Protein 7QVD (pdb70)

Foldseek 3Di:
DDDQVQLVVLLVVLLVVLVVVPQDNVLSCVLCPPQGAPCVLCCVPPPDAPFDDALLQLLQALQPVCLLVLLLVCCVVCVVLQVLLCVVQLDHSLLLSLLLCNQANVQPRDQPAFLLNLLSNCCRDDDCNVVSSVLNSLVSVLCVQVLDVDSRAGHYSSQQHASNRDRSVLCSVQFDPQVPPSHRHRHPDPSRVSNSSSSLLSVLPADRPDAQWAWKFFDPPPDQVCADQPRWFFLQVCQVRVIDHNVRHRDPGDGAIWGWHPSQDDHAIIITGHSSLSSLCVSPVDPSSSVSSNQSSCSNVVHPGGPGHHPDPWGHHYLVLLLQLVVLLVVVPQPQDHSRSDQDPSQLVSQLVVCVVVVNPPSNSGRTPVSSVVRGDPPD

Sequence (380 aa):
QPDASSFPSCLAGLQKKAQAQGISADSYERFTSSGLQADLSVLDLLDAQPEFTTPLWDYLAGLVDEQRVSSSDGKAMLAQHDKLLDQVAARYGVDKYTVVAVWGVESDYGRIFGKRPLLTSLSTLSCYGRRQSSFFQGEFLATLKLLQAGDIRDAGITGSWAGAFGHTQFMPSTYARIAVDFDGDGRRDLVGSVPDALGSTANYLKKAGWRTGQPWGYEVKVPADFPASLAGRGKRQPLSAWVARGVRRVDGQPLPGGDEKAAILLPAGAQGPAFLVYRNYDAIYSYNAAESYALAIALLSDRLRGGSGLLVASWPTDDPGISRLERKQLQKALLARGYDIGEADGLIGTSSTRKAIQAEQKRLGLTPADGRAGRKILEALKGAQP

B-factor: mean 27.08, std 9.82, range [13.98, 69.9]

Solvent-accessible surface area: 17785 Å² total; per-residue (Å²): 213,60,80,63,96,51,10,93,82,30,24,55,39,9,39,144,105,0,92,89,75,52,1,53,50,116,14,9,126,184,19,8,89,75,30,144,24,47,54,48,0,34,109,95,22,95,60,166,110,109,29,120,58,28,23,44,12,89,12,21,4,17,23,8,110,104,13,3,60,26,0,92,52,36,19,77,129,28,52,157,26,0,69,91,0,29,90,128,32,18,2,41,47,63,2,0,0,0,1,7,0,6,18,1,25,13,35,130,92,176,26,139,44,58,0,3,25,1,0,0,0,4,0,14,11,43,164,70,67,98,103,6,43,40,6,0,4,12,0,0,82,6,8,74,76,14,12,4,163,80,37,49,16,52,2,22,71,20,0,17,1,17,20,2,38,4,56,0,42,19,0,46,157,6,7,22,44,13,75,62,99,72,53,61,15,0,61,60,13,34,35,0,1,0,0,0,2,0,14,28,0,97,133,40,32,18,113,98,78,97,51,12,3,28,13,4,141,20,53,82,138,11,56,52,87,41,12,23,102,63,109,96,40,45,5,56,26,0,64,90,110,34,2,106,78,50,121,37,92,58,10,102,17,48,125,90,108,0,1,0,4,23,44,20,37,24,132,12,0,3,0,0,5,19,133,1,1,35,2,3,35,51,30,53,70,35,59,16,65,1,0,0,0,0,14,0,2,44,34,9,123,58,32,115,30,52,111,38,92,33,79,47,97,6,71,16,1,26,57,122,33,35,95,27,0,3,125,8,0,65,90,114,68,57,145,20,44,138,23,60,5,124,44,39,70,67,4,13,104,6,0,40,46,5,5,143,146,69,59,44,104,85,28,42,0,11,6,0,79,50,2,0,103,47,2,64,49,98,166,81

Radius of gyration: 22.86 Å; Cα contacts (8 Å, |Δi|>4): 634; chains: 1; bounding box: 48×58×66 Å

Structure (mmCIF, N/CA/C/O backbone):
data_7QVD
#
_entry.id   7QVD
#
_cell.length_a   42.966
_cell.length_b   42.395
_cell.length_c   93.579
_cell.angle_alpha   90.000
_cell.angle_beta   95.646
_cell.angle_gamma   90.000
#
_symmetry.space_group_name_H-M   'P 1 21 1'
#
loop_
_entity.id
_entity.type
_entity.pdbx_description
1 polymer 'Lytic murein transglycosylase'
2 non-polymer 'CALCIUM ION'
3 water water
#
loop_
_atom_site.group_PDB
_atom_site.id
_atom_site.type_symbol
_atom_site.label_atom_id
_atom_site.label_alt_id
_atom_site.label_comp_id
_atom_site.label_asym_id
_atom_site.label_entity_id
_atom_site.label_seq_id
_atom_site.pdbx_PDB_ins_code
_atom_site.Cartn_x
_atom_site.Cartn_y
_atom_site.Cartn_z
_atom_site.occupancy
_atom_site.B_iso_or_equiv
_atom_site.auth_seq_id
_atom_site.auth_comp_id
_atom_site.auth_asym_id
_atom_site.auth_atom_id
_atom_site.pdbx_PDB_model_num
ATOM 1 N N . GLN A 1 1 ? -31.190 -1.540 -2.372 1.000 51.264 19 GLN A N 1
ATOM 2 C CA . GLN A 1 1 ? -30.259 -2.589 -1.839 1.000 50.779 19 GLN A CA 1
ATOM 3 C C . GLN A 1 1 ? -28.828 -2.262 -2.261 1.000 47.600 19 GLN A C 1
ATOM 4 O O . GLN A 1 1 ? -28.612 -1.548 -3.240 1.000 48.461 19 GLN A O 1
ATOM 10 N N . PRO A 1 2 ? -27.803 -2.755 -1.529 1.000 42.873 20 PRO A N 1
ATOM 11 C CA . PRO A 1 2 ? -26.419 -2.649 -1.984 1.000 40.004 20 PRO A CA 1
ATOM 12 C C . PRO A 1 2 ? -26.231 -3.362 -3.330 1.000 37.178 20 PRO A C 1
ATOM 13 O O . PRO A 1 2 ? -26.788 -4.425 -3.520 1.000 35.226 20 PRO A O 1
ATOM 17 N N . ASP A 1 3 ? -25.425 -2.773 -4.207 1.000 33.842 21 ASP A N 1
ATOM 18 C CA . ASP A 1 3 ? -25.116 -3.358 -5.531 1.000 35.130 21 ASP A CA 1
ATOM 19 C C . ASP A 1 3 ? -23.632 -3.163 -5.853 1.000 31.215 21 ASP A C 1
ATOM 20 O O . ASP A 1 3 ? -23.177 -2.023 -5.736 1.000 28.482 21 ASP A O 1
ATOM 25 N N . ALA A 1 4 ? -22.925 -4.230 -6.247 1.000 29.420 22 ALA A N 1
ATOM 26 C CA . ALA A 1 4 ? -21.472 -4.192 -6.532 1.000 29.565 22 ALA A CA 1
ATOM 27 C C . ALA A 1 4 ? -21.124 -3.123 -7.591 1.000 27.618 22 ALA A C 1
ATOM 28 O O . ALA A 1 4 ? -19.951 -2.676 -7.618 1.000 26.991 22 ALA A O 1
ATOM 30 N N . SER A 1 5 ? -22.075 -2.668 -8.418 1.000 26.647 23 SER A N 1
ATOM 31 C CA . SER A 1 5 ? -21.775 -1.767 -9.564 1.000 26.525 23 SER A CA 1
ATOM 32 C C . SER A 1 5 ? -21.377 -0.372 -9.055 1.000 25.874 23 SER A C 1
ATOM 33 O O . SER A 1 5 ? -20.769 0.384 -9.808 1.000 24.182 23 SER A O 1
ATOM 36 N N . SER A 1 6 ? -21.733 -0.008 -7.818 1.000 26.175 24 SER A N 1
ATOM 37 C CA . SER A 1 6 ? -21.413 1.332 -7.253 1.000 25.396 24 SER A CA 1
ATOM 38 C C . SER A 1 6 ? -19.973 1.385 -6.713 1.000 25.068 24 SER A C 1
ATOM 39 O O . SER A 1 6 ? -19.488 2.506 -6.420 1.000 25.245 24 SER A O 1
ATOM 42 N N . PHE A 1 7 ? -19.325 0.237 -6.532 1.000 24.300 25 PHE A N 1
ATOM 43 C CA . PHE A 1 7 ? -18.029 0.151 -5.801 1.000 24.607 25 PHE A CA 1
ATOM 44 C C . PHE A 1 7 ? -16.950 0.965 -6.514 1.000 24.382 25 PHE A C 1
ATOM 45 O O . PHE A 1 7 ? -16.262 1.768 -5.866 1.000 24.004 25 PHE A O 1
ATOM 53 N N . PRO A 1 8 ? -16.729 0.839 -7.843 1.000 24.088 26 PRO A N 1
ATOM 54 C CA . PRO A 1 8 ? -15.649 1.611 -8.469 1.000 23.826 26 PRO A CA 1
ATOM 55 C C . PRO A 1 8 ? -15.780 3.134 -8.250 1.000 24.473 26 PRO A C 1
ATOM 56 O O . PRO A 1 8 ? -14.777 3.741 -7.967 1.000 24.836 26 PRO A O 1
ATOM 60 N N . SER A 1 9 ? -16.970 3.741 -8.365 1.000 24.391 27 SER A N 1
ATOM 61 C CA . SER A 1 9 ? -17.140 5.212 -8.160 1.000 25.011 27 SER A CA 1
ATOM 62 C C . SER A 1 9 ? -16.852 5.548 -6.693 1.000 24.466 27 SER A C 1
ATOM 63 O O . SER A 1 9 ? -16.229 6.580 -6.427 1.000 23.454 27 SER A O 1
ATOM 66 N N . CYS A 1 10 ? -17.305 4.708 -5.771 1.000 24.249 28 CYS A N 1
ATOM 67 C CA . CYS A 1 10 ? -17.028 4.885 -4.321 1.000 24.430 28 CYS A CA 1
ATOM 68 C C . CYS A 1 10 ? -15.509 4.870 -4.075 1.000 24.120 28 CYS A C 1
ATOM 69 O O . CYS A 1 10 ? -14.977 5.828 -3.460 1.000 23.667 28 CYS A O 1
ATOM 72 N N . LEU A 1 11 ? -14.801 3.884 -4.604 1.000 23.452 29 LEU A N 1
ATOM 73 C CA . LEU A 1 11 ? -13.333 3.790 -4.409 1.000 25.077 29 LEU A CA 1
ATOM 74 C C . LEU A 1 11 ? -12.636 5.000 -5.046 1.000 24.699 29 LEU A C 1
ATOM 75 O O . LEU A 1 11 ? -11.660 5.490 -4.477 1.000 24.734 29 LEU A O 1
ATOM 80 N N . ALA A 1 12 ? -13.125 5.486 -6.187 1.000 24.194 30 ALA A N 1
ATOM 81 C CA . ALA A 1 12 ? -12.553 6.652 -6.898 1.000 25.358 30 ALA A CA 1
ATOM 82 C C . ALA A 1 12 ? -12.781 7.939 -6.090 1.000 26.328 30 ALA A C 1
ATOM 83 O O . ALA A 1 12 ? -11.825 8.752 -5.998 1.000 25.194 30 ALA A O 1
ATOM 85 N N . GLY A 1 13 ? -13.964 8.104 -5.487 1.000 26.551 31 GLY A N 1
ATOM 86 C CA . GLY A 1 13 ? -14.276 9.203 -4.555 1.000 26.825 31 GLY A CA 1
ATOM 87 C C . GLY A 1 13 ? -13.324 9.204 -3.365 1.000 26.855 31 GLY A C 1
ATOM 88 O O . GLY A 1 13 ? -12.787 10.266 -3.011 1.000 27.437 31 GLY A O 1
ATOM 89 N N . LEU A 1 14 ? -13.091 8.038 -2.784 1.000 25.543 32 LEU A N 1
ATOM 90 C CA . LEU A 1 14 ? -12.213 7.886 -1.590 1.000 26.930 32 LEU A CA 1
ATOM 91 C C . LEU A 1 14 ? -10.756 8.183 -1.956 1.000 27.014 32 LEU A C 1
ATOM 92 O O . LEU A 1 14 ? -9.983 8.622 -1.072 1.000 26.023 32 LEU A O 1
ATOM 97 N N . GLN A 1 15 ? -10.367 7.985 -3.209 1.000 28.053 33 GLN A N 1
ATOM 98 C CA . GLN A 1 15 ? -8.991 8.340 -3.634 1.000 29.705 33 GLN A CA 1
ATOM 99 C C . GLN A 1 15 ? -8.791 9.848 -3.429 1.000 28.071 33 GLN A C 1
ATOM 100 O O . GLN A 1 15 ? -7.738 10.259 -2.913 1.000 27.540 33 GLN A O 1
ATOM 106 N N . LYS A 1 16 ? -9.779 10.663 -3.766 1.000 28.652 34 LYS A N 1
ATOM 107 C CA . LYS A 1 16 ? -9.641 12.139 -3.641 1.000 31.056 34 LYS A CA 1
ATOM 108 C C . LYS A 1 16 ? -9.576 12.509 -2.158 1.000 29.542 34 LYS A C 1
ATOM 109 O O . LYS A 1 16 ? -8.762 13.389 -1.794 1.000 27.427 34 LYS A O 1
ATOM 115 N N . LYS A 1 17 ? -10.377 11.844 -1.315 1.000 28.169 35 LYS A N 1
ATOM 116 C CA . LYS A 1 17 ? -10.352 12.132 0.132 1.000 28.716 35 LYS A CA 1
ATOM 117 C C . LYS A 1 17 ? -8.994 11.707 0.693 1.000 25.849 35 LYS A C 1
ATOM 118 O O . LYS A 1 17 ? -8.436 12.485 1.471 1.000 24.786 35 LYS A O 1
ATOM 124 N N . ALA A 1 18 ? -8.486 10.535 0.293 1.000 22.954 36 ALA A N 1
ATOM 125 C CA . ALA A 1 18 ? -7.181 9.986 0.739 1.000 22.624 36 ALA A CA 1
ATOM 126 C C . ALA A 1 18 ? -6.068 10.974 0.378 1.000 23.377 36 ALA A C 1
ATOM 127 O O . ALA A 1 18 ? -5.227 11.245 1.240 1.000 22.901 36 ALA A O 1
ATOM 129 N N . GLN A 1 19 ? -6.059 11.454 -0.868 1.000 24.884 37 GLN A N 1
ATOM 130 C CA . GLN A 1 19 ? -5.052 12.419 -1.367 1.000 27.604 37 GLN A CA 1
ATOM 131 C C . GLN A 1 19 ? -5.070 13.685 -0.514 1.000 27.454 37 GLN A C 1
ATOM 132 O O . GLN A 1 19 ? -3.998 14.231 -0.219 1.000 25.928 37 GLN A O 1
ATOM 138 N N . ALA A 1 20 ? -6.266 14.139 -0.152 1.000 28.385 38 ALA A N 1
ATOM 139 C CA . ALA A 1 20 ? -6.469 15.379 0.626 1.000 29.103 38 ALA A CA 1
ATOM 140 C C . ALA A 1 20 ? -5.867 15.187 2.015 1.000 29.219 38 ALA A C 1
ATOM 141 O O . ALA A 1 20 ? -5.458 16.185 2.607 1.000 30.894 38 ALA A O 1
ATOM 143 N N . GLN A 1 21 ? -5.773 13.945 2.498 1.000 29.216 39 GLN A N 1
ATOM 144 C CA . GLN A 1 21 ? -5.229 13.653 3.841 1.000 29.099 39 GLN A CA 1
ATOM 145 C C . GLN A 1 21 ? -3.777 13.154 3.771 1.000 28.420 39 GLN A C 1
ATOM 146 O O . GLN A 1 21 ? -3.290 12.658 4.788 1.000 27.828 39 GLN A O 1
ATOM 152 N N . GLY A 1 22 ? -3.098 13.275 2.629 1.000 26.447 40 GLY A N 1
ATOM 153 C CA . GLY A 1 22 ? -1.650 12.990 2.531 1.000 27.435 40 GLY A CA 1
ATOM 154 C C . GLY A 1 22 ? -1.338 11.555 2.126 1.000 25.023 40 GLY A C 1
ATOM 155 O O . GLY A 1 22 ? -0.162 11.158 2.225 1.000 26.284 40 GLY A O 1
ATOM 156 N N . ILE A 1 23 ? -2.340 10.785 1.708 1.000 23.820 41 ILE A N 1
ATOM 157 C CA . ILE A 1 23 ? -2.099 9.460 1.080 1.000 22.748 41 ILE A CA 1
ATOM 158 C C . ILE A 1 23 ? -1.873 9.699 -0.407 1.000 23.989 41 ILE A C 1
ATOM 159 O O . ILE A 1 23 ? -2.813 10.168 -1.094 1.000 24.075 41 ILE A O 1
ATOM 164 N N . SER A 1 24 ? -0.686 9.351 -0.890 1.000 23.434 42 SER A N 1
ATOM 165 C CA . SER A 1 24 ? -0.286 9.577 -2.303 1.000 23.664 42 SER A CA 1
ATOM 166 C C . SER A 1 24 ? -1.122 8.701 -3.238 1.000 23.508 42 SER A C 1
ATOM 167 O O . SER A 1 24 ? -1.621 7.605 -2.817 1.000 21.892 42 SER A O 1
ATOM 170 N N . ALA A 1 25 ? -1.294 9.159 -4.479 1.000 23.952 43 ALA A N 1
ATOM 171 C CA . ALA A 1 25 ? -2.014 8.394 -5.512 1.000 25.070 43 ALA A CA 1
ATOM 172 C C . ALA A 1 25 ? -1.312 7.044 -5.704 1.000 25.717 43 ALA A C 1
ATOM 173 O O . ALA A 1 25 ? -2.027 6.038 -5.850 1.000 25.235 43 ALA A O 1
ATOM 175 N N . ASP A 1 26 ? 0.026 7.030 -5.703 1.000 27.179 44 ASP A N 1
ATOM 176 C CA . ASP A 1 26 ? 0.846 5.792 -5.832 1.000 28.935 44 ASP A CA 1
ATOM 177 C C . ASP A 1 26 ? 0.435 4.824 -4.719 1.000 26.808 44 ASP A C 1
ATOM 178 O O . ASP A 1 26 ? 0.220 3.650 -5.032 1.000 27.431 44 ASP A O 1
ATOM 183 N N . SER A 1 27 ? 0.373 5.295 -3.473 1.000 26.748 45 SER A N 1
ATOM 184 C CA . SER A 1 27 ? -0.005 4.448 -2.312 1.000 26.335 45 SER A CA 1
ATOM 185 C C . SER A 1 27 ? -1.428 3.945 -2.561 1.000 24.988 45 SER A C 1
ATOM 186 O O . SER A 1 27 ? -1.701 2.734 -2.409 1.000 23.954 45 SER A O 1
ATOM 189 N N . TYR A 1 28 ? -2.325 4.851 -2.919 1.000 23.734 46 TYR A N 1
ATOM 190 C CA . TYR A 1 28 ? -3.750 4.473 -3.051 1.000 25.455 46 TYR A CA 1
ATOM 191 C C . TYR A 1 28 ? -3.912 3.409 -4.137 1.000 26.680 46 TYR A C 1
ATOM 192 O O . TYR A 1 28 ? -4.533 2.392 -3.881 1.000 26.046 46 TYR A O 1
ATOM 201 N N . GLU A 1 29 ? -3.307 3.620 -5.301 1.000 29.619 47 GLU A N 1
ATOM 202 C CA . GLU A 1 29 ? -3.351 2.641 -6.424 1.000 31.527 47 GLU A CA 1
ATOM 203 C C . GLU A 1 29 ? -2.738 1.313 -5.954 1.000 29.999 47 GLU A C 1
ATOM 204 O O . GLU A 1 29 ? -3.334 0.278 -6.200 1.000 30.550 47 GLU A O 1
ATOM 210 N N . ARG A 1 30 ? -1.592 1.343 -5.289 1.000 27.963 48 ARG A N 1
ATOM 211 C CA . ARG A 1 30 ? -0.851 0.123 -4.879 1.000 29.614 48 ARG A CA 1
ATOM 212 C C . ARG A 1 30 ? -1.681 -0.696 -3.884 1.000 29.070 48 ARG A C 1
ATOM 213 O O . ARG A 1 30 ? -1.721 -1.943 -3.975 1.000 27.578 48 ARG A O 1
ATOM 221 N N . PHE A 1 31 ? -2.328 -0.034 -2.937 1.000 27.994 49 PHE A N 1
ATOM 222 C CA . PHE A 1 31 ? -2.974 -0.747 -1.806 1.000 28.417 49 PHE A CA 1
ATOM 223 C C . PHE A 1 31 ? -4.413 -1.104 -2.152 1.000 28.467 49 PHE A C 1
ATOM 224 O O . PHE A 1 31 ? -4.897 -2.064 -1.528 1.000 31.780 49 PHE A O 1
ATOM 232 N N . THR A 1 32 ? -5.069 -0.419 -3.089 1.000 28.385 50 THR A N 1
ATOM 233 C CA . THR A 1 32 ? -6.494 -0.673 -3.406 1.000 30.373 50 THR A CA 1
ATOM 234 C C . THR A 1 32 ? -6.717 -1.355 -4.754 1.000 33.229 50 THR A C 1
ATOM 235 O O . THR A 1 32 ? -7.873 -1.664 -5.037 1.000 32.928 50 THR A O 1
ATOM 239 N N A SER A 1 33 ? -5.677 -1.537 -5.575 0.500 35.290 51 SER A N 1
ATOM 240 N N B SER A 1 33 ? -5.677 -1.544 -5.571 0.500 35.720 51 SER A N 1
ATOM 241 C CA A SER A 1 33 ? -5.815 -2.156 -6.920 0.500 36.597 51 SER A CA 1
ATOM 242 C CA B SER A 1 33 ? -5.834 -2.152 -6.917 0.500 37.304 51 SER A CA 1
ATOM 243 C C A SER A 1 33 ? -6.395 -3.566 -6.748 0.500 37.298 51 SER A C 1
ATOM 244 C C B SER A 1 33 ? -6.405 -3.563 -6.740 0.500 37.669 51 SER A C 1
ATOM 245 O O A SER A 1 33 ? -5.883 -4.322 -5.905 0.500 39.341 51 SER A O 1
ATOM 246 O O B SER A 1 33 ? -5.901 -4.310 -5.883 0.500 39.543 51 SER A O 1
ATOM 251 N N . GLY A 1 34 ? -7.472 -3.882 -7.467 1.000 38.287 52 GLY A N 1
ATOM 252 C CA . GLY A 1 34 ? -8.116 -5.206 -7.397 1.000 37.779 52 GLY A CA 1
ATOM 253 C C . GLY A 1 34 ? -8.888 -5.452 -6.105 1.000 36.216 52 GLY A C 1
ATOM 254 O O . GLY A 1 34 ? -9.249 -6.620 -5.886 1.000 34.183 52 GLY A O 1
ATOM 255 N N . LEU A 1 35 ? -9.144 -4.430 -5.269 1.000 33.489 53 LEU A N 1
ATOM 256 C CA . LEU A 1 35 ? -10.175 -4.546 -4.206 1.000 31.661 53 LEU A CA 1
ATOM 257 C C . LEU A 1 35 ? -11.520 -4.757 -4.883 1.000 29.814 53 LEU A C 1
ATOM 258 O O . LEU A 1 35 ? -11.823 -4.027 -5.835 1.000 28.459 53 LEU A O 1
ATOM 263 N N . GLN A 1 36 ? -12.310 -5.671 -4.337 1.000 31.673 54 GLN A N 1
ATOM 264 C CA . GLN A 1 36 ? -13.701 -5.928 -4.763 1.000 35.350 54 GLN A CA 1
ATOM 265 C C . GLN A 1 36 ? -14.598 -5.842 -3.528 1.000 32.543 54 GLN A C 1
ATOM 266 O O . GLN A 1 36 ? -14.145 -6.274 -2.462 1.000 32.944 54 GLN A O 1
ATOM 272 N N . ALA A 1 37 ? -15.813 -5.316 -3.688 1.000 31.492 55 ALA A N 1
ATOM 273 C CA . ALA A 1 37 ? -16.860 -5.294 -2.642 1.000 30.800 55 ALA A CA 1
ATOM 274 C C . ALA A 1 37 ? -17.051 -6.720 -2.138 1.000 31.341 55 ALA A C 1
ATOM 275 O O . ALA A 1 37 ? -17.175 -7.612 -2.994 1.000 30.268 55 ALA A O 1
ATOM 277 N N . ASP A 1 38 ? -17.013 -6.953 -0.824 1.000 31.100 56 ASP A N 1
ATOM 278 C CA . ASP A 1 38 ? -17.499 -8.234 -0.247 1.000 31.097 56 ASP A CA 1
ATOM 279 C C . ASP A 1 38 ? -18.769 -7.935 0.546 1.000 29.852 56 ASP A C 1
ATOM 280 O O . ASP A 1 38 ? -18.677 -7.656 1.742 1.000 27.551 56 ASP A O 1
ATOM 285 N N . LEU A 1 39 ? -19.930 -8.019 -0.109 1.000 29.771 57 LEU A N 1
ATOM 286 C CA . LEU A 1 39 ? -21.212 -7.608 0.504 1.000 30.533 57 LEU A CA 1
ATOM 287 C C . LEU A 1 39 ? -21.594 -8.594 1.613 1.000 31.195 57 LEU A C 1
ATOM 288 O O . LEU A 1 39 ? -22.347 -8.199 2.474 1.000 31.708 57 LEU A O 1
ATOM 293 N N . SER A 1 40 ? -21.027 -9.801 1.631 1.000 33.186 58 SER A N 1
ATOM 294 C CA . SER A 1 40 ? -21.234 -10.780 2.730 1.000 34.493 58 SER A CA 1
ATOM 295 C C . SER A 1 40 ? -20.853 -10.156 4.089 1.000 33.927 58 SER A C 1
ATOM 296 O O . SER A 1 40 ? -21.468 -10.515 5.103 1.000 31.885 58 SER A O 1
ATOM 299 N N . VAL A 1 41 ? -19.953 -9.169 4.133 1.000 32.589 59 VAL A N 1
ATOM 300 C CA . VAL A 1 41 ? -19.615 -8.477 5.418 1.000 34.239 59 VAL A CA 1
ATOM 301 C C . VAL A 1 41 ? -20.872 -7.820 6.014 1.000 34.971 59 VAL A C 1
ATOM 302 O O . VAL A 1 41 ? -20.914 -7.668 7.242 1.000 36.655 59 VAL A O 1
ATOM 306 N N . LEU A 1 42 ? -21.861 -7.429 5.203 1.000 38.244 60 LEU A N 1
ATOM 307 C CA . LEU A 1 42 ? -23.095 -6.762 5.713 1.000 40.721 60 LEU A CA 1
ATOM 308 C C . LEU A 1 42 ? -24.005 -7.783 6.428 1.000 41.809 60 LEU A C 1
ATOM 309 O O . LEU A 1 42 ? -24.782 -7.360 7.304 1.000 42.385 60 LEU A O 1
ATOM 314 N N . ASP A 1 43 ? -23.863 -9.081 6.131 1.000 42.836 61 ASP A N 1
ATOM 315 C CA . ASP A 1 43 ? -24.628 -10.195 6.769 1.000 44.590 61 ASP A CA 1
ATOM 316 C C . ASP A 1 43 ? -24.326 -10.259 8.276 1.000 48.534 61 ASP A C 1
ATOM 317 O O . ASP A 1 43 ? -25.121 -10.875 9.016 1.000 47.490 61 ASP A O 1
ATOM 322 N N . LEU A 1 44 ? -23.202 -9.683 8.709 1.000 50.520 62 LEU A N 1
ATOM 323 C CA . LEU A 1 44 ? -22.723 -9.748 10.116 1.000 55.949 62 LEU A CA 1
ATOM 324 C C . LEU A 1 44 ? -23.156 -8.489 10.881 1.000 57.793 62 LEU A C 1
ATOM 325 O O . LEU A 1 44 ? -22.783 -8.359 12.061 1.000 59.522 62 LEU A O 1
ATOM 330 N N . LEU A 1 45 ? -23.944 -7.620 10.246 1.000 59.911 63 LEU A N 1
ATOM 331 C CA . LEU A 1 45 ? -24.313 -6.275 10.763 1.000 59.228 63 LEU A CA 1
ATOM 332 C C . LEU A 1 45 ? -25.826 -6.164 10.881 1.000 58.611 63 LEU A C 1
ATOM 333 O O . LEU A 1 45 ? -26.526 -6.660 9.978 1.000 53.032 63 LEU A O 1
ATOM 338 N N . ASP A 1 46 ? -26.296 -5.523 11.954 1.000 61.138 64 ASP A N 1
ATOM 339 C CA . ASP A 1 46 ? -27.745 -5.351 12.241 1.000 60.485 64 ASP A CA 1
ATOM 340 C C . ASP A 1 46 ? -28.409 -6.710 12.005 1.000 59.005 64 ASP A C 1
ATOM 341 O O . ASP A 1 46 ? -29.546 -6.756 11.460 1.000 58.764 64 ASP A O 1
ATOM 346 N N . ALA A 1 47 ? -27.672 -7.772 12.346 1.000 55.124 65 ALA A N 1
ATOM 347 C CA . ALA A 1 47 ? -28.143 -9.167 12.357 1.000 53.083 65 ALA A CA 1
ATOM 348 C C . ALA A 1 47 ? -28.672 -9.436 13.767 1.000 49.719 65 ALA A C 1
ATOM 349 O O . ALA A 1 47 ? -27.891 -9.359 14.732 1.000 50.560 65 ALA A O 1
ATOM 351 N N . GLN A 1 48 ? -29.976 -9.657 13.8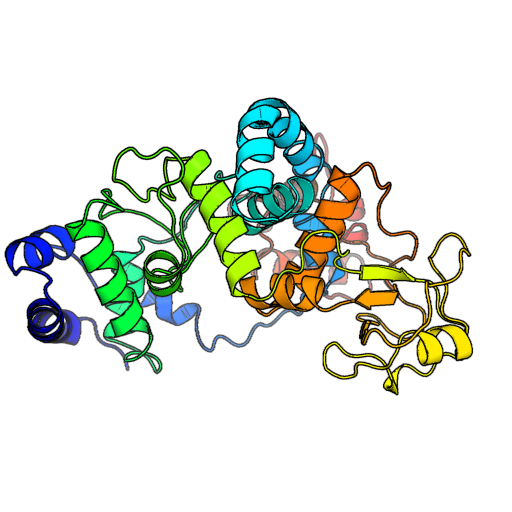87 1.000 45.814 66 GLN A N 1
ATOM 352 C CA . GLN A 1 48 ? -30.614 -10.046 15.168 1.000 44.918 66 GLN A CA 1
ATOM 353 C C . GLN A 1 48 ? -30.154 -11.464 15.496 1.000 46.314 66 GLN A C 1
ATOM 354 O O . GLN A 1 48 ? -30.385 -12.375 14.717 1.000 43.972 66 GLN A O 1
ATOM 360 N N . PRO A 1 49 ? -29.469 -11.700 16.637 1.000 47.324 67 PRO A N 1
ATOM 361 C CA . PRO A 1 49 ? -29.029 -13.050 16.999 1.000 46.759 67 PRO A CA 1
ATOM 362 C C . PRO A 1 49 ? -30.221 -13.885 17.483 1.000 44.290 67 PRO A C 1
ATOM 363 O O . PRO A 1 49 ? -31.135 -13.321 18.013 1.000 43.729 67 PRO A O 1
ATOM 367 N N . GLU A 1 50 ? -30.196 -15.201 17.274 1.000 44.678 68 GLU A N 1
ATOM 368 C CA . GLU A 1 50 ? -31.291 -16.103 17.726 1.000 45.308 68 GLU A CA 1
ATOM 369 C C . GLU A 1 50 ? -30.945 -16.676 19.102 1.000 41.275 68 GLU A C 1
ATOM 370 O O . GLU A 1 50 ? -31.864 -17.145 19.788 1.000 40.898 68 GLU A O 1
ATOM 376 N N . PHE A 1 51 ? -29.668 -16.641 19.488 1.000 38.650 69 PHE A N 1
ATOM 377 C CA . PHE A 1 51 ? -29.181 -17.246 20.753 1.000 36.240 69 PHE A CA 1
ATOM 378 C C . PHE A 1 51 ? -28.583 -16.160 21.645 1.000 37.965 69 PHE A C 1
ATOM 379 O O . PHE A 1 51 ? -27.939 -15.218 21.150 1.000 38.443 69 PHE A O 1
ATOM 387 N N . THR A 1 52 ? -28.800 -16.314 22.946 1.000 39.563 70 THR A N 1
ATOM 388 C CA . THR A 1 52 ? -28.170 -15.473 23.995 1.000 38.844 70 THR A CA 1
ATOM 389 C C . THR A 1 52 ? -26.988 -16.274 24.547 1.000 33.694 70 THR A C 1
ATOM 390 O O . THR A 1 52 ? -27.147 -17.500 24.769 1.000 33.227 70 THR A O 1
ATOM 394 N N . THR A 1 53 ? -25.844 -15.617 24.693 1.000 30.820 71 THR A N 1
ATOM 395 C CA . THR A 1 53 ? -24.617 -16.189 25.293 1.000 30.681 71 THR A CA 1
ATOM 396 C C . THR A 1 53 ? -24.348 -15.505 26.626 1.000 27.651 71 THR A C 1
ATOM 397 O O . THR A 1 53 ? -24.011 -14.317 26.668 1.000 28.473 71 THR A O 1
ATOM 401 N N . PRO A 1 54 ? -24.487 -16.239 27.744 1.000 26.430 72 PRO A N 1
ATOM 402 C CA . PRO A 1 54 ? -24.228 -15.656 29.050 1.000 24.502 72 PRO A CA 1
ATOM 403 C C . PRO A 1 54 ? -22.748 -15.378 29.317 1.000 22.997 72 PRO A C 1
ATOM 404 O O . PRO A 1 54 ? -21.841 -15.932 28.691 1.000 21.566 72 PRO A O 1
ATOM 408 N N . LEU A 1 55 ? -22.538 -14.502 30.291 1.000 21.217 73 LEU A N 1
ATOM 409 C CA . LEU A 1 55 ? -21.189 -14.080 30.708 1.000 21.063 73 LEU A CA 1
ATOM 410 C C . LEU A 1 55 ? -20.309 -15.302 30.989 1.000 20.707 73 LEU A C 1
ATOM 411 O O . LEU A 1 55 ? -19.139 -15.299 30.555 1.000 20.779 73 LEU A O 1
ATOM 416 N N . TRP A 1 56 ? -20.840 -16.334 31.635 1.000 19.713 74 TRP A N 1
ATOM 417 C CA . TRP A 1 56 ? -19.993 -17.465 32.088 1.000 20.496 74 TRP A CA 1
ATOM 418 C C . TRP A 1 56 ? -19.494 -18.270 30.878 1.000 18.391 74 TRP A C 1
ATOM 419 O O . TRP A 1 56 ? -18.469 -18.901 31.021 1.000 18.951 74 TRP A O 1
ATOM 430 N N . ASP A 1 57 ? -20.207 -18.260 29.747 1.000 18.080 75 ASP A N 1
ATOM 431 C CA . ASP A 1 57 ? -19.701 -18.883 28.491 1.000 18.940 75 ASP A CA 1
ATOM 432 C C . ASP A 1 57 ? -18.520 -18.082 27.943 1.000 18.820 75 ASP A C 1
ATOM 433 O O . ASP A 1 57 ? -17.476 -18.692 27.567 1.000 19.157 75 ASP A O 1
ATOM 438 N N . TYR A 1 58 ? -18.622 -16.746 27.903 1.000 18.347 76 TYR A N 1
ATOM 439 C CA . TYR A 1 58 ? -17.467 -15.922 27.451 1.000 19.190 76 TYR A CA 1
ATOM 440 C C . TYR A 1 58 ? -16.265 -16.256 28.339 1.000 17.442 76 TYR A C 1
ATOM 441 O O . TYR A 1 58 ? -15.198 -16.576 27.801 1.000 18.281 76 TYR A O 1
ATOM 450 N N . LEU A 1 59 ? -16.452 -16.248 29.652 1.000 17.086 77 LEU A N 1
ATOM 451 C CA . LEU A 1 59 ? -15.333 -16.454 30.612 1.000 17.899 77 LEU A CA 1
ATOM 452 C C . LEU A 1 59 ? -14.759 -17.858 30.483 1.000 17.396 77 LEU A C 1
ATOM 453 O O . LEU A 1 59 ? -13.561 -17.982 30.656 1.000 16.982 77 LEU A O 1
ATOM 458 N N . ALA A 1 60 ? -15.582 -18.879 30.234 1.000 17.731 78 ALA A N 1
ATOM 459 C CA . ALA A 1 60 ? -15.091 -20.272 30.133 1.000 18.082 78 ALA A CA 1
ATOM 460 C C . ALA A 1 60 ? -14.140 -20.423 28.941 1.000 18.294 78 ALA A C 1
ATOM 461 O O . ALA A 1 60 ? -13.224 -21.262 29.014 1.000 19.834 78 ALA A O 1
ATOM 463 N N . GLY A 1 61 ? -14.312 -19.629 27.891 1.000 17.635 79 GLY A N 1
ATOM 464 C CA . GLY A 1 61 ? -13.441 -19.705 26.708 1.000 17.960 79 GLY A CA 1
ATOM 465 C C . GLY A 1 61 ? -12.287 -18.741 26.802 1.000 18.474 79 GLY A C 1
ATOM 466 O O . GLY A 1 61 ? -11.188 -19.081 26.328 1.000 20.115 79 GLY A O 1
ATOM 467 N N . LEU A 1 62 ? -12.530 -17.542 27.332 1.000 16.864 80 LEU A N 1
ATOM 468 C CA . LEU A 1 62 ? -11.476 -16.508 27.402 1.000 17.511 80 LEU A CA 1
ATOM 469 C C . LEU A 1 62 ? -10.540 -16.828 28.560 1.000 18.787 80 LEU A C 1
ATOM 470 O O . LEU A 1 62 ? -9.370 -16.541 28.435 1.000 22.271 80 LEU A O 1
ATOM 475 N N . VAL A 1 63 ? -11.033 -17.383 29.661 1.000 17.818 81 VAL A N 1
ATOM 476 C CA . VAL A 1 63 ? -10.155 -17.623 30.845 1.000 17.571 81 VAL A CA 1
ATOM 477 C C . VAL A 1 63 ? -10.077 -19.136 31.054 1.000 18.289 81 VAL A C 1
ATOM 478 O O . VAL A 1 63 ? -10.373 -19.587 32.161 1.000 19.405 81 VAL A O 1
ATOM 482 N N . ASP A 1 64 ? -9.769 -19.899 30.014 1.000 18.096 82 ASP A N 1
ATOM 483 C CA . ASP A 1 64 ? -9.685 -21.374 30.191 1.000 18.847 82 ASP A CA 1
ATOM 484 C C . ASP A 1 64 ? -8.282 -21.747 30.675 1.000 19.129 82 ASP A C 1
ATOM 485 O O . ASP A 1 64 ? -7.383 -20.906 30.654 1.000 18.061 82 ASP A O 1
ATOM 490 N N . GLU A 1 65 ? -8.095 -23.001 31.074 1.000 19.322 83 GLU A N 1
ATOM 491 C CA . GLU A 1 65 ? -6.794 -23.423 31.631 1.000 21.819 83 GLU A CA 1
ATOM 492 C C . GLU A 1 65 ? -5.703 -23.232 30.567 1.000 20.483 83 GLU A C 1
ATOM 493 O O . GLU A 1 65 ? -4.622 -22.830 30.948 1.000 19.523 83 GLU A O 1
ATOM 499 N N . GLN A 1 66 ? -5.982 -23.464 29.285 1.000 21.119 84 GLN A N 1
ATOM 500 C CA . GLN A 1 66 ? -4.955 -23.249 28.237 1.000 22.367 84 GLN A CA 1
ATOM 501 C C . GLN A 1 66 ? -4.564 -21.757 28.158 1.000 19.494 84 GLN A C 1
ATOM 502 O O . GLN A 1 66 ? -3.360 -21.475 27.998 1.000 18.999 84 GLN A O 1
ATOM 508 N N . ARG A 1 67 ? -5.516 -20.836 28.244 1.000 19.283 85 ARG A N 1
ATOM 509 C CA . ARG A 1 67 ? -5.201 -19.382 28.218 1.000 18.540 85 ARG A CA 1
ATOM 510 C C . ARG A 1 67 ? -4.264 -19.067 29.396 1.000 18.340 85 ARG A C 1
ATOM 511 O O . ARG A 1 67 ? -3.306 -18.296 29.225 1.000 17.445 85 ARG A O 1
ATOM 519 N N . VAL A 1 68 ? -4.550 -19.653 30.557 1.000 18.135 86 VAL A N 1
ATOM 520 C CA . VAL A 1 68 ? -3.776 -19.412 31.819 1.000 17.724 86 VAL A CA 1
ATOM 521 C C . VAL A 1 68 ? -2.362 -19.984 31.657 1.000 18.726 86 VAL A C 1
ATOM 522 O O . VAL A 1 68 ? -1.389 -19.249 31.894 1.000 18.764 86 VAL A O 1
ATOM 526 N N . SER A 1 69 ? -2.240 -21.222 31.207 1.000 19.778 87 SER A N 1
ATOM 527 C CA A SER A 1 69 ? -0.931 -21.903 30.992 0.330 20.372 87 SER A CA 1
ATOM 528 C CA B SER A 1 69 ? -0.906 -21.864 31.050 0.300 20.225 87 SER A CA 1
ATOM 529 C CA C SER A 1 69 ? -0.926 -21.888 31.015 0.360 20.363 87 SER A CA 1
ATOM 530 C C . SER A 1 69 ? -0.125 -21.141 29.938 1.000 20.416 87 SER A C 1
ATOM 531 O O . SER A 1 69 ? 1.051 -20.908 30.136 1.000 21.400 87 SER A O 1
ATOM 538 N N . ASP A 1 70 ? -0.787 -20.751 28.861 1.000 21.480 88 ASP A N 1
ATOM 539 C CA . ASP A 1 70 ? -0.125 -20.013 27.753 1.000 22.066 88 ASP A CA 1
ATOM 540 C C . ASP A 1 70 ? 0.359 -18.656 28.269 1.000 22.199 88 ASP A C 1
ATOM 541 O O . ASP A 1 70 ? 1.492 -18.245 27.925 1.000 22.484 88 ASP A O 1
ATOM 546 N N . GLY A 1 71 ? -0.453 -17.97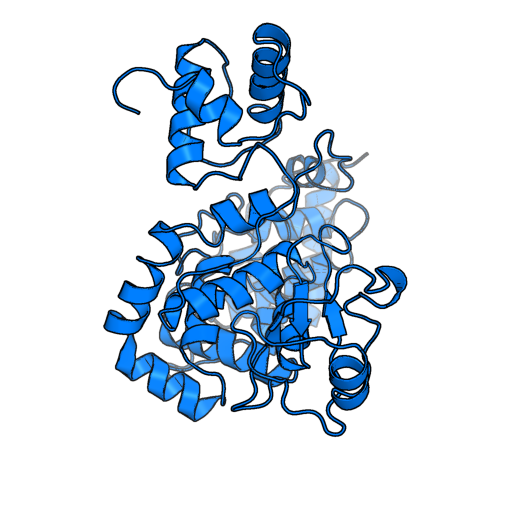9 29.081 1.000 20.214 89 GLY A N 1
ATOM 547 C CA . GLY A 1 71 ? -0.096 -16.683 29.674 1.000 19.871 89 GLY A CA 1
ATOM 548 C C . GLY A 1 71 ? 1.104 -16.823 30.593 1.000 20.628 89 GLY A C 1
ATOM 549 O O . GLY A 1 71 ? 2.015 -16.023 30.508 1.000 20.275 89 GLY A O 1
ATOM 550 N N . LYS A 1 72 ? 1.145 -17.866 31.410 1.000 21.727 90 LYS A N 1
ATOM 551 C CA . LYS A 1 72 ? 2.297 -18.074 32.335 1.000 23.159 90 LYS A CA 1
ATOM 552 C C . LYS A 1 72 ? 3.564 -18.343 31.510 1.000 22.157 90 LYS A C 1
ATOM 553 O O . LYS A 1 72 ? 4.616 -17.841 31.895 1.000 24.868 90 LYS A O 1
ATOM 559 N N . ALA A 1 73 ? 3.461 -19.061 30.395 1.000 22.874 91 ALA A N 1
ATOM 560 C CA . ALA A 1 73 ? 4.576 -19.303 29.448 1.000 24.026 91 ALA A CA 1
ATOM 561 C C . ALA A 1 73 ? 5.074 -17.958 28.881 1.000 23.593 91 ALA A C 1
ATOM 562 O O . ALA A 1 73 ? 6.303 -17.736 28.793 1.000 23.529 91 ALA A O 1
ATOM 564 N N . MET A 1 74 ? 4.171 -17.053 28.519 1.000 22.953 92 MET A N 1
ATOM 565 C CA . MET A 1 74 ? 4.557 -15.747 27.934 1.000 23.000 92 MET A CA 1
ATOM 566 C C . MET A 1 74 ? 5.229 -14.867 28.986 1.000 22.739 92 MET A C 1
ATOM 567 O O . MET A 1 74 ? 6.192 -14.165 28.640 1.000 24.253 92 MET A O 1
ATOM 572 N N . LEU A 1 75 ? 4.743 -14.873 30.221 1.000 22.823 93 LEU A N 1
ATOM 573 C CA . LEU A 1 75 ? 5.348 -14.115 31.341 1.000 23.931 93 LEU A CA 1
ATOM 574 C C . LEU A 1 75 ? 6.791 -14.605 31.572 1.000 25.293 93 LEU A C 1
ATOM 575 O O . LEU A 1 75 ? 7.680 -13.749 31.844 1.000 26.263 93 LEU A O 1
ATOM 580 N N . ALA A 1 76 ? 7.018 -15.913 31.459 1.000 26.987 94 ALA A N 1
ATOM 581 C CA . ALA A 1 76 ? 8.361 -16.516 31.629 1.000 28.317 94 ALA A CA 1
ATOM 582 C C . ALA A 1 76 ? 9.255 -16.078 30.469 1.000 27.450 94 ALA A C 1
ATOM 583 O O . ALA A 1 76 ? 10.311 -15.524 30.745 1.000 29.879 94 ALA A O 1
ATOM 585 N N . GLN A 1 77 ? 8.807 -16.294 29.229 1.000 27.835 95 GLN A N 1
ATOM 586 C CA . GLN A 1 77 ? 9.579 -16.052 27.985 1.000 28.637 95 GLN A CA 1
ATOM 587 C C . GLN A 1 77 ? 9.905 -14.555 27.860 1.000 28.482 95 GLN A C 1
ATOM 588 O O . GLN A 1 77 ? 11.049 -14.208 27.489 1.000 28.790 95 GLN A O 1
ATOM 594 N N . HIS A 1 78 ? 8.930 -13.688 28.124 1.000 26.903 96 HIS A N 1
ATOM 595 C CA . HIS A 1 78 ? 9.054 -12.234 27.833 1.000 26.372 96 HIS A CA 1
ATOM 596 C C . HIS A 1 78 ? 9.316 -11.458 29.122 1.000 26.014 96 HIS A C 1
ATOM 597 O O . HIS A 1 78 ? 9.091 -10.246 29.154 1.000 24.932 96 HIS A O 1
ATOM 604 N N . ASP A 1 79 ? 9.791 -12.132 30.160 1.000 27.092 97 ASP A N 1
ATOM 605 C CA . ASP A 1 79 ? 9.982 -11.522 31.500 1.000 29.593 97 ASP A CA 1
ATOM 606 C C . ASP A 1 79 ? 10.690 -10.159 31.406 1.000 28.918 97 ASP A C 1
ATOM 607 O O . ASP A 1 79 ? 10.189 -9.189 31.967 1.000 26.606 97 ASP A O 1
ATOM 612 N N . LYS A 1 80 ? 11.877 -10.093 30.806 1.000 30.247 98 LYS A N 1
ATOM 613 C CA . LYS A 1 80 ? 12.690 -8.842 30.767 1.000 31.453 98 LYS A CA 1
ATOM 614 C C . LYS A 1 80 ? 11.969 -7.727 30.006 1.000 27.344 98 LYS A C 1
ATOM 615 O O . LYS A 1 80 ? 11.943 -6.570 30.488 1.000 26.381 98 LYS A O 1
ATOM 621 N N . LEU A 1 81 ? 11.446 -8.051 28.833 1.000 25.216 99 LEU A N 1
ATOM 622 C CA . LEU A 1 81 ? 10.652 -7.102 28.016 1.000 24.088 99 LEU A CA 1
ATOM 623 C C . LEU A 1 81 ? 9.496 -6.558 28.859 1.000 22.349 99 LEU A C 1
ATOM 624 O O . LEU A 1 81 ? 9.246 -5.352 28.849 1.000 21.631 99 LEU A O 1
ATOM 629 N N . LEU A 1 82 ? 8.782 -7.434 29.557 1.000 22.188 100 LEU A N 1
ATOM 630 C CA . LEU A 1 82 ? 7.576 -7.023 30.320 1.000 21.597 100 LEU A CA 1
ATOM 631 C C . LEU A 1 82 ? 7.968 -6.073 31.454 1.000 22.396 100 LEU A C 1
ATOM 632 O O . LEU A 1 82 ? 7.219 -5.129 31.728 1.000 21.904 100 LEU A O 1
ATOM 637 N N . ASP A 1 83 ? 9.110 -6.297 32.101 1.000 23.822 101 ASP A N 1
ATOM 638 C CA . ASP A 1 83 ? 9.587 -5.367 33.145 1.000 24.889 101 ASP A CA 1
ATOM 639 C C . ASP A 1 83 ? 9.834 -3.998 32.510 1.000 24.512 101 ASP A C 1
ATOM 640 O O . ASP A 1 83 ? 9.503 -2.978 33.125 1.000 23.985 101 ASP A O 1
ATOM 645 N N . GLN A 1 84 ? 10.431 -3.974 31.324 1.000 25.049 102 GLN A N 1
ATOM 646 C CA . GLN A 1 84 ? 10.711 -2.698 30.625 1.000 24.809 102 GLN A CA 1
ATOM 647 C C . GLN A 1 84 ? 9.390 -2.014 30.267 1.000 21.868 102 GLN A C 1
ATOM 648 O O . GLN A 1 84 ? 9.290 -0.793 30.377 1.000 19.333 102 GLN A O 1
ATOM 654 N N . VAL A 1 85 ? 8.406 -2.777 29.791 1.000 20.551 103 VAL A N 1
ATOM 655 C CA . VAL A 1 85 ? 7.070 -2.197 29.460 1.000 19.636 103 VAL A CA 1
ATOM 656 C C . VAL A 1 85 ? 6.443 -1.573 30.718 1.000 20.268 103 VAL A C 1
ATOM 657 O O . VAL A 1 85 ? 5.963 -0.409 30.687 1.000 19.750 103 VAL A O 1
ATOM 661 N N . ALA A 1 86 ? 6.463 -2.296 31.833 1.000 21.645 104 ALA A N 1
ATOM 662 C CA . ALA A 1 86 ? 5.904 -1.814 33.112 1.000 22.823 104 ALA A CA 1
ATOM 663 C C . ALA A 1 86 ? 6.656 -0.560 33.544 1.000 23.266 104 ALA A C 1
ATOM 664 O O . ALA A 1 86 ? 6.015 0.363 33.992 1.000 24.635 104 ALA A O 1
ATOM 666 N N . ALA A 1 87 ? 7.969 -0.520 33.348 1.000 25.582 105 ALA A N 1
ATOM 667 C CA . ALA A 1 87 ? 8.814 0.624 33.766 1.000 27.713 105 ALA A CA 1
ATOM 668 C C . ALA A 1 87 ? 8.474 1.829 32.889 1.000 26.078 105 ALA A C 1
ATOM 669 O O . ALA A 1 87 ? 8.324 2.955 33.414 1.000 26.524 105 ALA A O 1
ATOM 671 N N . ARG A 1 88 ? 8.234 1.614 31.601 1.000 23.924 106 ARG A N 1
ATOM 672 C CA . ARG A 1 88 ? 8.001 2.736 30.660 1.000 23.055 106 ARG A CA 1
ATOM 673 C C . ARG A 1 88 ? 6.575 3.297 30.748 1.000 22.568 106 ARG A C 1
ATOM 674 O O . ARG A 1 88 ? 6.402 4.543 30.568 1.000 23.324 106 ARG A O 1
ATOM 682 N N . TYR A 1 89 ? 5.545 2.471 30.980 1.000 21.346 107 TYR A N 1
ATOM 683 C CA . TYR A 1 89 ? 4.139 2.954 30.909 1.000 20.540 107 TYR A CA 1
ATOM 684 C C . TYR A 1 89 ? 3.385 2.883 32.230 1.000 21.696 107 TYR A C 1
ATOM 685 O O . TYR A 1 89 ? 2.231 3.367 32.255 1.000 22.518 107 TYR A O 1
ATOM 694 N N . GLY A 1 90 ? 3.953 2.263 33.258 1.000 21.323 108 GLY A N 1
ATOM 695 C CA . GLY A 1 90 ? 3.299 2.156 34.570 1.000 22.622 108 GLY A CA 1
ATOM 696 C C . GLY A 1 90 ? 2.075 1.249 34.572 1.000 22.095 108 GLY A C 1
ATOM 697 O O . GLY A 1 90 ? 1.156 1.534 35.356 1.000 21.710 108 GLY A O 1
ATOM 698 N N . VAL A 1 91 ? 2.086 0.171 33.768 1.000 21.363 109 VAL A N 1
ATOM 699 C CA . VAL A 1 91 ? 1.051 -0.898 33.759 1.000 20.495 109 VAL A CA 1
ATOM 700 C C . VAL A 1 91 ? 1.747 -2.221 34.045 1.000 20.115 109 VAL A C 1
ATOM 701 O O . VAL A 1 91 ? 2.735 -2.550 33.367 1.000 19.454 109 VAL A O 1
ATOM 705 N N . ASP A 1 92 ? 1.206 -2.991 34.991 1.000 20.749 110 ASP A N 1
ATOM 706 C CA . ASP A 1 92 ? 1.864 -4.224 35.478 1.000 21.716 110 ASP A CA 1
ATOM 707 C C . ASP A 1 92 ? 1.798 -5.304 34.390 1.000 21.298 110 ASP A C 1
ATOM 708 O O . ASP A 1 92 ? 0.852 -5.320 33.548 1.000 19.812 110 ASP A O 1
ATOM 713 N N . LYS A 1 93 ? 2.764 -6.204 34.418 1.000 22.596 111 LYS A N 1
ATOM 714 C CA . LYS A 1 93 ? 2.958 -7.222 33.369 1.000 23.083 111 LYS A CA 1
ATOM 715 C C . LYS A 1 93 ? 1.782 -8.209 33.333 1.000 21.541 111 LYS A C 1
ATOM 716 O O . LYS A 1 93 ? 1.546 -8.748 32.253 1.000 20.246 111 LYS A O 1
ATOM 722 N N . TYR A 1 94 ? 1.105 -8.479 34.460 1.000 19.988 112 TYR A N 1
ATOM 723 C CA . TYR A 1 94 ? 0.001 -9.463 34.519 1.000 19.889 112 TYR A CA 1
ATOM 724 C C . TYR A 1 94 ? -1.179 -8.910 33.737 1.000 18.989 112 TYR A C 1
ATOM 725 O O . TYR A 1 94 ? -1.835 -9.664 33.000 1.000 19.942 112 TYR A O 1
ATOM 734 N N . THR A 1 95 ? -1.442 -7.620 33.908 1.000 18.015 113 THR A N 1
ATOM 735 C CA . THR A 1 95 ? -2.503 -6.907 33.171 1.000 17.451 113 THR A CA 1
ATOM 736 C C . THR A 1 95 ? -2.169 -6.918 31.676 1.000 17.004 113 THR A C 1
ATOM 737 O O . THR A 1 95 ? -3.045 -7.314 30.858 1.000 16.658 113 THR A O 1
ATOM 741 N N . VAL A 1 96 ? -0.941 -6.554 31.321 1.000 16.459 114 VAL A N 1
ATOM 742 C CA . VAL A 1 96 ? -0.529 -6.491 29.889 1.000 16.661 114 VAL A CA 1
ATOM 743 C C . VAL A 1 96 ? -0.655 -7.868 29.243 1.000 15.632 114 VAL A C 1
ATOM 744 O O . VAL A 1 96 ? -1.247 -7.962 28.165 1.000 15.169 114 VAL A O 1
ATOM 748 N N . VAL A 1 97 ? -0.148 -8.923 29.887 1.000 15.797 115 VAL A N 1
ATOM 749 C CA . VAL A 1 97 ? -0.229 -10.287 29.290 1.000 15.616 115 VAL A CA 1
ATOM 750 C C . VAL A 1 97 ? -1.692 -10.751 29.266 1.000 15.081 115 VAL A C 1
ATOM 751 O O . VAL A 1 97 ? -2.072 -11.427 28.266 1.000 14.557 115 VAL A O 1
ATOM 755 N N . ALA A 1 98 ? -2.521 -10.337 30.234 1.000 14.356 116 ALA A N 1
ATOM 756 C CA . ALA A 1 98 ? -3.945 -10.748 30.270 1.000 14.466 116 ALA A CA 1
ATOM 757 C C . ALA A 1 98 ? -4.650 -10.153 29.053 1.000 14.590 116 ALA A C 1
ATOM 758 O O . ALA A 1 98 ? -5.432 -10.857 28.394 1.000 13.984 116 ALA A O 1
ATOM 760 N N . VAL A 1 99 ? -4.391 -8.883 28.757 1.000 14.576 117 VAL A N 1
ATOM 761 C CA . VAL A 1 99 ? -5.024 -8.227 27.588 1.000 15.003 117 VAL A CA 1
ATOM 762 C C . VAL A 1 99 ? -4.559 -8.968 26.332 1.000 15.515 117 VAL A C 1
ATOM 763 O O . VAL A 1 99 ? -5.401 -9.301 25.468 1.000 14.239 117 VAL A O 1
ATOM 767 N N . TRP A 1 100 ? -3.263 -9.246 26.212 1.000 15.009 118 TRP A N 1
ATOM 768 C CA . TRP A 1 100 ? -2.710 -9.917 25.013 1.000 15.443 118 TRP A CA 1
ATOM 769 C C . TRP A 1 100 ? -3.384 -11.291 24.814 1.000 15.017 118 TRP A C 1
ATOM 770 O O . TRP A 1 100 ? -3.719 -11.706 23.673 1.000 15.338 118 TRP A O 1
ATOM 781 N N . GLY A 1 101 ? -3.589 -12.021 25.897 1.000 15.241 119 GLY A N 1
ATOM 782 C CA . GLY A 1 101 ? -4.237 -13.345 25.851 1.000 14.954 119 GLY A CA 1
ATOM 783 C C . GLY A 1 101 ? -5.685 -13.237 25.405 1.000 15.153 119 GLY A C 1
ATOM 784 O O . GLY A 1 101 ? -6.087 -13.969 24.486 1.000 14.650 119 GLY A O 1
ATOM 785 N N . VAL A 1 102 ? -6.454 -12.342 26.011 1.000 15.084 120 VAL A N 1
ATOM 786 C CA . VAL A 1 102 ? -7.902 -12.240 25.730 1.000 16.158 120 VAL A CA 1
ATOM 787 C C . VAL A 1 102 ? -8.114 -11.717 24.308 1.000 16.134 120 VAL A C 1
ATOM 788 O O . VAL A 1 102 ? -9.073 -12.202 23.618 1.000 16.482 120 VAL A O 1
ATOM 792 N N . GLU A 1 103 ? -7.322 -10.727 23.885 1.000 16.738 121 GLU A N 1
ATOM 793 C CA . GLU A 1 103 ? -7.603 -10.010 22.605 1.000 17.119 121 GLU A CA 1
ATOM 794 C C . GLU A 1 103 ? -7.208 -10.907 21.431 1.000 17.209 121 GLU A C 1
ATOM 795 O O . GLU A 1 103 ? -7.995 -10.959 20.464 1.000 17.391 121 GLU A O 1
ATOM 801 N N . SER A 1 104 ? -6.050 -11.556 21.462 1.000 17.103 122 SER A N 1
ATOM 802 C CA . SER A 1 104 ? -5.509 -12.250 20.266 1.000 17.686 122 SER A CA 1
ATOM 803 C C . SER A 1 104 ? -4.960 -13.635 20.575 1.000 18.899 122 SER A C 1
ATOM 804 O O . SER A 1 104 ? -4.348 -14.195 19.670 1.000 18.765 122 SER A O 1
ATOM 807 N N . ASP A 1 105 ? -5.149 -14.136 21.789 1.000 19.849 123 ASP A N 1
ATOM 808 C CA . ASP A 1 105 ? -4.536 -15.418 22.222 1.000 20.900 123 ASP A CA 1
ATOM 809 C C . ASP A 1 105 ? -3.025 -15.290 21.983 1.000 20.835 123 ASP A C 1
ATOM 810 O O . ASP A 1 105 ? -2.421 -16.192 21.374 1.000 20.493 123 ASP A O 1
ATOM 815 N N . TYR A 1 106 ? -2.422 -14.213 22.485 1.000 19.442 124 TYR A N 1
ATOM 816 C CA . TYR A 1 106 ? -0.957 -14.014 22.458 1.000 19.714 124 TYR A CA 1
ATOM 817 C C . TYR A 1 106 ? -0.505 -13.998 20.990 1.000 21.481 124 TYR A C 1
ATOM 818 O O . TYR A 1 106 ? 0.553 -14.560 20.653 1.000 22.583 124 TYR A O 1
ATOM 827 N N . GLY A 1 107 ? -1.316 -13.391 20.122 1.000 21.993 125 GLY A N 1
ATOM 828 C CA . GLY A 1 107 ? -0.919 -13.133 18.726 1.000 24.708 125 GLY A CA 1
ATOM 829 C C . GLY A 1 107 ? -1.153 -14.320 17.809 1.000 26.680 125 GLY A C 1
ATOM 830 O O . GLY A 1 107 ? -0.511 -14.370 16.752 1.000 28.331 125 GLY A O 1
ATOM 831 N N . ARG A 1 108 ? -2.070 -15.219 18.145 1.000 27.453 126 ARG A N 1
ATOM 832 C CA . ARG A 1 108 ? -2.265 -16.466 17.365 1.000 29.654 126 ARG A CA 1
ATOM 833 C C . ARG A 1 108 ? -3.643 -16.487 16.710 1.000 31.512 126 ARG A C 1
ATOM 834 O O . ARG A 1 108 ? -3.859 -17.409 15.919 1.000 34.290 126 ARG A O 1
ATOM 842 N N . ILE A 1 109 ? -4.505 -15.511 17.010 1.000 32.888 127 ILE A N 1
ATOM 843 C CA . ILE A 1 109 ? -5.910 -15.395 16.508 1.000 38.135 127 ILE A CA 1
ATOM 844 C C . ILE A 1 109 ? -5.934 -15.302 14.983 1.000 44.354 127 ILE A C 1
ATOM 845 O O . ILE A 1 109 ? -5.354 -14.344 14.436 1.000 43.667 127 ILE A O 1
ATOM 850 N N . PHE A 1 110 ? -6.659 -16.236 14.351 1.000 52.248 128 PHE A N 1
ATOM 851 C CA . PHE A 1 110 ? -7.040 -16.214 12.916 1.000 55.943 128 PHE A CA 1
ATOM 852 C C . PHE A 1 110 ? -7.917 -14.982 12.654 1.000 53.800 128 PHE A C 1
ATOM 853 O O . PHE A 1 110 ? -8.978 -14.857 13.290 1.000 54.388 128 PHE A O 1
ATOM 861 N N . GLY A 1 111 ? -7.445 -14.073 11.794 1.000 55.665 129 GLY A N 1
ATOM 862 C CA . GLY A 1 111 ? -8.263 -13.025 11.159 1.000 49.902 129 GLY A CA 1
ATOM 863 C C . GLY A 1 111 ? -9.022 -13.628 9.991 1.000 49.988 129 GLY A C 1
ATOM 864 O O . GLY A 1 111 ? -8.376 -14.147 9.069 1.000 49.553 129 GLY A O 1
ATOM 865 N N . LYS A 1 112 ? -10.347 -13.605 10.032 1.000 48.158 130 LYS A N 1
ATOM 866 C CA . LYS A 1 112 ? -11.185 -14.298 9.021 1.000 50.280 130 LYS A CA 1
ATOM 867 C C . LYS A 1 112 ? -11.101 -13.530 7.698 1.000 45.706 130 LYS A C 1
ATOM 868 O O . LYS A 1 112 ? -11.053 -14.190 6.656 1.000 48.923 130 LYS A O 1
ATOM 874 N N . ARG A 1 113 ? -11.099 -12.192 7.744 1.000 37.189 131 ARG A N 1
ATOM 875 C CA . ARG A 1 113 ? -11.390 -11.339 6.561 1.000 33.850 131 ARG A CA 1
ATOM 876 C C . ARG A 1 113 ? -10.271 -10.323 6.319 1.000 28.690 131 ARG A C 1
ATOM 877 O O . ARG A 1 113 ? -9.769 -9.698 7.251 1.000 24.341 131 ARG A O 1
ATOM 885 N N . PRO A 1 114 ? -9.864 -10.101 5.050 1.000 26.851 132 PRO A N 1
ATOM 886 C CA . PRO A 1 114 ? -8.883 -9.065 4.717 1.000 25.097 132 PRO A CA 1
ATOM 887 C C . PRO A 1 114 ? -9.389 -7.685 5.166 1.000 23.897 132 PRO A C 1
ATOM 888 O O . PRO A 1 114 ? -10.463 -7.280 4.764 1.000 21.660 132 PRO A O 1
ATOM 892 N N . LEU A 1 115 ? -8.598 -7.002 5.978 1.000 22.876 133 LEU A N 1
ATOM 893 C CA . LEU A 1 115 ? -8.879 -5.639 6.483 1.000 22.865 133 LEU A CA 1
ATOM 894 C C . LEU A 1 115 ? -9.363 -4.717 5.367 1.000 22.352 133 LEU A C 1
ATOM 895 O O . LEU A 1 115 ? -10.428 -4.082 5.558 1.000 22.601 133 LEU A O 1
ATOM 900 N N . LEU A 1 116 ? -8.616 -4.588 4.261 1.000 21.249 134 LEU A N 1
ATOM 901 C CA . LEU A 1 116 ? -8.894 -3.538 3.250 1.000 20.957 134 LEU A CA 1
AT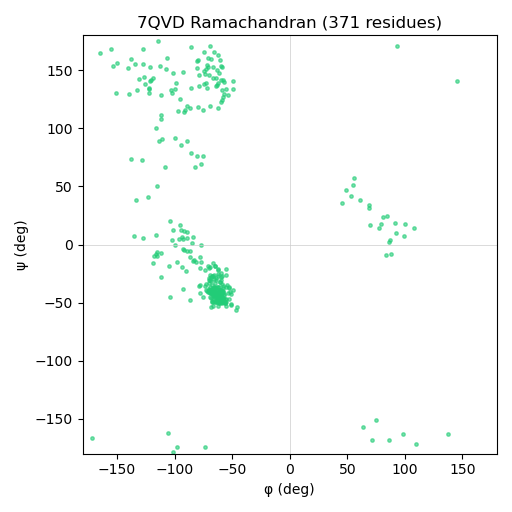OM 902 C C . LEU A 1 116 ? -10.200 -3.873 2.504 1.000 20.583 134 LEU A C 1
ATOM 903 O O . LEU A 1 116 ? -10.903 -2.930 2.146 1.000 19.808 134 LEU A O 1
ATOM 908 N N . THR A 1 117 ? -10.527 -5.161 2.344 1.000 20.856 135 THR A N 1
ATOM 909 C CA . THR A 1 117 ? -11.833 -5.589 1.778 1.000 20.982 135 THR A CA 1
ATOM 910 C C . THR A 1 117 ? -12.980 -5.206 2.730 1.000 20.646 135 THR A C 1
ATOM 911 O O . THR A 1 117 ? -13.929 -4.536 2.272 1.000 21.138 135 THR A O 1
ATOM 915 N N . SER A 1 118 ? -12.921 -5.588 4.000 1.000 21.241 136 SER A N 1
ATOM 916 C CA . SER A 1 118 ? -13.994 -5.242 4.975 1.000 21.236 136 SER A CA 1
ATOM 917 C C . SER A 1 118 ? -14.210 -3.718 5.017 1.000 20.609 136 SER A C 1
ATOM 918 O O . SER A 1 118 ? -15.378 -3.231 4.932 1.000 20.575 136 SER A O 1
A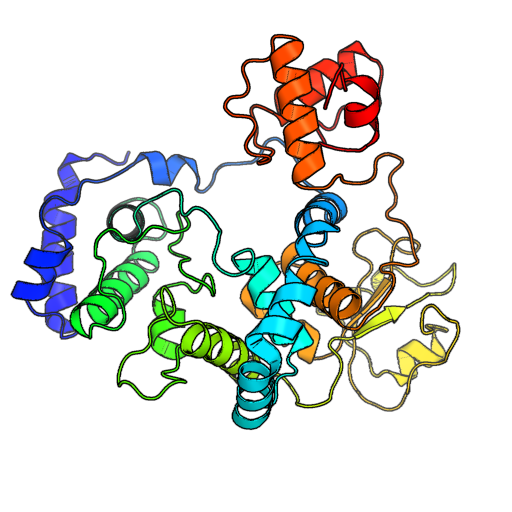TOM 921 N N . LEU A 1 119 ? -13.118 -2.976 5.230 1.000 18.938 137 LEU A N 1
ATOM 922 C CA . LEU A 1 119 ? -13.196 -1.520 5.488 1.000 17.894 137 LEU A CA 1
ATOM 923 C C . LEU A 1 119 ? -13.619 -0.776 4.231 1.000 17.772 137 LEU A C 1
ATOM 924 O O . LEU A 1 119 ? -14.345 0.184 4.394 1.000 18.984 137 LEU A O 1
ATOM 929 N N . SER A 1 120 ? -13.122 -1.133 3.035 1.000 18.225 138 SER A N 1
ATOM 930 C CA . SER A 1 120 ? -13.590 -0.493 1.777 1.000 18.258 138 SER A CA 1
ATOM 931 C C . SER A 1 120 ? -15.063 -0.819 1.555 1.000 18.196 138 SER A C 1
ATOM 932 O O . SER A 1 120 ? -15.790 0.069 1.176 1.000 18.956 138 SER A O 1
ATOM 935 N N . THR A 1 121 ? -15.494 -2.053 1.761 1.000 17.650 139 THR A N 1
ATOM 936 C CA . THR A 1 121 ? -16.921 -2.409 1.606 1.000 18.611 139 THR A CA 1
ATOM 937 C C . THR A 1 121 ? -17.756 -1.567 2.580 1.000 18.659 139 THR A C 1
ATOM 938 O O . THR A 1 121 ? -18.771 -1.008 2.172 1.000 19.596 139 THR A O 1
ATOM 942 N N . LEU A 1 122 ? -17.321 -1.446 3.821 1.000 18.168 140 LEU A N 1
ATOM 943 C CA . LEU A 1 122 ? -18.138 -0.754 4.859 1.000 19.307 140 LEU A CA 1
ATOM 944 C C . LEU A 1 122 ? -18.053 0.757 4.670 1.000 19.252 140 LEU A C 1
ATOM 945 O O . LEU A 1 122 ? -18.900 1.458 5.244 1.000 20.767 140 LEU A O 1
ATOM 950 N N . SER A 1 123 ? -17.096 1.236 3.885 1.000 17.782 141 SER A N 1
ATOM 951 C CA . SER A 1 123 ? -16.924 2.656 3.514 1.000 18.449 141 SER A CA 1
ATOM 952 C C . SER A 1 123 ? -17.926 3.034 2.421 1.000 19.321 141 SER A C 1
ATOM 953 O O . SER A 1 123 ? -18.131 4.229 2.202 1.000 19.898 141 SER A O 1
ATOM 956 N N . CYS A 1 124 ? -18.454 2.045 1.715 1.000 19.850 142 CYS A N 1
ATOM 957 C CA . CYS A 1 124 ? -19.207 2.251 0.441 1.000 21.647 142 CYS A CA 1
ATOM 958 C C . CYS A 1 124 ? -20.645 1.764 0.544 1.000 21.946 142 CYS A C 1
ATOM 959 O O . CYS A 1 124 ? -21.448 2.109 -0.357 1.000 22.759 142 CYS A O 1
ATOM 962 N N . TYR A 1 125 ? -20.959 0.961 1.554 1.000 22.147 143 TYR A N 1
ATOM 963 C CA . TYR A 1 125 ? -22.291 0.321 1.714 1.000 23.683 143 TYR A CA 1
ATOM 964 C C . TYR A 1 125 ? -22.705 0.328 3.183 1.000 23.454 143 TYR A C 1
ATOM 965 O O . TYR A 1 125 ? -21.834 0.274 4.079 1.000 22.538 143 TYR A O 1
ATOM 974 N N . GLY A 1 126 ? -24.024 0.343 3.416 1.000 24.376 144 GLY A N 1
ATOM 975 C CA . GLY A 1 126 ? -24.591 0.199 4.777 1.000 24.854 144 GLY A CA 1
ATOM 976 C C . GLY A 1 126 ? -24.680 1.527 5.503 1.000 25.569 144 GLY A C 1
ATOM 977 O O . GLY A 1 126 ? -24.519 2.592 4.863 1.000 25.800 144 GLY A O 1
ATOM 978 N N . ARG A 1 127 ? -24.946 1.493 6.817 1.000 26.445 145 ARG A N 1
ATOM 979 C CA . ARG A 1 127 ? -25.407 2.717 7.533 1.000 26.464 145 ARG A CA 1
ATOM 980 C C . ARG A 1 127 ? -24.264 3.355 8.332 1.000 26.709 145 ARG A C 1
ATOM 981 O O . ARG A 1 127 ? -24.510 4.439 8.911 1.000 25.064 145 ARG A O 1
ATOM 989 N N . ARG A 1 128 ? -23.041 2.827 8.244 1.000 24.513 146 ARG A N 1
ATOM 990 C CA . ARG A 1 128 ? -21.885 3.411 8.988 1.000 24.453 146 ARG A CA 1
ATOM 991 C C . ARG A 1 128 ? -20.742 3.782 8.030 1.000 23.009 146 ARG A C 1
ATOM 992 O O . ARG A 1 128 ? -19.563 3.655 8.424 1.000 21.526 146 ARG A O 1
ATOM 1000 N N . GLN A 1 129 ? -21.057 4.345 6.859 1.000 21.635 147 GLN A N 1
ATOM 1001 C CA . GLN A 1 129 ? -20.020 4.627 5.839 1.000 22.105 147 GLN A CA 1
ATOM 1002 C C . GLN A 1 129 ? -19.017 5.660 6.345 1.000 21.972 147 GLN A C 1
ATOM 1003 O O . GLN A 1 129 ? -17.804 5.475 6.092 1.000 20.417 147 GLN A O 1
ATOM 1009 N N . SER A 1 130 ? -19.468 6.718 7.011 1.000 20.475 148 SER A N 1
ATOM 1010 C CA A SER A 1 130 ? -18.546 7.786 7.461 0.530 21.435 148 SER A CA 1
ATOM 1011 C CA B SER A 1 130 ? -18.561 7.791 7.492 0.470 20.902 148 SER A CA 1
ATOM 1012 C C . SER A 1 130 ? -17.552 7.216 8.492 1.000 20.601 148 SER A C 1
ATOM 1013 O O . SER A 1 130 ? -16.342 7.534 8.391 1.000 21.157 148 SER A O 1
ATOM 1018 N N . PHE A 1 131 ? -18.029 6.391 9.414 1.000 20.045 149 PHE A N 1
ATOM 1019 C CA . PHE A 1 131 ? -17.155 5.814 10.461 1.000 19.422 149 PHE A CA 1
ATOM 1020 C C . PHE A 1 131 ? -16.081 4.959 9.774 1.000 19.493 149 PHE A C 1
ATOM 1021 O O . PHE A 1 131 ? -14.887 5.027 10.130 1.000 18.012 149 PHE A O 1
ATOM 1029 N N . PHE A 1 132 ? -16.520 4.037 8.921 1.000 18.995 150 PHE A N 1
ATOM 1030 C CA . PHE A 1 132 ? -15.574 3.055 8.321 1.000 19.665 150 PHE A CA 1
ATOM 1031 C C . PHE A 1 132 ? -14.633 3.760 7.324 1.000 19.446 150 PHE A C 1
ATOM 1032 O O . PHE A 1 132 ? -13.495 3.252 7.186 1.000 19.894 150 PHE A O 1
ATOM 1040 N N . GLN A 1 133 ? -15.048 4.846 6.671 1.000 18.833 151 GLN A N 1
ATOM 1041 C CA . GLN A 1 133 ? -14.150 5.623 5.778 1.000 19.186 151 GLN A CA 1
ATOM 1042 C C . GLN A 1 133 ? -12.950 6.094 6.602 1.000 19.471 151 GLN A C 1
ATOM 1043 O O . GLN A 1 133 ? -11.816 6.019 6.095 1.000 18.235 151 GLN A O 1
ATOM 1049 N N . GLY A 1 134 ? -13.186 6.510 7.845 1.000 19.033 152 GLY A N 1
ATOM 1050 C CA . GLY A 1 134 ? -12.101 6.977 8.718 1.000 18.854 152 GLY A CA 1
ATOM 1051 C C . GLY A 1 134 ? -11.142 5.844 9.020 1.000 18.491 152 GLY A C 1
ATOM 1052 O O . GLY A 1 134 ? -9.906 6.057 8.996 1.000 18.326 152 GLY A O 1
ATOM 1053 N N . GLU A 1 135 ? -11.682 4.662 9.251 1.000 18.210 153 GLU A N 1
ATOM 1054 C CA . GLU A 1 135 ? -10.870 3.470 9.537 1.000 18.106 153 GLU A CA 1
ATOM 1055 C C . GLU A 1 135 ? -10.103 3.073 8.272 1.000 18.183 153 GLU A C 1
ATOM 1056 O O . GLU A 1 135 ? -8.943 2.652 8.380 1.000 16.608 153 GLU A O 1
ATOM 1062 N N . PHE A 1 136 ? -10.789 3.043 7.122 1.000 17.250 154 PHE A N 1
ATOM 1063 C CA . PHE A 1 136 ? -10.142 2.701 5.839 1.000 18.030 154 PHE A CA 1
ATOM 1064 C C . PHE A 1 136 ? -8.959 3.645 5.589 1.000 17.934 154 PHE A C 1
ATOM 1065 O O . PHE A 1 136 ? -7.861 3.159 5.267 1.000 18.616 154 PHE A O 1
ATOM 1073 N N . LEU A 1 137 ? -9.165 4.954 5.711 1.000 18.235 155 LEU A N 1
ATOM 1074 C CA . LEU A 1 137 ? -8.106 5.950 5.417 1.000 18.928 155 LEU A CA 1
ATOM 1075 C C . LEU A 1 137 ? -6.988 5.831 6.467 1.000 18.567 155 LEU A C 1
ATOM 1076 O O . LEU A 1 137 ? -5.825 5.934 6.081 1.000 18.108 155 LEU A O 1
ATOM 1081 N N . ALA A 1 138 ? -7.304 5.525 7.725 1.000 18.347 156 ALA A N 1
ATOM 1082 C CA . ALA A 1 138 ? -6.252 5.333 8.758 1.000 17.866 156 ALA A CA 1
ATOM 1083 C C . ALA A 1 138 ? -5.376 4.139 8.361 1.000 18.129 156 ALA A C 1
ATOM 1084 O O . ALA A 1 138 ? -4.130 4.208 8.542 1.000 19.004 156 ALA A O 1
ATOM 1086 N N . THR A 1 139 ? -5.981 3.075 7.826 1.000 17.074 157 THR A N 1
ATOM 1087 C CA . THR A 1 139 ? -5.232 1.874 7.403 1.000 17.263 157 THR A CA 1
ATOM 1088 C C . THR A 1 139 ? -4.268 2.243 6.260 1.000 17.421 157 THR A C 1
ATOM 1089 O O . THR A 1 139 ? -3.105 1.820 6.283 1.000 18.216 157 THR A O 1
ATOM 1093 N N . LEU A 1 140 ? -4.738 2.981 5.273 1.000 17.777 158 LEU A N 1
ATOM 1094 C CA . LEU A 1 140 ? -3.885 3.382 4.132 1.000 18.922 158 LEU A CA 1
ATOM 1095 C C . LEU A 1 140 ? -2.725 4.260 4.617 1.000 19.603 158 LEU A C 1
ATOM 1096 O O . LEU A 1 140 ? -1.606 4.080 4.075 1.000 19.209 158 LEU A O 1
ATOM 1101 N N . LYS A 1 141 ? -2.936 5.126 5.614 1.000 19.316 159 LYS A N 1
ATOM 1102 C CA . LYS A 1 141 ? -1.839 5.974 6.153 1.000 21.480 159 LYS A CA 1
ATOM 1103 C C . LYS A 1 141 ? -0.821 5.077 6.862 1.000 20.355 159 LYS A C 1
ATOM 1104 O O . LYS A 1 141 ? 0.368 5.332 6.729 1.000 19.404 159 LYS A O 1
ATOM 1110 N N . LEU A 1 142 ? -1.275 4.050 7.578 1.000 18.362 160 LEU A N 1
ATOM 1111 C CA . LEU A 1 142 ? -0.345 3.139 8.282 1.000 18.439 160 LEU A CA 1
ATOM 1112 C C . LEU A 1 142 ? 0.497 2.343 7.274 1.000 17.980 160 LEU A C 1
ATOM 1113 O O . LEU A 1 142 ? 1.704 2.094 7.538 1.000 18.040 160 LEU A O 1
ATOM 1118 N N . LEU A 1 143 ? -0.132 1.915 6.185 1.000 17.178 161 LEU A N 1
ATOM 1119 C CA . LEU A 1 143 ? 0.563 1.209 5.090 1.000 18.653 161 LEU A CA 1
ATOM 1120 C C . LEU A 1 143 ? 1.573 2.143 4.409 1.000 19.271 161 LEU A C 1
ATOM 1121 O O . LEU A 1 143 ? 2.714 1.702 4.171 1.000 20.203 161 LEU A O 1
ATOM 1126 N N . GLN A 1 144 ? 1.181 3.376 4.100 1.000 19.999 162 GLN A N 1
ATOM 1127 C CA . GLN A 1 144 ? 2.094 4.350 3.462 1.000 20.992 162 GLN A CA 1
ATOM 1128 C C . GLN A 1 144 ? 3.292 4.581 4.390 1.000 21.438 162 GLN A C 1
ATOM 1129 O O . GLN A 1 144 ? 4.410 4.591 3.885 1.000 22.256 162 GLN A O 1
ATOM 1135 N N . ALA A 1 145 ? 3.072 4.662 5.698 1.000 21.869 163 ALA A N 1
ATOM 1136 C CA . ALA A 1 145 ? 4.123 4.931 6.710 1.000 21.888 163 ALA A CA 1
ATOM 1137 C C . ALA A 1 145 ? 5.061 3.722 6.874 1.000 22.621 163 ALA A C 1
ATOM 1138 O O . ALA A 1 145 ? 6.169 3.861 7.436 1.000 23.057 163 ALA A O 1
ATOM 1140 N N . GLY A 1 146 ? 4.629 2.551 6.444 1.000 21.372 164 GLY A N 1
ATOM 1141 C CA . GLY A 1 146 ? 5.364 1.300 6.644 1.000 22.329 164 GLY A CA 1
ATOM 1142 C C . GLY A 1 146 ? 5.209 0.769 8.057 1.000 21.998 164 GLY A C 1
ATOM 1143 O O . GLY A 1 146 ? 5.982 -0.115 8.418 1.000 24.348 164 GLY A O 1
ATOM 1144 N N . ASP A 1 147 ? 4.251 1.265 8.844 1.000 22.100 165 ASP A N 1
ATOM 1145 C CA . ASP A 1 147 ? 3.932 0.671 10.168 1.000 21.625 165 ASP A CA 1
ATOM 1146 C C . ASP A 1 147 ? 3.333 -0.724 9.919 1.000 22.288 165 ASP A C 1
ATOM 1147 O O . ASP A 1 147 ? 3.747 -1.698 10.585 1.000 22.848 165 ASP A O 1
ATOM 1152 N N . ILE A 1 148 ? 2.376 -0.788 9.006 1.000 21.925 166 ILE A N 1
ATOM 1153 C CA . ILE A 1 148 ? 1.831 -2.034 8.395 1.000 24.025 166 ILE A CA 1
ATOM 1154 C C . ILE A 1 148 ? 2.514 -2.216 7.039 1.000 22.798 166 ILE A C 1
ATOM 1155 O O . ILE A 1 148 ? 2.643 -1.237 6.330 1.000 22.094 166 ILE A O 1
ATOM 1160 N N . ARG A 1 149 ? 2.906 -3.425 6.656 1.000 24.584 167 ARG A N 1
ATOM 1161 C CA . ARG A 1 149 ? 3.572 -3.588 5.344 1.000 25.955 167 ARG A CA 1
ATOM 1162 C C . ARG A 1 149 ? 2.894 -4.672 4.524 1.000 26.513 167 ARG A C 1
ATOM 1163 O O . ARG A 1 149 ? 3.394 -4.975 3.475 1.000 27.256 167 ARG A O 1
ATOM 1171 N N . ASP A 1 150 ? 1.792 -5.213 5.013 1.000 26.881 168 ASP A N 1
ATOM 1172 C CA . ASP A 1 150 ? 1.057 -6.314 4.362 1.000 26.149 168 ASP A CA 1
ATOM 1173 C C . ASP A 1 150 ? -0.324 -5.774 3.987 1.000 26.122 168 ASP A C 1
ATOM 1174 O O . ASP A 1 150 ? -1.185 -5.691 4.872 1.000 25.012 168 ASP A O 1
ATOM 1179 N N . ALA A 1 151 ? -0.526 -5.398 2.729 1.000 27.500 169 ALA A N 1
ATOM 1180 C CA . ALA A 1 151 ? -1.833 -4.871 2.280 1.000 28.144 169 ALA A CA 1
ATOM 1181 C C . ALA A 1 151 ? -2.908 -5.967 2.375 1.000 27.643 169 ALA A C 1
ATOM 1182 O O . ALA A 1 151 ? -4.081 -5.594 2.432 1.000 28.746 169 ALA A O 1
ATOM 1184 N N . GLY A 1 152 ? -2.525 -7.249 2.456 1.000 26.658 170 GLY A N 1
ATOM 1185 C CA . GLY A 1 152 ? -3.469 -8.376 2.607 1.000 25.834 170 GLY A CA 1
ATOM 1186 C C . GLY A 1 152 ? -3.728 -8.747 4.058 1.000 25.759 170 GLY A C 1
ATOM 1187 O O . GLY A 1 152 ? -4.327 -9.824 4.307 1.000 25.653 170 GLY A O 1
ATOM 1188 N N . ILE A 1 153 ? -3.305 -7.911 5.015 1.000 24.596 171 ILE A N 1
ATOM 1189 C CA . ILE A 1 153 ? -3.512 -8.163 6.471 1.000 26.714 171 ILE A CA 1
ATOM 1190 C C . ILE A 1 153 ? -4.977 -8.527 6.740 1.000 24.743 171 ILE A C 1
ATOM 1191 O O . ILE A 1 153 ? -5.875 -7.920 6.127 1.000 23.523 171 ILE A O 1
ATOM 1196 N N . THR A 1 154 ? -5.208 -9.483 7.642 1.000 25.349 172 THR A N 1
ATOM 1197 C CA . THR A 1 154 ? -6.557 -9.950 7.996 1.000 26.335 172 THR A CA 1
ATOM 1198 C C . THR A 1 154 ? -6.931 -9.434 9.383 1.000 26.166 172 THR A C 1
ATOM 1199 O O . THR A 1 154 ? -6.034 -9.040 10.182 1.000 25.917 172 THR A O 1
ATOM 1203 N N . GLY A 1 155 ? -8.224 -9.423 9.659 1.000 24.804 173 GLY A N 1
ATOM 1204 C CA . GLY A 1 155 ? -8.716 -8.997 10.978 1.000 24.820 173 GLY A CA 1
ATOM 1205 C C . GLY A 1 155 ? -10.193 -9.251 11.125 1.000 24.283 173 GLY A C 1
ATOM 1206 O O . GLY A 1 155 ? -10.753 -9.956 10.267 1.000 23.363 173 GLY A O 1
ATOM 1207 N N . SER A 1 156 ? -10.800 -8.666 12.149 1.000 24.502 174 SER A N 1
ATOM 1208 C CA . SER A 1 156 ? -12.259 -8.784 12.409 1.000 25.806 174 SER A CA 1
ATOM 1209 C C . SER A 1 156 ? -12.985 -8.085 11.264 1.000 26.518 174 SER A C 1
ATOM 1210 O O . SER A 1 156 ? -12.325 -7.364 10.537 1.000 27.096 174 SER A O 1
ATOM 1213 N N . TRP A 1 157 ? -14.287 -8.299 11.124 1.000 31.648 175 TRP A N 1
ATOM 1214 C CA . TRP A 1 157 ? -15.124 -7.603 10.111 1.000 34.052 175 TRP A CA 1
ATOM 1215 C C . TRP A 1 157 ? -15.059 -6.085 10.314 1.000 33.036 175 TRP A C 1
ATOM 1216 O O . TRP A 1 157 ? -15.099 -5.375 9.304 1.000 35.703 175 TRP A O 1
ATOM 1227 N N . ALA A 1 158 ? -14.955 -5.623 11.564 1.000 31.069 176 ALA A N 1
ATOM 1228 C CA . ALA A 1 158 ? -14.976 -4.196 11.970 1.000 30.056 176 ALA A CA 1
ATOM 1229 C C . ALA A 1 158 ? -13.578 -3.564 11.899 1.000 28.056 176 ALA A C 1
ATOM 1230 O O . ALA A 1 158 ? -13.465 -2.356 12.170 1.000 28.299 176 ALA A O 1
ATOM 1232 N N . GLY A 1 159 ? -12.546 -4.352 11.613 1.000 24.114 177 GLY A N 1
ATOM 1233 C CA . GLY A 1 159 ? -11.203 -3.837 11.326 1.000 22.646 177 GLY A CA 1
ATOM 1234 C C . GLY A 1 159 ? -10.260 -3.933 12.509 1.000 21.178 177 GLY A C 1
ATOM 1235 O O . GLY A 1 159 ? -9.191 -3.337 12.425 1.000 22.719 177 GLY A O 1
ATOM 1236 N N . ALA A 1 160 ? -10.564 -4.752 13.505 1.000 19.688 178 ALA A N 1
ATOM 1237 C CA . ALA A 1 160 ? -9.609 -5.032 14.605 1.000 20.744 178 ALA A CA 1
ATOM 1238 C C . ALA A 1 160 ? -8.588 -6.044 14.084 1.000 21.203 178 ALA A C 1
ATOM 1239 O O . ALA A 1 160 ? -8.970 -7.043 13.432 1.000 21.064 178 ALA A O 1
ATOM 1241 N N . PHE A 1 161 ? -7.318 -5.835 14.379 1.000 20.952 179 PHE A N 1
ATOM 1242 C CA . PHE A 1 161 ? -6.250 -6.690 13.828 1.000 21.116 179 PHE A CA 1
ATOM 1243 C C . PHE A 1 161 ? -5.006 -6.672 14.719 1.000 20.759 179 PHE A C 1
ATOM 1244 O O . PHE A 1 161 ? -4.912 -5.839 15.604 1.000 18.640 179 PHE A O 1
ATOM 1252 N N . GLY A 1 162 ? -4.101 -7.612 14.424 1.000 20.537 180 GLY A N 1
ATOM 1253 C CA . GLY A 1 162 ? -2.779 -7.748 15.057 1.000 21.333 180 GLY A CA 1
ATOM 1254 C C . GLY A 1 162 ? -2.845 -8.243 16.484 1.000 20.096 180 GLY A C 1
ATOM 1255 O O . GLY A 1 162 ? -3.931 -8.695 16.958 1.000 19.366 180 GLY A O 1
ATOM 1256 N N . HIS A 1 163 ? -1.708 -8.147 17.173 1.000 19.553 181 HIS A N 1
ATOM 1257 C CA . HIS A 1 163 ? -1.551 -8.688 18.538 1.000 18.575 181 HIS A CA 1
ATOM 1258 C C . HIS A 1 163 ? -2.542 -8.023 19.487 1.000 18.270 181 HIS A C 1
ATOM 1259 O O . HIS A 1 163 ? -2.981 -8.687 20.446 1.000 17.078 181 HIS A O 1
ATOM 1266 N N . THR A 1 164 ? -2.870 -6.751 19.229 1.000 18.430 182 THR A N 1
ATOM 1267 C CA . THR A 1 164 ? -3.652 -5.903 20.173 1.000 19.225 182 THR A CA 1
ATOM 1268 C C . THR A 1 164 ? -5.139 -5.865 19.803 1.000 19.098 182 THR A C 1
ATOM 1269 O O . THR A 1 164 ? -5.927 -5.349 20.621 1.000 19.140 182 THR A O 1
ATOM 1273 N N . GLN A 1 165 ? -5.514 -6.288 18.593 1.000 18.530 183 GLN A N 1
ATOM 1274 C CA . GLN A 1 165 ? -6.910 -6.147 18.104 1.000 18.792 183 GLN A CA 1
ATOM 1275 C C . GLN A 1 165 ? -7.360 -4.689 18.243 1.000 18.643 183 GLN A C 1
ATOM 1276 O O . GLN A 1 165 ? -8.549 -4.432 18.539 1.000 21.003 183 GLN A O 1
ATOM 1282 N N . PHE A 1 166 ? -6.465 -3.770 17.913 1.000 17.652 184 PHE A N 1
ATOM 1283 C CA . PHE A 1 166 ? -6.789 -2.340 17.724 1.000 17.753 184 PHE A CA 1
ATOM 1284 C C . PHE A 1 166 ? -7.536 -2.188 16.403 1.000 18.562 184 PHE A C 1
ATOM 1285 O O . PHE A 1 166 ? -7.176 -2.820 15.420 1.000 18.312 184 PHE A O 1
ATOM 1293 N N . MET A 1 167 ? -8.455 -1.250 16.361 1.000 19.303 185 MET A N 1
ATOM 1294 C CA . MET A 1 167 ? -8.930 -0.747 15.057 1.000 21.700 185 MET A CA 1
ATOM 1295 C C . MET A 1 167 ? -7.906 0.259 14.536 1.000 19.598 185 MET A C 1
ATOM 1296 O O . MET A 1 167 ? -7.020 0.719 15.274 1.000 17.540 185 MET A O 1
ATOM 1301 N N . PRO A 1 168 ? -7.895 0.504 13.215 1.000 17.863 186 PRO A N 1
ATOM 1302 C CA . PRO A 1 168 ? -6.850 1.330 12.602 1.000 18.343 186 PRO A CA 1
ATOM 1303 C C . PRO A 1 168 ? -6.699 2.707 13.270 1.000 18.203 186 PRO A C 1
ATOM 1304 O O . PRO A 1 168 ? -5.596 3.165 13.380 1.000 17.927 186 PRO A O 1
ATOM 1308 N N . SER A 1 169 ? -7.798 3.391 13.624 1.000 18.989 187 SER A N 1
ATOM 1309 C CA . SER A 1 169 ? -7.723 4.757 14.225 1.000 20.047 187 SER A CA 1
ATOM 1310 C C . SER A 1 169 ? -7.071 4.672 15.617 1.000 19.957 187 SER A C 1
ATOM 1311 O O . SER A 1 169 ? -6.200 5.517 15.969 1.000 19.574 187 SER A O 1
ATOM 1314 N N . THR A 1 170 ? -7.362 3.618 16.366 1.000 18.661 188 THR A N 1
ATOM 1315 C CA . THR A 1 170 ? -6.690 3.376 17.652 1.000 18.444 188 THR A CA 1
ATOM 1316 C C . THR A 1 170 ? -5.199 3.154 17.419 1.000 17.746 188 THR A C 1
ATOM 1317 O O . THR A 1 170 ? -4.368 3.658 18.224 1.000 17.603 188 THR A O 1
ATOM 1321 N N . TYR A 1 171 ? -4.864 2.299 16.457 1.000 17.272 189 TYR A N 1
ATOM 1322 C CA . TYR A 1 171 ? -3.461 1.998 16.082 1.000 17.460 189 TYR A CA 1
ATOM 1323 C C . TYR A 1 171 ? -2.733 3.331 15.841 1.000 18.035 189 TYR A C 1
ATOM 1324 O O . TYR A 1 171 ? -1.680 3.606 16.473 1.000 17.475 189 TYR A O 1
ATOM 1333 N N . ALA A 1 172 ? -3.301 4.203 15.024 1.000 18.112 190 ALA A N 1
ATOM 1334 C CA . ALA A 1 172 ? -2.677 5.502 14.675 1.000 19.053 190 ALA A CA 1
ATOM 1335 C C . ALA A 1 172 ? -2.403 6.317 15.944 1.000 19.660 190 ALA A C 1
ATOM 1336 O O . ALA A 1 172 ? -1.314 6.908 16.051 1.000 19.339 190 ALA A O 1
ATOM 1338 N N . ARG A 1 173 ? -3.361 6.351 16.875 1.000 19.747 191 ARG A N 1
ATOM 1339 C CA . ARG A 1 173 ? -3.337 7.242 18.071 1.000 20.056 191 ARG A CA 1
ATOM 1340 C C . ARG A 1 173 ? -2.396 6.659 19.135 1.000 20.489 191 ARG A C 1
ATOM 1341 O O . ARG A 1 173 ? -1.708 7.450 19.798 1.000 19.943 191 ARG A O 1
ATOM 1349 N N . ILE A 1 174 ? -2.431 5.334 19.346 1.000 18.749 192 ILE A N 1
ATOM 1350 C CA . ILE A 1 174 ? -1.924 4.671 20.581 1.000 18.744 192 ILE A CA 1
ATOM 1351 C C . ILE A 1 174 ? -0.678 3.825 20.291 1.000 18.136 192 ILE A C 1
ATOM 1352 O O . ILE A 1 174 ? 0.071 3.513 21.240 1.000 16.759 192 ILE A O 1
ATOM 1357 N N . ALA A 1 175 ? -0.506 3.309 19.084 1.000 17.527 193 ALA A N 1
ATOM 1358 C CA . ALA A 1 175 ? 0.615 2.385 18.824 1.000 17.270 193 ALA A CA 1
ATOM 1359 C C . ALA A 1 175 ? 1.929 3.103 19.174 1.000 16.814 193 ALA A C 1
ATOM 1360 O O . ALA A 1 175 ? 2.060 4.321 18.916 1.000 16.751 193 ALA A O 1
ATOM 1362 N N . VAL A 1 176 ? 2.862 2.357 19.750 1.000 16.775 194 VAL A N 1
ATOM 1363 C CA . VAL A 1 176 ? 4.235 2.816 20.059 1.000 16.969 194 VAL A CA 1
ATOM 1364 C C . VAL A 1 176 ? 5.283 1.947 19.360 1.000 17.417 194 VAL A C 1
ATOM 1365 O O . VAL A 1 176 ? 5.044 0.746 19.083 1.000 16.684 194 VAL A O 1
ATOM 1369 N N . ASP A 1 177 ? 6.430 2.576 19.108 1.000 17.870 195 ASP A N 1
ATOM 1370 C CA . ASP A 1 177 ? 7.637 1.889 18.616 1.000 18.294 195 ASP A CA 1
ATOM 1371 C C . ASP A 1 177 ? 8.497 1.553 19.833 1.000 18.656 195 ASP A C 1
ATOM 1372 O O . ASP A 1 177 ? 9.347 2.370 20.203 1.000 19.359 195 ASP A O 1
ATOM 1377 N N . PHE A 1 178 ? 8.250 0.424 20.479 1.000 18.476 196 PHE 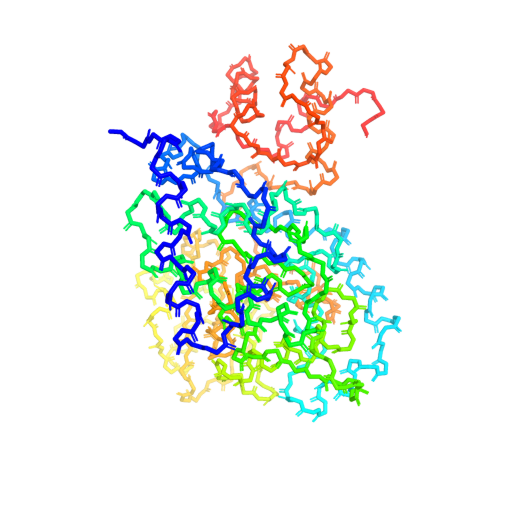A N 1
ATOM 1378 C CA . PHE A 1 178 ? 8.882 0.142 21.787 1.000 20.075 196 PHE A CA 1
ATOM 1379 C C . PHE A 1 178 ? 10.376 -0.125 21.578 1.000 21.731 196 PHE A C 1
ATOM 1380 O O . PHE A 1 178 ? 11.215 0.274 22.420 1.000 20.944 196 PHE A O 1
ATOM 1388 N N . ASP A 1 179 ? 10.695 -0.858 20.514 1.000 23.818 197 ASP A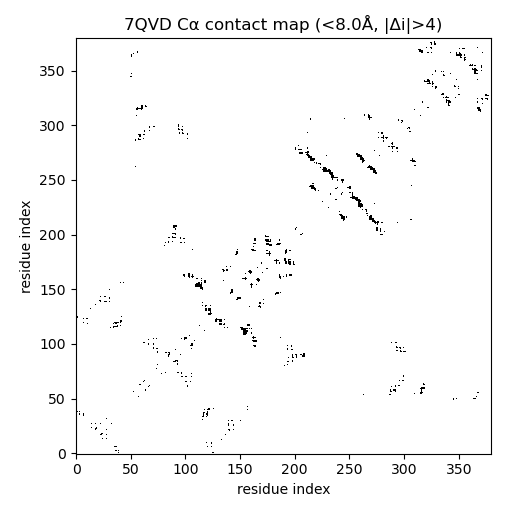 N 1
ATOM 1389 C CA . ASP A 1 179 ? 12.063 -1.391 20.278 1.000 26.422 197 ASP A CA 1
ATOM 1390 C C . ASP A 1 179 ? 12.915 -0.344 19.554 1.000 26.968 197 ASP A C 1
ATOM 1391 O O . ASP A 1 179 ? 14.118 -0.570 19.463 1.000 30.082 197 ASP A O 1
ATOM 1396 N N . GLY A 1 180 ? 12.324 0.741 19.044 1.000 26.230 198 GLY A N 1
ATOM 1397 C CA . GLY A 1 180 ? 13.070 1.919 18.559 1.000 26.852 198 GLY A CA 1
ATOM 1398 C C . GLY A 1 180 ? 13.620 1.734 17.145 1.000 27.730 198 GLY A C 1
ATOM 1399 O O . GLY A 1 180 ? 14.586 2.471 16.778 1.000 28.402 198 GLY A O 1
ATOM 1400 N N . ASP A 1 181 ? 13.030 0.844 16.332 1.000 25.529 199 ASP A N 1
ATOM 1401 C CA . ASP A 1 181 ? 13.504 0.591 14.943 1.000 27.151 199 ASP A CA 1
ATOM 1402 C C . ASP A 1 181 ? 12.813 1.533 13.949 1.000 28.602 199 ASP A C 1
ATOM 1403 O O . ASP A 1 181 ? 12.989 1.320 12.727 1.000 33.591 199 ASP A O 1
ATOM 1408 N N . GLY A 1 182 ? 12.010 2.493 14.433 1.000 27.548 200 GLY A N 1
ATOM 1409 C CA . GLY A 1 182 ? 11.338 3.515 13.617 1.000 26.547 200 GLY A CA 1
ATOM 1410 C C . GLY A 1 182 ? 10.004 3.020 13.100 1.000 25.810 200 GLY A C 1
ATOM 1411 O O . GLY A 1 182 ? 9.334 3.743 12.332 1.000 26.093 200 GLY A O 1
ATOM 1412 N N . ARG A 1 183 ? 9.609 1.820 13.505 1.000 23.890 201 ARG A N 1
ATOM 1413 C CA . ARG A 1 183 ? 8.372 1.184 12.999 1.000 23.198 201 ARG A CA 1
ATOM 1414 C C . ARG A 1 183 ? 7.442 0.864 14.164 1.000 20.132 201 ARG A C 1
ATOM 1415 O O . ARG A 1 183 ? 7.937 0.336 15.158 1.000 20.326 201 ARG A O 1
ATOM 1423 N N . ARG A 1 184 ? 6.152 1.177 14.040 1.000 19.605 202 ARG A N 1
ATOM 1424 C CA . ARG A 1 184 ? 5.108 0.777 15.027 1.000 20.373 202 ARG A CA 1
ATOM 1425 C C . ARG A 1 184 ? 4.409 -0.449 14.439 1.000 19.573 202 ARG A C 1
ATOM 1426 O O . ARG A 1 184 ? 3.468 -0.266 13.661 1.000 19.600 202 ARG A O 1
ATOM 1434 N N . ASP A 1 185 ? 4.903 -1.630 14.776 1.000 20.443 203 ASP A N 1
ATOM 1435 C CA . ASP A 1 185 ? 4.548 -2.908 14.118 1.000 20.581 203 ASP A CA 1
ATOM 1436 C C . ASP A 1 185 ? 3.795 -3.793 15.115 1.000 20.232 203 ASP A C 1
ATOM 1437 O O . ASP A 1 185 ? 4.451 -4.563 15.809 1.000 20.395 203 ASP A O 1
ATOM 1442 N N . LEU A 1 186 ? 2.479 -3.676 15.176 1.000 20.251 204 LEU A N 1
ATOM 1443 C CA . LEU A 1 186 ? 1.660 -4.417 16.173 1.000 20.854 204 LEU A CA 1
ATOM 1444 C C . LEU A 1 186 ? 1.243 -5.783 15.591 1.000 21.446 204 LEU A C 1
ATOM 1445 O O . LEU A 1 186 ? 0.425 -6.491 16.232 1.000 21.970 204 LEU A O 1
ATOM 1450 N N . VAL A 1 187 ? 1.833 -6.163 14.465 1.000 22.414 205 VAL A N 1
ATOM 1451 C CA . VAL A 1 187 ? 1.603 -7.485 13.813 1.000 24.527 205 VAL A CA 1
ATOM 1452 C C . VAL A 1 187 ? 2.806 -8.389 14.086 1.000 24.181 205 VAL A C 1
ATOM 1453 O O . VAL A 1 187 ? 2.574 -9.544 14.465 1.000 24.208 205 VAL A O 1
ATOM 1457 N N . GLY A 1 188 ? 4.036 -7.875 13.945 1.000 23.992 206 GLY A N 1
ATOM 1458 C CA . GLY A 1 188 ? 5.255 -8.697 13.970 1.000 24.786 206 GLY A CA 1
ATOM 1459 C C . GLY A 1 188 ? 6.160 -8.401 15.137 1.000 24.571 206 GLY A C 1
ATOM 1460 O O . GLY A 1 188 ? 7.151 -9.135 15.295 1.000 27.191 206 GLY A O 1
ATOM 1461 N N . SER A 1 189 ? 5.910 -7.342 15.902 1.000 21.634 207 SER A N 1
ATOM 1462 C CA . SER A 1 189 ? 6.823 -6.937 17.001 1.000 21.303 207 SER A CA 1
ATOM 1463 C C . SER A 1 189 ? 6.123 -7.165 18.336 1.000 20.794 207 SER A C 1
ATOM 1464 O O . SER A 1 189 ? 5.222 -6.381 18.669 1.000 19.373 207 SER A O 1
ATOM 1467 N N . VAL A 1 190 ? 6.542 -8.171 19.098 1.000 20.412 208 VAL A N 1
ATOM 1468 C CA . VAL A 1 190 ? 6.017 -8.367 20.474 1.000 20.575 208 VAL A CA 1
ATOM 1469 C C . VAL A 1 190 ? 6.336 -7.130 21.323 1.000 20.511 208 VAL A C 1
ATOM 1470 O O . VAL A 1 190 ? 5.477 -6.701 22.105 1.000 19.459 208 VAL A O 1
ATOM 1474 N N . PRO A 1 191 ? 7.550 -6.525 21.271 1.000 20.583 209 PRO A N 1
ATOM 1475 C CA . PRO A 1 191 ? 7.791 -5.295 22.024 1.000 19.705 209 PRO A CA 1
ATOM 1476 C C . PRO A 1 191 ? 6.786 -4.192 21.672 1.000 18.508 209 PRO A C 1
ATOM 1477 O O . PRO A 1 191 ? 6.216 -3.613 22.573 1.000 17.672 209 PRO A O 1
ATOM 1481 N N . ASP A 1 192 ? 6.592 -3.902 20.388 1.000 18.405 210 ASP A N 1
ATOM 1482 C CA . ASP A 1 192 ? 5.646 -2.822 19.999 1.000 18.115 210 ASP A CA 1
ATOM 1483 C C . ASP A 1 192 ? 4.240 -3.184 20.487 1.000 17.132 210 ASP A C 1
ATOM 1484 O O . ASP A 1 192 ? 3.520 -2.291 20.983 1.000 16.831 210 ASP A O 1
ATOM 1489 N N . ALA A 1 193 ? 3.834 -4.443 20.340 1.000 17.414 211 ALA A N 1
ATOM 1490 C CA . ALA A 1 193 ? 2.480 -4.900 20.756 1.000 16.928 211 ALA A CA 1
ATOM 1491 C C . ALA A 1 193 ? 2.284 -4.707 22.263 1.000 17.186 211 ALA A C 1
ATOM 1492 O O . ALA A 1 193 ? 1.253 -4.173 22.671 1.000 16.156 211 ALA A O 1
ATOM 1494 N N . LEU A 1 194 ? 3.221 -5.175 23.092 1.000 17.087 212 LEU A N 1
ATOM 1495 C CA . LEU A 1 194 ? 3.038 -5.090 24.558 1.000 17.878 212 LEU A CA 1
ATOM 1496 C C . LEU A 1 194 ? 3.134 -3.638 25.012 1.000 16.989 212 LEU A C 1
ATOM 1497 O O . LEU A 1 194 ? 2.334 -3.240 25.850 1.000 15.167 212 LEU A O 1
ATOM 1502 N N . GLY A 1 195 ? 4.048 -2.858 24.424 1.000 16.943 213 GLY A N 1
ATOM 1503 C CA . GLY A 1 195 ? 4.156 -1.424 24.732 1.000 16.992 213 GLY A CA 1
ATOM 1504 C C . GLY A 1 195 ? 2.897 -0.670 24.359 1.000 16.486 213 GLY A C 1
ATOM 1505 O O . GLY A 1 195 ? 2.449 0.152 25.162 1.000 16.584 213 GLY A O 1
ATOM 1506 N N . SER A 1 196 ? 2.272 -1.014 23.232 1.000 15.424 214 SER A N 1
ATOM 1507 C CA . SER A 1 196 ? 1.031 -0.361 22.757 1.000 15.463 214 SER A CA 1
ATOM 1508 C C . SER A 1 196 ? -0.167 -0.726 23.661 1.000 15.047 214 SER A C 1
ATOM 1509 O O . SER A 1 196 ? -1.020 0.130 23.933 1.000 16.094 214 SER A O 1
ATOM 1512 N N . THR A 1 197 ? -0.236 -1.960 24.130 1.000 15.614 215 THR A N 1
ATOM 1513 C CA . THR A 1 197 ? -1.261 -2.439 25.092 1.000 16.505 215 THR A CA 1
ATOM 1514 C C . THR A 1 197 ? -1.155 -1.584 26.355 1.000 16.271 215 THR A C 1
ATOM 1515 O O . THR A 1 197 ? -2.184 -1.047 26.848 1.000 15.966 215 THR A O 1
ATOM 1519 N N . ALA A 1 198 ? 0.061 -1.451 26.882 1.000 15.993 216 ALA A N 1
ATOM 1520 C CA . ALA A 1 198 ? 0.317 -0.661 28.101 1.000 16.328 216 ALA A CA 1
ATOM 1521 C C . ALA A 1 198 ? -0.054 0.811 27.868 1.000 16.401 216 ALA A C 1
ATOM 1522 O O . ALA A 1 198 ? -0.779 1.419 28.703 1.000 17.342 216 ALA A O 1
ATOM 1524 N N . ASN A 1 199 ? 0.369 1.371 26.748 1.000 16.280 217 ASN A N 1
ATOM 1525 C CA . ASN A 1 199 ? 0.098 2.780 26.385 1.000 16.139 217 ASN A CA 1
ATOM 1526 C C . ASN A 1 199 ? -1.411 2.997 26.272 1.000 16.509 217 ASN A C 1
ATOM 1527 O O . ASN A 1 199 ? -1.905 4.027 26.736 1.000 16.321 217 ASN A O 1
ATOM 1532 N N . TYR A 1 200 ? -2.138 2.053 25.682 1.000 16.626 218 TYR A N 1
ATOM 1533 C CA . TYR A 1 200 ? -3.612 2.147 25.615 1.000 16.957 218 TYR A CA 1
ATOM 1534 C C . TYR A 1 200 ? -4.206 2.314 27.026 1.000 16.419 218 TYR A C 1
ATOM 1535 O O . TYR A 1 200 ? -5.015 3.239 27.279 1.000 16.798 218 TYR A O 1
ATOM 1544 N N . LEU A 1 201 ? -3.784 1.465 27.951 1.000 16.104 219 LEU A N 1
ATOM 1545 C CA . LEU A 1 201 ? -4.358 1.475 29.316 1.000 16.882 219 LEU A CA 1
ATOM 1546 C C . LEU A 1 201 ? -3.952 2.775 30.024 1.000 17.525 219 LEU A C 1
ATOM 1547 O O . LEU A 1 201 ? -4.811 3.356 30.695 1.000 17.175 219 LEU A O 1
ATOM 1552 N N . LYS A 1 202 ? -2.723 3.248 29.817 1.000 19.322 220 LYS A N 1
ATOM 1553 C CA . LYS A 1 202 ? -2.236 4.518 30.426 1.000 21.851 220 LYS A CA 1
ATOM 1554 C C . LYS A 1 202 ? -3.113 5.675 29.928 1.000 22.331 220 LYS A C 1
ATOM 1555 O O . LYS A 1 202 ? -3.632 6.478 30.751 1.000 20.433 220 LYS A O 1
ATOM 1561 N N . LYS A 1 203 ? -3.345 5.726 28.621 1.000 22.069 221 LYS A N 1
ATOM 1562 C CA . LYS A 1 203 ? -4.164 6.790 27.984 1.000 23.444 221 LYS A CA 1
ATOM 1563 C C . LYS A 1 203 ? -5.632 6.691 28.416 1.000 22.616 221 LYS A C 1
ATOM 1564 O O . LYS A 1 203 ? -6.288 7.736 28.437 1.000 23.130 221 LYS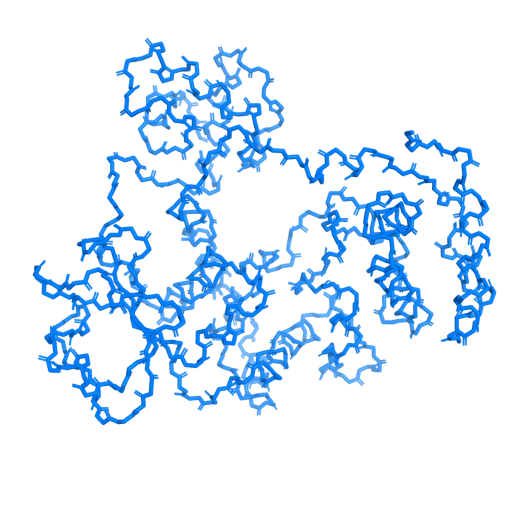 A O 1
ATOM 1570 N N . ALA A 1 204 ? -6.129 5.506 28.778 1.000 20.495 222 ALA A N 1
ATOM 1571 C CA . ALA A 1 204 ? -7.517 5.274 29.238 1.000 21.691 222 ALA A CA 1
ATOM 1572 C C . ALA A 1 204 ? -7.702 5.551 30.737 1.000 22.616 222 ALA A C 1
ATOM 1573 O O . ALA A 1 204 ? -8.818 5.268 31.241 1.000 24.794 222 ALA A O 1
ATOM 1575 N N . GLY A 1 205 ? -6.649 5.978 31.436 1.000 21.536 223 GLY A N 1
ATOM 1576 C CA . GLY A 1 205 ? -6.710 6.427 32.840 1.000 21.667 223 GLY A CA 1
ATOM 1577 C C . GLY A 1 205 ? -6.090 5.464 33.844 1.000 21.090 223 GLY A C 1
ATOM 1578 O O . GLY A 1 205 ? -6.336 5.639 35.049 1.000 21.213 223 GLY A O 1
ATOM 1579 N N . TRP A 1 206 ? -5.314 4.472 33.424 1.000 20.234 224 TRP A N 1
ATOM 1580 C CA . TRP A 1 206 ? -4.755 3.468 34.362 1.000 20.687 224 TRP A CA 1
ATOM 1581 C C . TRP A 1 206 ? -3.947 4.195 35.436 1.000 23.119 224 TRP A C 1
ATOM 1582 O O . TRP A 1 206 ? -3.087 4.998 35.051 1.000 25.724 224 TRP A O 1
ATOM 1593 N N . ARG A 1 207 ? -4.213 3.896 36.702 1.000 24.115 225 ARG A N 1
ATOM 1594 C CA . ARG A 1 207 ? -3.439 4.414 37.859 1.000 26.537 225 ARG A CA 1
ATOM 1595 C C . ARG A 1 207 ? -2.410 3.358 38.268 1.000 24.359 225 ARG A C 1
ATOM 1596 O O . ARG A 1 207 ? -2.811 2.253 38.718 1.000 22.330 225 ARG A O 1
ATOM 1604 N N . THR A 1 208 ? -1.126 3.671 38.127 1.000 23.566 226 THR A N 1
ATOM 1605 C CA . THR A 1 208 ? -0.029 2.729 38.449 1.000 24.733 226 THR A CA 1
ATOM 1606 C C . THR A 1 208 ? -0.171 2.238 39.889 1.000 25.384 226 THR A C 1
ATOM 1607 O O . THR A 1 208 ? -0.395 3.068 40.768 1.000 26.407 226 THR A O 1
ATOM 1611 N N . GLY A 1 209 ? -0.038 0.939 40.116 1.000 25.002 227 GLY A N 1
ATOM 1612 C CA . GLY A 1 209 ? -0.038 0.340 41.465 1.000 26.505 227 GLY A CA 1
ATOM 1613 C C . GLY A 1 209 ? -1.429 0.074 42.031 1.000 26.303 227 GLY A C 1
ATOM 1614 O O . GLY A 1 209 ? -1.510 -0.614 43.076 1.000 29.210 227 GLY A O 1
ATOM 1615 N N . GLN A 1 210 ? -2.508 0.545 41.399 1.000 25.666 228 GLN A N 1
ATOM 1616 C CA . GLN A 1 210 ? -3.890 0.337 41.908 1.000 26.290 228 GLN A CA 1
ATOM 1617 C C . GLN A 1 210 ? -4.463 -0.926 41.273 1.000 23.692 228 GLN A C 1
ATOM 1618 O O . GLN A 1 210 ? -4.124 -1.241 40.145 1.000 21.603 228 GLN A O 1
ATOM 1624 N N . PRO A 1 211 ? -5.338 -1.666 41.982 1.000 23.156 229 PRO A N 1
ATOM 1625 C CA . PRO A 1 211 ? -5.911 -2.899 41.448 1.000 22.285 229 PRO A CA 1
ATOM 1626 C C . PRO A 1 211 ? -7.073 -2.552 40.508 1.000 19.961 229 PRO A C 1
ATOM 1627 O O . PRO A 1 211 ? -7.664 -1.486 40.640 1.000 18.695 229 PRO A O 1
ATOM 1631 N N . TRP A 1 212 ? -7.413 -3.470 39.605 1.000 18.829 230 TRP A N 1
ATOM 1632 C CA . TRP A 1 212 ? -8.664 -3.353 38.808 1.000 17.945 230 TRP A CA 1
ATOM 1633 C C . TRP A 1 212 ? -9.853 -3.356 39.771 1.000 17.696 230 TRP A C 1
ATOM 1634 O O . TRP A 1 212 ? -10.899 -2.730 39.489 1.000 17.705 230 TRP A O 1
ATOM 1645 N N . GLY A 1 213 ? -9.690 -4.076 40.872 1.000 17.873 231 GLY A N 1
ATOM 1646 C CA . GLY A 1 213 ? -10.778 -4.491 41.770 1.000 17.730 231 GLY A CA 1
ATOM 1647 C C . GLY A 1 213 ? -10.569 -5.926 42.186 1.000 18.758 231 GLY A C 1
ATOM 1648 O O . GLY A 1 213 ? -9.442 -6.448 42.037 1.000 18.295 231 GLY A O 1
ATOM 1649 N N . TYR A 1 214 ? -11.596 -6.569 42.707 1.000 18.197 232 TYR A N 1
ATOM 1650 C CA . TYR A 1 214 ? -11.507 -7.991 43.103 1.000 19.709 232 TYR A CA 1
ATOM 1651 C C . TYR A 1 214 ? -12.897 -8.564 43.316 1.000 18.436 232 TYR A C 1
ATOM 1652 O O . TYR A 1 214 ? -13.866 -7.817 43.433 1.000 17.392 232 TYR A O 1
ATOM 1661 N N . GLU A 1 215 ? -12.949 -9.891 43.357 1.000 17.936 233 GLU A N 1
ATOM 1662 C CA . GLU A 1 215 ? -14.145 -10.621 43.785 1.000 18.956 233 GLU A CA 1
ATOM 1663 C C . GLU A 1 215 ? -14.406 -10.291 45.263 1.000 18.735 233 GLU A C 1
ATOM 1664 O O . GLU A 1 215 ? -13.481 -10.289 46.074 1.000 18.801 233 GLU A O 1
ATOM 1670 N N . VAL A 1 216 ? -15.658 -10.047 45.584 1.000 18.021 234 VAL A N 1
ATOM 1671 C CA . VAL A 1 216 ? -16.121 -9.791 46.969 1.000 18.878 234 VAL A CA 1
ATOM 1672 C C . VAL A 1 216 ? -17.275 -10.726 47.300 1.000 19.981 234 VAL A C 1
ATOM 1673 O O . VAL A 1 216 ? -17.825 -11.378 46.405 1.000 18.628 234 VAL A O 1
ATOM 1677 N N . LYS A 1 217 ? -17.615 -10.774 48.587 1.000 22.647 235 LYS A N 1
ATOM 1678 C CA . LYS A 1 217 ? -18.816 -11.450 49.103 1.000 25.184 235 LYS A CA 1
ATOM 1679 C C . LYS A 1 217 ? -19.725 -10.341 49.614 1.000 24.173 235 LYS A C 1
ATOM 1680 O O . LYS A 1 217 ? -19.211 -9.469 50.291 1.000 23.305 235 LYS A O 1
ATOM 1686 N N . VAL A 1 218 ? -20.980 -10.328 49.205 1.000 23.297 236 VAL A N 1
ATOM 1687 C CA . VAL A 1 218 ? -21.982 -9.373 49.752 1.000 23.556 236 VAL A CA 1
ATOM 1688 C C . VAL A 1 218 ? -22.931 -10.170 50.638 1.000 24.531 236 VAL A C 1
ATOM 1689 O O . VAL A 1 218 ? -23.119 -11.387 50.446 1.000 24.893 236 VAL A O 1
ATOM 1693 N N . PRO A 1 219 ? -23.505 -9.517 51.671 1.000 25.932 237 PRO A N 1
ATOM 1694 C CA . PRO A 1 219 ? -24.470 -10.168 52.555 1.000 26.662 237 PRO A CA 1
ATOM 1695 C C . PRO A 1 219 ? -25.716 -10.655 51.816 1.000 27.843 237 PRO A C 1
ATOM 1696 O O . PRO A 1 219 ? -26.035 -10.155 50.762 1.000 26.553 237 PRO A O 1
ATOM 1700 N N . ALA A 1 220 ? -26.416 -11.619 52.421 1.000 32.475 238 ALA A N 1
ATOM 1701 C CA . ALA A 1 220 ? -27.598 -12.270 51.816 1.000 33.684 238 ALA A CA 1
ATOM 1702 C C . ALA A 1 220 ? -28.593 -11.209 51.323 1.000 34.822 238 ALA A C 1
ATOM 1703 O O . ALA A 1 220 ? -29.120 -11.330 50.186 1.000 35.933 238 ALA A O 1
ATOM 1705 N N . ASP A 1 221 ? -28.818 -10.160 52.114 1.000 35.500 239 ASP A N 1
ATOM 1706 C CA . ASP A 1 221 ? -29.883 -9.158 51.842 1.000 35.668 239 ASP A CA 1
ATOM 1707 C C . ASP A 1 221 ? -29.307 -7.952 51.089 1.000 32.569 239 ASP A C 1
ATOM 1708 O O . ASP A 1 221 ? -29.982 -6.926 51.024 1.000 31.128 239 ASP A O 1
ATOM 1713 N N . PHE A 1 222 ? -28.116 -8.061 50.493 1.000 30.206 240 PHE A N 1
ATOM 1714 C CA . PHE A 1 222 ? -27.518 -6.944 49.718 1.000 28.778 240 PHE A CA 1
ATOM 1715 C C . PHE A 1 222 ? -28.485 -6.557 48.595 1.000 30.870 240 PHE A C 1
ATOM 1716 O O . PHE A 1 222 ? -28.926 -7.416 47.838 1.000 30.557 240 PHE A O 1
ATOM 1724 N N . PRO A 1 223 ? -28.877 -5.271 48.461 1.000 31.224 241 PRO A N 1
ATOM 1725 C CA . PRO A 1 223 ? -29.795 -4.857 47.403 1.000 33.086 241 PRO A CA 1
ATOM 1726 C C . PRO A 1 223 ? -29.120 -4.798 46.024 1.000 33.955 241 PRO A C 1
ATOM 1727 O O . PRO A 1 223 ? -28.236 -3.974 45.822 1.000 31.248 241 PRO A O 1
ATOM 1731 N N . ALA A 1 224 ? -29.581 -5.654 45.105 1.000 35.954 242 ALA A N 1
ATOM 1732 C CA . ALA A 1 224 ? -29.044 -5.814 43.732 1.000 35.546 242 ALA A CA 1
ATOM 1733 C C . ALA A 1 224 ? -29.153 -4.499 42.959 1.000 33.401 242 ALA A C 1
ATOM 1734 O O . ALA A 1 224 ? -28.331 -4.293 42.061 1.000 31.052 242 ALA A O 1
ATOM 1736 N N . SER A 1 225 ? -30.091 -3.627 43.338 1.000 32.623 243 SER A N 1
ATOM 1737 C CA . SER A 1 225 ? -30.333 -2.304 42.704 1.000 31.405 243 SER A CA 1
ATOM 1738 C C . SER A 1 225 ? -29.109 -1.377 42.836 1.000 28.688 243 SER A C 1
ATOM 1739 O O . SER A 1 225 ? -28.977 -0.464 42.032 1.000 28.593 243 SER A O 1
ATOM 1742 N N . LEU A 1 226 ? -28.206 -1.598 43.794 1.000 26.382 244 LEU A N 1
ATOM 1743 C CA . LEU A 1 226 ? -27.040 -0.697 43.985 1.000 24.802 244 LEU A CA 1
ATOM 1744 C C . LEU A 1 226 ? -25.895 -1.037 43.032 1.000 23.672 244 LEU A C 1
ATOM 1745 O O . LEU A 1 226 ? -24.909 -0.255 42.971 1.000 22.179 244 LEU A O 1
ATOM 1750 N N . ALA A 1 227 ? -25.971 -2.193 42.396 1.000 21.846 245 ALA A N 1
ATOM 1751 C CA . ALA A 1 227 ? -24.872 -2.706 41.549 1.000 23.134 245 ALA A CA 1
ATOM 1752 C C . ALA A 1 227 ? -24.926 -2.039 40.175 1.000 22.188 245 ALA A C 1
ATOM 1753 O O . ALA A 1 227 ? -26.004 -1.719 39.710 1.000 23.299 245 ALA A O 1
ATOM 1755 N N . GLY A 1 228 ? -23.778 -1.920 39.531 1.000 22.086 246 GLY A N 1
ATOM 1756 C CA . GLY A 1 228 ? -23.643 -1.441 38.154 1.000 22.643 246 GLY A CA 1
ATOM 1757 C C . GLY A 1 228 ? -22.370 -0.638 37.969 1.000 22.436 246 GLY A C 1
ATOM 1758 O O . GLY A 1 228 ? -21.997 0.154 38.864 1.000 22.451 246 GLY A O 1
ATOM 1759 N N . ARG A 1 229 ? -21.725 -0.828 36.821 1.000 22.447 247 ARG A N 1
ATOM 1760 C CA . ARG A 1 229 ? -20.467 -0.126 36.453 1.000 24.698 247 ARG A CA 1
ATOM 1761 C C . ARG A 1 229 ? -20.633 1.387 36.684 1.000 25.676 247 ARG A C 1
ATOM 1762 O O . ARG A 1 229 ? -19.688 2.001 37.201 1.000 25.268 247 ARG A O 1
ATOM 1770 N N . GLY A 1 230 ? -21.802 1.948 36.366 1.000 27.722 248 GLY A N 1
ATOM 1771 C CA . GLY A 1 230 ? -22.059 3.405 36.475 1.000 32.643 248 GLY A CA 1
ATOM 1772 C C . GLY A 1 230 ? -22.332 3.920 37.891 1.000 35.498 248 GLY A C 1
ATOM 1773 O O . GLY A 1 230 ? -22.363 5.170 38.060 1.000 41.300 248 GLY A O 1
ATOM 1774 N N . LYS A 1 231 ? -22.533 3.053 38.892 1.000 33.695 249 LYS A N 1
ATOM 1775 C CA . LYS A 1 231 ? -23.086 3.452 40.214 1.000 32.580 249 LYS A CA 1
ATOM 1776 C C . LYS A 1 231 ? -22.000 3.409 41.297 1.000 31.172 249 LYS A C 1
ATOM 1777 O O . LYS A 1 231 ? -22.117 2.574 42.232 1.000 33.892 249 LYS A O 1
ATOM 1783 N N . ARG A 1 232 ? -21.002 4.286 41.221 1.000 29.511 250 ARG A N 1
ATOM 1784 C CA . ARG A 1 232 ? -19.866 4.259 42.172 1.000 29.527 250 ARG A CA 1
ATOM 1785 C C . ARG A 1 232 ? -20.276 4.900 43.503 1.000 29.196 250 ARG A C 1
ATOM 1786 O O . ARG A 1 232 ? -21.038 5.912 43.497 1.000 28.947 250 ARG A O 1
ATOM 1794 N N . GLN A 1 233 ? -19.726 4.357 44.581 1.000 26.229 251 GLN A N 1
ATOM 1795 C CA . GLN A 1 233 ? -19.893 4.852 45.976 1.000 27.936 251 GLN A CA 1
ATOM 1796 C C . GLN A 1 233 ? -18.515 4.855 46.607 1.000 26.932 251 GLN A C 1
ATOM 1797 O O . GLN A 1 233 ? -17.660 4.073 46.206 1.000 24.593 251 GLN A O 1
ATOM 1803 N N . PRO A 1 234 ? -18.258 5.691 47.635 1.000 27.739 252 PRO A N 1
ATOM 1804 C CA . PRO A 1 234 ? -17.007 5.593 48.387 1.000 27.392 252 PRO A CA 1
ATOM 1805 C C . PRO A 1 234 ? -16.894 4.219 49.052 1.000 26.844 252 PRO A C 1
ATOM 1806 O O . PRO A 1 234 ? -17.907 3.649 49.451 1.000 24.968 252 PRO A O 1
ATOM 1810 N N . LEU A 1 235 ? -15.667 3.718 49.184 1.000 26.264 253 LEU A N 1
ATOM 1811 C CA . LEU A 1 235 ? -15.430 2.377 49.765 1.000 26.649 253 LEU A CA 1
ATOM 1812 C C . LEU A 1 235 ? -16.073 2.265 51.143 1.000 26.615 253 LEU A C 1
ATOM 1813 O O . LEU A 1 235 ? -16.467 1.168 51.490 1.000 26.316 253 LEU A O 1
ATOM 1818 N N . SER A 1 236 ? -16.084 3.346 51.919 1.000 26.747 254 SER A N 1
ATOM 1819 C CA . SER A 1 236 ? -16.663 3.367 53.291 1.000 26.610 254 SER A CA 1
ATOM 1820 C C . SER A 1 236 ? -18.119 2.886 53.248 1.000 24.491 254 SER A C 1
ATOM 1821 O O . SER A 1 236 ? -18.508 2.165 54.182 1.000 25.631 254 SER A O 1
ATOM 1824 N N . ALA A 1 237 ? -18.872 3.229 52.201 1.000 22.140 255 ALA A N 1
ATOM 1825 C CA . ALA A 1 237 ? -20.290 2.845 52.048 1.000 21.846 255 ALA A CA 1
ATOM 1826 C C . ALA A 1 237 ? -20.385 1.333 51.827 1.000 20.277 255 ALA A C 1
ATOM 1827 O O . ALA A 1 237 ? -21.231 0.682 52.447 1.000 19.706 255 ALA A O 1
ATOM 1829 N N . TRP A 1 238 ? -19.500 0.762 51.015 1.000 19.239 256 TRP A N 1
ATOM 1830 C CA . TRP A 1 238 ? -19.482 -0.702 50.793 1.000 19.460 256 TRP A CA 1
ATOM 1831 C C . TRP A 1 238 ? -19.103 -1.426 52.094 1.000 19.518 256 TRP A C 1
ATOM 1832 O O . TRP A 1 238 ? -19.694 -2.464 52.370 1.000 20.655 256 TRP A O 1
ATOM 1843 N N . VAL A 1 239 ? -18.135 -0.917 52.850 1.000 20.631 257 VAL A N 1
ATOM 1844 C CA . VAL A 1 239 ? -17.730 -1.512 54.154 1.000 22.531 257 VAL A CA 1
ATOM 1845 C C . VAL A 1 239 ? -18.949 -1.496 55.090 1.000 21.165 257 VAL A C 1
ATOM 1846 O O . VAL A 1 239 ? -19.260 -2.530 55.698 1.000 21.927 257 VAL A O 1
ATOM 1850 N N . ALA A 1 240 ? -19.627 -0.363 55.165 1.000 21.263 258 ALA A N 1
ATOM 1851 C CA . ALA A 1 240 ? -20.818 -0.157 56.030 1.000 22.174 258 ALA A CA 1
ATOM 1852 C C . ALA A 1 240 ? -21.890 -1.186 55.653 1.000 22.503 258 ALA A C 1
ATOM 1853 O O . ALA A 1 240 ? -22.587 -1.694 56.557 1.000 21.969 258 ALA A O 1
ATOM 1855 N N . ARG A 1 241 ? -21.987 -1.525 54.355 1.000 22.122 259 ARG A N 1
ATOM 1856 C CA . ARG A 1 241 ? -22.988 -2.495 53.832 1.000 22.452 259 ARG A CA 1
ATOM 1857 C C . ARG A 1 241 ? -22.514 -3.946 53.971 1.000 22.850 259 ARG A C 1
ATOM 1858 O O . ARG A 1 241 ? -23.256 -4.838 53.514 1.000 23.476 259 ARG A O 1
ATOM 1866 N N . GLY A 1 242 ? -21.384 -4.194 54.627 1.000 22.476 260 GLY A N 1
ATOM 1867 C CA . GLY A 1 242 ? -20.951 -5.570 54.943 1.000 23.352 260 GLY A CA 1
ATOM 1868 C C . GLY A 1 242 ? -20.308 -6.261 53.751 1.000 22.382 260 GLY A C 1
ATOM 1869 O O . GLY A 1 242 ? -20.154 -7.498 53.778 1.000 24.845 260 GLY A O 1
ATOM 1870 N N . VAL A 1 243 ? -19.877 -5.506 52.741 1.000 21.628 261 VAL A N 1
ATOM 1871 C CA . VAL A 1 243 ? -19.089 -6.077 51.606 1.000 21.530 261 VAL A CA 1
ATOM 1872 C C . VAL A 1 243 ? -17.691 -6.410 52.128 1.000 22.220 261 VAL A C 1
ATOM 1873 O O . VAL A 1 243 ? -17.104 -5.574 52.818 1.000 22.764 261 VAL A O 1
ATOM 1877 N N . ARG A 1 244 ? -17.181 -7.589 51.782 1.000 23.835 262 ARG A N 1
ATOM 1878 C CA . ARG A 1 244 ? -15.849 -8.066 52.229 1.000 26.195 262 ARG A CA 1
ATOM 1879 C C . ARG A 1 244 ? -15.143 -8.730 51.050 1.000 23.906 262 ARG A C 1
ATOM 1880 O O . ARG A 1 244 ? -15.824 -9.172 50.125 1.000 22.471 262 ARG A O 1
ATOM 1888 N N . ARG A 1 245 ? -13.822 -8.830 51.132 1.000 23.881 263 ARG A N 1
ATOM 1889 C CA . ARG A 1 245 ? -13.023 -9.650 50.188 1.000 24.103 263 ARG A CA 1
ATOM 1890 C C . ARG A 1 245 ? -13.515 -11.093 50.293 1.000 23.864 263 ARG A C 1
ATOM 1891 O O . ARG A 1 245 ? -14.079 -11.445 51.335 1.000 22.181 263 ARG A O 1
ATOM 1899 N N . VAL A 1 246 ? -13.376 -11.903 49.252 1.000 25.544 264 VAL A N 1
ATOM 1900 C CA . VAL A 1 246 ? -13.982 -13.269 49.266 1.000 28.330 264 VAL A CA 1
ATOM 1901 C C . VAL A 1 246 ? -13.308 -14.163 50.314 1.000 30.418 264 VAL A C 1
ATOM 1902 O O . VAL A 1 246 ? -13.911 -15.204 50.632 1.000 32.360 264 VAL A O 1
ATOM 1906 N N . ASP A 1 247 ? -12.139 -13.806 50.841 1.000 33.679 265 ASP A N 1
ATOM 1907 C CA . ASP A 1 247 ? -11.488 -14.585 51.936 1.000 37.525 265 ASP A CA 1
ATOM 1908 C C . ASP A 1 247 ? -11.842 -13.997 53.316 1.000 37.814 265 ASP A C 1
ATOM 1909 O O . ASP A 1 247 ? -11.157 -14.359 54.313 1.000 38.755 265 ASP A O 1
ATOM 1914 N N . GLY A 1 248 ? -12.832 -13.095 53.386 1.000 37.138 266 GLY A N 1
ATOM 1915 C CA . GLY A 1 248 ? -13.377 -12.534 54.642 1.000 37.849 266 GLY A CA 1
ATOM 1916 C C . GLY A 1 248 ? -12.630 -11.294 55.122 1.000 38.502 266 GLY A C 1
ATOM 1917 O O . GLY A 1 248 ? -13.106 -10.627 56.075 1.000 37.508 266 GLY A O 1
ATOM 1918 N N . GLN A 1 249 ? -11.507 -10.957 54.487 1.000 38.872 267 GLN A N 1
ATOM 1919 C CA . GLN A 1 249 ? -10.717 -9.748 54.836 1.000 40.823 267 GLN A CA 1
ATOM 1920 C C . GLN A 1 249 ? -11.584 -8.516 54.548 1.000 38.659 267 GLN A C 1
ATOM 1921 O O . GLN A 1 249 ? -12.382 -8.491 53.596 1.000 35.817 267 GLN A O 1
ATOM 1927 N N . PRO A 1 250 ? -11.496 -7.459 55.382 1.000 36.006 268 PRO A N 1
ATOM 1928 C CA . PRO A 1 250 ? -12.192 -6.207 55.091 1.000 35.693 268 PRO A CA 1
ATOM 1929 C C . PRO A 1 250 ? -11.625 -5.461 53.869 1.000 33.110 268 PRO A C 1
ATOM 1930 O O . PRO A 1 250 ? -10.490 -5.664 53.475 1.000 32.263 268 PRO A O 1
ATOM 1934 N N . LEU A 1 251 ? -12.433 -4.581 53.299 1.000 30.043 269 LEU A N 1
ATOM 1935 C CA . LEU A 1 251 ? -11.968 -3.649 52.244 1.000 30.226 269 LEU A CA 1
ATOM 1936 C C . LEU A 1 251 ? -11.121 -2.561 52.898 1.000 30.743 269 LEU A C 1
ATOM 1937 O O . LEU A 1 251 ? -11.165 -2.401 54.124 1.000 31.246 269 LEU A O 1
ATOM 1942 N N . PRO A 1 252 ? -10.360 -1.771 52.112 1.000 29.938 270 PRO A N 1
ATOM 1943 C CA . PRO A 1 252 ? -9.628 -0.624 52.666 1.000 30.376 270 PRO A CA 1
ATOM 1944 C C . PRO A 1 252 ? -10.471 0.474 53.349 1.000 31.548 270 PRO A C 1
ATOM 1945 O O . PRO A 1 252 ? -9.944 1.183 54.220 1.000 30.760 270 PRO A O 1
ATOM 1949 N N . GLY A 1 253 ? -11.707 0.683 52.891 1.000 29.617 271 GLY A N 1
ATOM 1950 C CA . GLY A 1 253 ? -12.549 1.834 53.278 1.000 32.412 271 GLY A CA 1
ATOM 1951 C C . GLY A 1 253 ? -11.943 3.162 52.844 1.000 34.709 271 GLY A C 1
ATOM 1952 O O . GLY A 1 253 ? -11.118 3.195 51.886 1.000 35.176 271 GLY A O 1
ATOM 1953 N N . GLY A 1 254 ? -12.318 4.248 53.515 1.000 34.297 272 GLY A N 1
ATOM 1954 C CA . GLY A 1 254 ? -12.015 5.610 53.051 1.000 34.576 272 GLY A CA 1
ATOM 1955 C C . GLY A 1 254 ? -12.906 5.991 51.885 1.000 35.548 272 GLY A C 1
ATOM 1956 O O . GLY A 1 254 ? -14.026 5.448 51.803 1.000 34.334 272 GLY A O 1
ATOM 1957 N N . ASP A 1 255 ? -12.404 6.855 51.005 1.000 36.453 273 ASP A N 1
ATOM 1958 C CA . ASP A 1 255 ? -13.212 7.757 50.144 1.000 39.204 273 ASP A CA 1
ATOM 1959 C C . ASP A 1 255 ? -13.092 7.349 48.664 1.000 37.830 273 ASP A C 1
ATOM 1960 O O . ASP A 1 255 ? -13.854 7.894 47.841 1.000 38.365 273 ASP A O 1
ATOM 1965 N N . GLU A 1 256 ? -12.212 6.404 48.318 1.000 34.998 274 GLU A N 1
ATOM 1966 C CA . GLU A 1 256 ? -12.031 5.987 46.903 1.000 33.563 274 GLU A CA 1
ATOM 1967 C C . GLU A 1 256 ? -13.368 5.472 46.348 1.000 30.013 274 GLU A C 1
ATOM 1968 O O . GLU A 1 256 ? -14.026 4.651 47.022 1.000 27.538 274 GLU A O 1
ATOM 1974 N N . LYS A 1 257 ? -13.744 5.930 45.159 1.000 29.053 275 LYS A N 1
ATOM 1975 C CA . LYS A 1 257 ? -15.005 5.530 44.495 1.000 28.948 275 LYS A CA 1
ATOM 1976 C C . LYS A 1 257 ? -14.816 4.109 43.959 1.000 26.529 275 LYS A C 1
ATOM 1977 O O . LYS A 1 257 ? -13.751 3.806 43.395 1.000 24.887 275 LYS A O 1
ATOM 1983 N N . ALA A 1 258 ? -15.824 3.268 44.119 1.000 22.878 276 ALA A N 1
ATOM 1984 C CA . ALA A 1 258 ? -15.823 1.932 43.491 1.000 21.599 276 ALA A CA 1
ATOM 1985 C C . ALA A 1 258 ? -17.255 1.539 43.212 1.000 20.597 276 ALA A C 1
ATOM 1986 O O . ALA A 1 258 ? -18.190 2.056 43.880 1.000 19.730 276 ALA A O 1
ATOM 1988 N N . ALA A 1 259 ? -17.427 0.640 42.251 1.000 18.831 277 ALA A N 1
ATOM 1989 C CA . ALA A 1 259 ? -18.737 0.078 41.904 1.000 18.554 277 ALA A CA 1
ATOM 1990 C C . ALA A 1 259 ? -18.730 -1.398 42.292 1.000 18.132 277 ALA A C 1
ATOM 1991 O O . ALA A 1 259 ? -17.646 -2.002 42.400 1.000 18.503 277 ALA A O 1
ATOM 1993 N N . ILE A 1 260 ? -19.904 -1.921 42.558 1.000 18.114 278 ILE A N 1
ATOM 1994 C CA . ILE A 1 260 ? -20.141 -3.374 42.708 1.000 18.523 278 ILE A CA 1
ATOM 1995 C C . ILE A 1 260 ? -20.791 -3.852 41.424 1.000 18.187 278 ILE A C 1
ATOM 1996 O O . ILE A 1 260 ? -21.797 -3.216 40.978 1.000 18.843 278 ILE A O 1
ATOM 2001 N N . LEU A 1 261 ? -20.254 -4.934 40.849 1.000 17.050 279 LEU A N 1
ATOM 2002 C CA . LEU A 1 261 ? -20.904 -5.652 39.733 1.000 17.008 279 LEU A CA 1
ATOM 2003 C C . LEU A 1 261 ? -21.533 -6.917 40.297 1.000 17.673 279 LEU A C 1
ATOM 2004 O O . LEU A 1 261 ? -20.872 -7.664 41.047 1.000 17.308 279 LEU A O 1
ATOM 2009 N N . LEU A 1 262 ? -22.776 -7.146 39.917 1.000 18.964 280 LEU A N 1
ATOM 2010 C CA . LEU A 1 262 ? -23.516 -8.391 40.185 1.000 19.800 280 LEU A CA 1
ATOM 2011 C C . LEU A 1 262 ? -24.060 -8.824 38.837 1.000 20.158 280 LEU A C 1
ATOM 2012 O O . LEU A 1 262 ? -25.250 -8.671 38.585 1.000 22.676 280 LEU A O 1
ATOM 2017 N N . PRO A 1 263 ? -23.187 -9.328 37.938 1.000 20.627 281 PRO A N 1
ATOM 2018 C CA . PRO A 1 263 ? -23.601 -9.623 36.560 1.000 21.706 281 PRO A CA 1
ATOM 2019 C C . PRO A 1 263 ? -24.649 -10.750 36.477 1.000 23.575 281 PRO A C 1
ATOM 2020 O O . PRO A 1 263 ? -25.363 -10.853 35.478 1.000 23.224 281 PRO A O 1
ATOM 2024 N N . ALA A 1 264 ? -24.778 -11.550 37.529 1.000 24.253 282 ALA A N 1
ATOM 2025 C CA . ALA A 1 264 ? -25.695 -12.713 37.573 1.000 25.661 282 ALA A CA 1
ATOM 2026 C C . ALA A 1 264 ? -26.500 -12.720 38.882 1.000 28.156 282 ALA A C 1
ATOM 2027 O O . ALA A 1 264 ? -26.704 -13.813 39.463 1.000 29.029 282 ALA A O 1
ATOM 2029 N N . GLY A 1 265 ? -26.917 -11.551 39.370 1.000 28.940 283 GLY A N 1
ATOM 2030 C CA . GLY A 1 265 ? -27.883 -11.458 40.478 1.000 30.251 283 GLY A CA 1
ATOM 2031 C C . GLY A 1 265 ? -27.219 -11.362 41.832 1.000 30.519 283 GLY A C 1
ATOM 2032 O O . GLY A 1 265 ? -26.004 -11.593 41.946 1.000 27.751 283 GLY A O 1
ATOM 2033 N N . ALA A 1 266 ? -28.034 -11.083 42.849 1.000 34.484 284 ALA A N 1
ATOM 2034 C CA . ALA A 1 266 ? -27.598 -10.619 44.182 1.000 36.419 284 ALA A CA 1
ATOM 2035 C C . ALA A 1 266 ? -26.733 -11.666 44.876 1.000 36.569 284 ALA A C 1
ATOM 2036 O O . ALA A 1 266 ? -25.923 -11.257 45.728 1.000 38.593 284 ALA A O 1
ATOM 2038 N N . GLN A 1 267 ? -26.900 -12.957 44.575 1.000 33.769 285 GLN A N 1
ATOM 2039 C CA . GLN A 1 267 ? -26.077 -14.021 45.206 1.000 34.620 285 GLN A CA 1
ATOM 2040 C C . GLN A 1 267 ? -25.224 -14.742 44.156 1.000 32.396 285 GLN A C 1
ATOM 2041 O O . GLN A 1 267 ? -24.595 -15.747 44.510 1.000 35.228 285 GLN A O 1
ATOM 2047 N N . GLY A 1 268 ? -25.169 -14.260 42.909 1.000 27.583 286 GLY A N 1
ATOM 2048 C CA . GLY A 1 268 ? -24.146 -14.730 41.961 1.000 23.283 286 GLY A CA 1
ATOM 2049 C C . GLY A 1 268 ? -22.786 -14.146 42.332 1.000 22.390 286 GLY A C 1
ATOM 2050 O O . GLY A 1 268 ? -22.679 -13.407 43.318 1.000 23.014 286 GLY A O 1
ATOM 2051 N N . PRO A 1 269 ? -21.727 -14.363 41.525 1.000 19.643 287 PRO A N 1
ATOM 2052 C CA . PRO A 1 269 ? -20.443 -13.729 41.775 1.000 18.481 287 PRO A CA 1
ATOM 2053 C C . PRO A 1 269 ? -20.559 -12.201 41.822 1.000 18.147 287 PRO A C 1
ATOM 2054 O O . PRO A 1 269 ? -21.290 -11.632 41.055 1.000 17.710 287 PRO A O 1
ATOM 2058 N N . ALA A 1 270 ? -19.833 -11.607 42.762 1.000 17.657 288 ALA A N 1
ATOM 2059 C CA . ALA A 1 270 ? -19.798 -10.155 43.026 1.000 18.125 288 ALA A CA 1
ATOM 2060 C C . ALA A 1 270 ? -18.372 -9.650 42.854 1.000 17.690 288 ALA A C 1
ATOM 2061 O O . ALA A 1 270 ? -17.431 -10.322 43.316 1.000 17.794 288 ALA A O 1
ATOM 2063 N N . PHE A 1 271 ? -18.244 -8.463 42.293 1.000 17.514 289 PHE A N 1
ATOM 2064 C CA . PHE A 1 271 ? -16.950 -7.806 42.036 1.000 18.634 289 PHE A CA 1
ATOM 2065 C C . PHE A 1 271 ? -16.997 -6.362 42.516 1.000 18.416 289 PHE A C 1
ATOM 2066 O O . PHE A 1 271 ? -17.972 -5.634 42.237 1.000 20.037 289 PHE A O 1
ATOM 2074 N N . LEU A 1 272 ? -15.969 -5.968 43.241 1.000 17.685 290 LEU A N 1
ATOM 2075 C CA . LEU A 1 272 ? -15.751 -4.531 43.483 1.000 18.028 290 LEU A CA 1
ATOM 2076 C C . LEU A 1 272 ? -14.760 -4.033 42.436 1.000 18.178 290 LEU A C 1
ATOM 2077 O O . LEU A 1 272 ? -13.650 -4.610 42.340 1.000 18.291 290 LEU A O 1
ATOM 2082 N N . VAL A 1 273 ? -15.127 -2.993 41.695 1.000 16.408 291 VAL A N 1
ATOM 2083 C CA . VAL A 1 273 ? -14.295 -2.508 40.562 1.000 16.618 291 VAL A CA 1
ATOM 2084 C C . VAL A 1 273 ? -13.931 -1.033 40.795 1.000 17.917 291 VAL A C 1
ATOM 2085 O O . VAL A 1 273 ? -14.812 -0.218 41.128 1.000 16.766 291 VAL A O 1
ATOM 2089 N N . TYR A 1 274 ? -12.659 -0.748 40.586 1.000 17.782 292 TYR A N 1
ATOM 2090 C CA . TYR A 1 274 ? -12.076 0.600 40.686 1.000 19.606 292 TYR A CA 1
ATOM 2091 C C . TYR A 1 274 ? -11.895 1.187 39.290 1.000 19.827 292 TYR A C 1
ATOM 2092 O O . TYR A 1 274 ? -12.231 0.569 38.253 1.000 19.005 292 TYR A O 1
ATOM 2101 N N . ARG A 1 275 ? -11.348 2.399 39.254 1.000 21.082 293 ARG A N 1
ATOM 2102 C CA . ARG A 1 275 ? -11.057 3.129 38.004 1.000 21.360 293 ARG A CA 1
ATOM 2103 C C . ARG A 1 275 ? -10.222 2.305 37.024 1.000 19.091 293 ARG A C 1
ATOM 2104 O O . ARG A 1 275 ? -10.490 2.441 35.832 1.000 18.514 293 ARG A O 1
ATOM 2112 N N . ASN A 1 276 ? -9.267 1.489 37.468 1.000 17.403 294 ASN A N 1
ATOM 2113 C CA . ASN A 1 276 ? -8.476 0.662 36.530 1.000 16.827 294 ASN A CA 1
ATOM 2114 C C . ASN A 1 276 ? -9.373 -0.361 35.814 1.000 16.627 294 ASN A C 1
ATOM 2115 O O . ASN A 1 276 ? -9.060 -0.691 34.653 1.000 16.736 294 ASN A O 1
ATOM 2120 N N . TYR A 1 277 ? -10.453 -0.856 36.442 1.000 16.222 295 TYR A N 1
ATOM 2121 C CA . TYR A 1 277 ? -11.424 -1.740 35.743 1.000 15.159 295 TYR A CA 1
ATOM 2122 C C . TYR A 1 277 ? -12.049 -0.939 34.598 1.000 15.386 295 TYR A C 1
ATOM 2123 O O . TYR A 1 277 ? -12.205 -1.448 33.499 1.000 14.892 295 TYR A O 1
ATOM 2132 N N . ASP A 1 278 ? -12.408 0.315 34.855 1.000 16.274 296 ASP A N 1
ATOM 2133 C CA . ASP A 1 278 ? -12.998 1.177 33.800 1.000 17.335 296 ASP A CA 1
ATOM 2134 C C . ASP A 1 278 ? -12.010 1.332 32.626 1.000 16.560 296 ASP A C 1
ATOM 2135 O O . ASP A 1 278 ? -12.465 1.332 31.435 1.000 15.457 296 ASP A O 1
ATOM 2140 N N . ALA A 1 279 ? -10.717 1.463 32.892 1.000 16.246 297 ALA A N 1
ATOM 2141 C CA . ALA A 1 279 ? -9.671 1.543 31.834 1.000 16.129 297 ALA A CA 1
ATOM 2142 C C . ALA A 1 279 ? -9.685 0.255 30.997 1.000 15.675 297 ALA A C 1
ATOM 2143 O O . ALA A 1 279 ? -9.706 0.305 29.743 1.000 16.528 297 ALA A O 1
ATOM 2145 N N . ILE A 1 280 ? -9.725 -0.882 31.660 1.000 15.020 298 ILE A N 1
ATOM 2146 C CA . ILE A 1 280 ? -9.788 -2.200 30.984 1.000 14.891 298 ILE A CA 1
ATOM 2147 C C . ILE A 1 280 ? -11.082 -2.262 30.167 1.000 14.704 298 ILE A C 1
ATOM 2148 O O . ILE A 1 280 ? -11.028 -2.685 29.002 1.000 15.112 298 ILE A O 1
ATOM 2153 N N . TYR A 1 281 ? -12.205 -1.914 30.785 1.000 14.828 299 TYR A N 1
ATOM 2154 C CA . TYR A 1 281 ? -13.548 -1.985 30.142 1.000 15.080 299 TYR A CA 1
ATOM 2155 C C . TYR A 1 281 ? -13.538 -1.232 28.806 1.000 15.512 299 TYR A C 1
ATOM 2156 O O . TYR A 1 281 ? -14.153 -1.698 27.823 1.000 15.232 299 TYR A O 1
ATOM 2165 N N . SER A 1 282 ? -12.835 -0.107 28.715 1.000 16.071 300 SER A N 1
ATOM 2166 C CA . SER A 1 282 ? -12.828 0.766 27.519 1.000 16.484 300 SER A CA 1
ATOM 2167 C C . SER A 1 282 ? -12.260 0.016 26.300 1.000 16.618 300 SER A C 1
ATOM 2168 O O . SER A 1 282 ? -12.635 0.374 25.125 1.000 15.548 300 SER A O 1
ATOM 2171 N N . TYR A 1 283 ? -11.430 -0.996 26.516 1.000 16.129 301 TYR A N 1
ATOM 2172 C CA . TYR A 1 283 ? -10.720 -1.683 25.408 1.000 16.757 301 TYR A CA 1
ATOM 2173 C C . TYR A 1 283 ? -11.741 -2.332 24.470 1.000 17.235 301 TYR A C 1
ATOM 2174 O O . TYR A 1 283 ? -11.599 -2.160 23.241 1.000 18.050 301 TYR A O 1
ATOM 2183 N N . ASN A 1 284 ? -12.748 -3.027 25.024 1.000 16.373 302 ASN A N 1
ATOM 2184 C CA . ASN A 1 284 ? -13.796 -3.731 24.229 1.000 17.109 302 ASN A CA 1
ATOM 2185 C C . ASN A 1 284 ? -15.196 -3.175 24.482 1.000 17.026 302 ASN A C 1
ATOM 2186 O O . ASN A 1 284 ? -16.123 -3.555 23.708 1.000 16.788 302 ASN A O 1
ATOM 2191 N N . ALA A 1 285 ? -15.364 -2.306 25.490 1.000 17.353 303 ALA A N 1
ATOM 2192 C CA . ALA A 1 285 ? -16.680 -1.789 25.932 1.000 18.240 303 ALA A CA 1
ATOM 2193 C C . ALA A 1 285 ? -17.671 -2.943 26.117 1.000 18.828 303 ALA A C 1
ATOM 2194 O O . ALA A 1 285 ? -18.799 -2.868 25.642 1.000 20.831 303 ALA A O 1
ATOM 2196 N N . ALA A 1 286 ? -17.269 -4.018 26.784 1.000 17.372 304 ALA A N 1
ATOM 2197 C CA . ALA A 1 286 ? -18.136 -5.188 27.030 1.000 18.373 304 ALA A CA 1
ATOM 2198 C C . ALA A 1 286 ? -17.658 -5.821 28.332 1.000 18.271 304 ALA A C 1
ATOM 2199 O O . ALA A 1 286 ? -16.438 -6.027 28.486 1.000 19.073 304 ALA A O 1
ATOM 2201 N N . GLU A 1 287 ? -18.597 -6.079 29.223 1.000 18.290 305 GLU A N 1
ATOM 2202 C CA . GLU A 1 287 ? -18.288 -6.694 30.529 1.000 17.935 305 GLU A CA 1
ATOM 2203 C C . GLU A 1 287 ? -17.611 -8.048 30.304 1.000 17.635 305 GLU A C 1
ATOM 2204 O O . GLU A 1 287 ? -16.726 -8.436 31.112 1.000 17.541 305 GLU A O 1
ATOM 2210 N N . SER A 1 288 ? -18.068 -8.824 29.326 1.000 16.983 306 SER A N 1
ATOM 2211 C CA . SER A 1 288 ? -17.487 -10.155 29.042 1.000 17.668 306 SER A CA 1
ATOM 2212 C C . SER A 1 288 ? -15.966 -10.045 28.899 1.000 17.748 306 SER A C 1
ATOM 2213 O O . SER A 1 288 ? -15.224 -10.763 29.599 1.000 17.608 306 SER A O 1
ATOM 2216 N N . TYR A 1 289 ? -15.492 -9.138 28.066 1.000 16.892 307 TYR A N 1
ATOM 2217 C CA . TYR A 1 289 ? -14.046 -8.972 27.776 1.000 17.761 307 TYR A CA 1
ATOM 2218 C C . TYR A 1 289 ? -13.363 -8.329 28.977 1.000 16.446 307 TYR A C 1
ATOM 2219 O O . TYR A 1 289 ? -12.237 -8.728 29.331 1.000 15.763 307 TYR A O 1
ATOM 2228 N N . ALA A 1 290 ? -14.023 -7.371 29.624 1.000 15.460 308 ALA A N 1
ATOM 2229 C CA . ALA A 1 290 ? -13.396 -6.601 30.722 1.000 14.889 308 ALA A CA 1
ATOM 2230 C C . ALA A 1 290 ? -13.148 -7.554 31.897 1.000 15.180 308 ALA A C 1
ATOM 2231 O O . ALA A 1 290 ? -12.000 -7.553 32.492 1.000 14.575 308 ALA A O 1
ATOM 2233 N N . LEU A 1 291 ? -14.170 -8.324 32.280 1.000 14.593 309 LEU A N 1
ATOM 2234 C CA . LEU A 1 291 ? -13.985 -9.269 33.412 1.000 15.329 309 LEU A CA 1
ATOM 2235 C C . LEU A 1 291 ? -13.053 -10.403 32.978 1.000 14.383 309 LEU A C 1
ATOM 2236 O O . LEU A 1 291 ? -12.323 -10.879 33.850 1.000 14.351 309 LEU A O 1
ATOM 2241 N N . ALA A 1 292 ? -13.060 -10.839 31.715 1.000 14.665 310 ALA A N 1
ATOM 2242 C CA . ALA A 1 292 ? -12.076 -11.852 31.230 1.000 14.905 310 ALA A CA 1
ATOM 2243 C C . ALA A 1 292 ? -10.637 -11.358 31.473 1.000 14.523 310 ALA A C 1
ATOM 2244 O O . ALA A 1 292 ? -9.806 -12.094 32.035 1.000 15.333 310 ALA A O 1
ATOM 2246 N N . ILE A 1 293 ? -10.347 -10.113 31.131 1.000 14.947 311 ILE A N 1
ATOM 2247 C CA . ILE A 1 293 ? -8.994 -9.546 31.315 1.000 15.111 311 ILE A CA 1
ATOM 2248 C C . ILE A 1 293 ? -8.665 -9.499 32.798 1.000 14.703 311 ILE A C 1
ATOM 2249 O O . ILE A 1 293 ? -7.573 -9.948 33.178 1.000 15.160 311 ILE A O 1
ATOM 2254 N N . ALA A 1 294 ? -9.572 -8.961 33.601 1.000 14.772 312 ALA A N 1
ATOM 2255 C CA . ALA A 1 294 ? -9.381 -8.833 35.070 1.000 14.926 312 ALA A CA 1
ATOM 2256 C C . ALA A 1 294 ? -9.175 -10.222 35.677 1.000 15.409 312 ALA A C 1
ATOM 2257 O O . ALA A 1 294 ? -8.184 -10.418 36.412 1.000 14.947 312 ALA A O 1
ATOM 2259 N N . LEU A 1 295 ? -10.046 -11.167 35.351 1.000 15.508 313 LEU A N 1
ATOM 2260 C CA . LEU A 1 295 ? -9.953 -12.521 35.981 1.000 16.627 313 LEU A CA 1
ATOM 2261 C C . LEU A 1 295 ? -8.749 -13.278 35.422 1.000 16.318 313 LEU A C 1
ATOM 2262 O O . LEU A 1 295 ? -8.104 -14.042 36.225 1.000 16.642 313 LEU A O 1
ATOM 2267 N N . LEU A 1 296 ? -8.399 -13.096 34.159 1.000 15.480 314 LEU A N 1
ATOM 2268 C CA . LEU A 1 296 ? -7.173 -13.766 33.642 1.000 15.073 314 LEU A CA 1
ATOM 2269 C C . LEU A 1 296 ? -5.968 -13.169 34.377 1.000 16.049 314 LEU A C 1
ATOM 2270 O O . LEU A 1 296 ? -5.085 -13.954 34.848 1.000 15.560 314 LEU A O 1
ATOM 2275 N N . SER A 1 297 ? -5.950 -11.850 34.590 1.000 16.269 315 SER A N 1
ATOM 2276 C CA . SER A 1 297 ? -4.792 -11.227 35.286 1.000 16.959 315 SER A CA 1
ATOM 2277 C C . SER A 1 297 ? -4.665 -11.834 36.696 1.000 18.151 315 SER A C 1
ATOM 2278 O O . SER A 1 297 ? -3.500 -12.086 37.128 1.000 17.395 315 SER A O 1
ATOM 2281 N N . ASP A 1 298 ? -5.787 -12.079 37.385 1.000 17.921 316 ASP A N 1
ATOM 2282 C CA . ASP A 1 298 ? -5.822 -12.757 38.716 1.000 18.659 316 ASP A CA 1
ATOM 2283 C C . ASP A 1 298 ? -5.204 -14.158 38.617 1.000 18.560 316 ASP A C 1
ATOM 2284 O O . ASP A 1 298 ? -4.361 -14.487 39.496 1.000 18.177 316 ASP A O 1
ATOM 2289 N N . ARG A 1 299 ? -5.598 -14.973 37.629 1.000 18.218 317 ARG A N 1
ATOM 2290 C CA . ARG A 1 299 ? -5.014 -16.333 37.383 1.000 19.436 317 ARG A CA 1
ATOM 2291 C C . ARG A 1 299 ? -3.505 -16.250 37.087 1.000 20.409 317 ARG A C 1
ATOM 2292 O O . ARG A 1 299 ? -2.741 -17.036 37.649 1.000 19.424 317 ARG A O 1
ATOM 2300 N N . LEU A 1 300 ? -3.060 -15.292 36.286 1.000 19.957 318 LEU A N 1
ATOM 2301 C CA . LEU A 1 300 ? -1.627 -15.169 35.922 1.000 20.155 318 LEU A CA 1
ATOM 2302 C C . LEU A 1 300 ? -0.806 -14.766 37.151 1.000 21.510 318 LEU A C 1
ATOM 2303 O O . LEU A 1 300 ? 0.363 -15.109 37.171 1.000 22.653 318 LEU A O 1
ATOM 2308 N N . ARG A 1 301 ? -1.391 -14.052 38.119 1.000 23.078 319 ARG A N 1
ATOM 2309 C CA . ARG A 1 301 ? -0.730 -13.696 39.402 1.000 24.980 319 ARG A CA 1
ATOM 2310 C C . ARG A 1 301 ? -0.729 -14.912 40.344 1.000 24.980 319 ARG A C 1
ATOM 2311 O O . ARG A 1 301 ? -0.179 -14.775 41.433 1.000 25.610 319 ARG A O 1
ATOM 2319 N N . GLY A 1 302 ? -1.276 -16.056 39.941 1.000 25.201 320 GLY A N 1
ATOM 2320 C CA . GLY A 1 302 ? -1.227 -17.296 40.755 1.000 25.012 320 GLY A CA 1
ATOM 2321 C C . GLY A 1 302 ? -2.522 -17.505 41.521 1.000 27.192 320 GLY A C 1
ATOM 2322 O O . GLY A 1 302 ? -2.582 -18.455 42.338 1.000 27.489 320 GLY A O 1
ATOM 2323 N N . GLY A 1 303 ? -3.553 -16.681 41.262 1.000 24.485 321 GLY A N 1
ATOM 2324 C CA . GLY A 1 303 ? -4.892 -16.853 41.845 1.000 24.512 321 GLY A CA 1
ATOM 2325 C C . GLY A 1 303 ? -5.520 -18.158 41.392 1.000 24.297 321 GLY A C 1
ATOM 2326 O O . GLY A 1 303 ? -5.208 -18.628 40.291 1.000 24.981 321 GLY A O 1
ATOM 2327 N N . SER A 1 304 ? -6.374 -18.765 42.219 1.000 25.574 322 SER A N 1
ATOM 2328 C CA . SER A 1 304 ? -7.020 -20.061 41.900 1.000 27.322 322 SER A CA 1
ATOM 2329 C C . SER A 1 304 ? -8.263 -19.834 41.049 1.000 25.546 322 SER A C 1
ATOM 2330 O O . SER A 1 304 ? -8.797 -20.801 40.543 1.000 26.699 322 SER A O 1
ATOM 2333 N N . GLY A 1 305 ? -8.735 -18.597 40.978 1.000 23.265 323 GLY A N 1
ATOM 2334 C CA . GLY A 1 305 ? -9.899 -18.229 40.168 1.000 23.200 323 GLY A CA 1
ATOM 2335 C C . GLY A 1 305 ? -11.091 -17.877 41.024 1.000 22.961 323 GLY A C 1
ATOM 2336 O O . GLY A 1 305 ? -10.961 -17.769 42.241 1.000 20.094 323 GLY A O 1
ATOM 2337 N N . LEU A 1 306 ? -12.221 -17.703 40.354 1.000 22.203 324 LEU A N 1
ATOM 2338 C CA A LEU A 1 306 ? -13.515 -17.298 40.961 0.500 23.952 324 LEU A CA 1
ATOM 2339 C CA B LEU A 1 306 ? -13.508 -17.283 40.955 0.500 23.587 324 LEU A CA 1
ATOM 2340 C C . LEU A 1 306 ? -13.887 -18.262 42.078 1.000 24.849 324 LEU A C 1
ATOM 2341 O O . LEU A 1 306 ? -13.807 -19.479 41.853 1.000 27.462 324 LEU A O 1
ATOM 2350 N N . VAL A 1 307 ? -14.275 -17.731 43.230 1.000 25.220 325 VAL A N 1
ATOM 2351 C CA . VAL A 1 307 ? -14.673 -18.523 44.418 1.000 27.231 325 VAL A CA 1
ATOM 2352 C C . VAL A 1 307 ? -16.163 -18.847 44.291 1.000 26.950 325 VAL A C 1
ATOM 2353 O O . VAL A 1 307 ? -16.544 -20.028 44.493 1.000 26.913 325 VAL A O 1
ATOM 2357 N N . ALA A 1 308 ? -16.975 -17.831 43.972 1.000 24.439 326 ALA A N 1
ATOM 2358 C CA . ALA A 1 308 ? -18.434 -17.952 43.788 1.000 23.201 326 ALA A CA 1
ATOM 2359 C C . ALA A 1 308 ? -18.709 -18.696 42.492 1.000 23.193 326 ALA A C 1
ATOM 2360 O O . ALA A 1 308 ? -17.864 -18.630 41.557 1.000 22.778 326 ALA A O 1
ATOM 2362 N N . SER A 1 309 ? -19.870 -19.352 42.412 1.000 22.595 327 SER A N 1
ATOM 2363 C CA . SER A 1 309 ? -20.311 -20.074 41.201 1.000 22.063 327 SER A CA 1
ATOM 2364 C C . SER A 1 309 ? -21.326 -19.219 40.452 1.000 21.610 327 SER A C 1
ATOM 2365 O O . SER A 1 309 ? -22.150 -18.517 41.093 1.000 21.487 327 SER A O 1
ATOM 2368 N N . TRP A 1 310 ? -21.315 -19.339 39.135 1.000 20.670 328 TRP A N 1
ATOM 2369 C CA . TRP A 1 310 ? -22.390 -18.753 38.299 1.000 20.414 328 TRP A CA 1
ATOM 2370 C C . TRP A 1 310 ? -23.688 -19.531 38.508 1.000 21.085 328 TRP A C 1
ATOM 2371 O O . TRP A 1 310 ? -23.666 -20.742 38.708 1.000 21.036 328 TRP A O 1
ATOM 2382 N N . PRO A 1 311 ? -24.841 -18.837 38.446 1.000 21.633 329 PRO A N 1
ATOM 2383 C CA . PRO A 1 311 ? -26.162 -19.433 38.659 1.000 22.025 329 PRO A CA 1
ATOM 2384 C C . PRO A 1 311 ? -26.636 -20.253 37.462 1.000 21.139 329 PRO A C 1
ATOM 2385 O O . PRO A 1 311 ? -27.501 -19.854 36.701 1.000 22.496 329 PRO A O 1
ATOM 2389 N N . THR A 1 312 ? -26.056 -21.432 37.354 1.000 21.762 330 THR A N 1
ATOM 2390 C CA . THR A 1 312 ? -26.363 -22.387 36.268 1.000 21.358 330 THR A CA 1
ATOM 2391 C C . THR A 1 312 ? -26.068 -23.793 36.777 1.000 21.366 330 THR A C 1
ATOM 2392 O O . THR A 1 312 ? -25.162 -23.963 37.622 1.000 21.703 330 THR A O 1
ATOM 2396 N N . ASP A 1 313 ? -26.748 -24.781 36.222 1.000 22.717 331 ASP A N 1
ATOM 2397 C CA . ASP A 1 313 ? -26.401 -26.212 36.430 1.000 23.096 331 ASP A CA 1
ATOM 2398 C C . ASP A 1 313 ? -25.479 -26.665 35.298 1.000 23.207 331 ASP A C 1
ATOM 2399 O O . ASP A 1 313 ? -25.137 -27.855 35.253 1.000 23.951 331 ASP A O 1
ATOM 2404 N N . ASP A 1 314 ? -25.060 -25.732 34.443 1.000 22.553 332 ASP A N 1
ATOM 2405 C CA . ASP A 1 314 ? -24.437 -26.034 33.138 1.000 22.866 332 ASP A CA 1
ATOM 2406 C C . ASP A 1 314 ? -23.264 -25.083 32.957 1.000 21.430 332 ASP A C 1
ATOM 2407 O O . ASP A 1 314 ? -23.351 -24.117 32.221 1.000 20.674 332 ASP A O 1
ATOM 2412 N N . PRO A 1 315 ? -22.146 -25.284 33.670 1.000 21.199 333 PRO A N 1
ATOM 2413 C CA . PRO A 1 315 ? -21.008 -24.385 33.535 1.000 20.974 333 PRO A CA 1
ATOM 2414 C C . PRO A 1 315 ? -20.498 -24.343 32.087 1.000 19.346 333 PRO A C 1
ATOM 2415 O O . PRO A 1 315 ? -20.666 -25.295 31.315 1.000 18.527 333 PRO A O 1
ATOM 2419 N N . GLY A 1 316 ? -19.889 -23.218 31.733 1.000 18.893 334 GLY A N 1
ATOM 2420 C CA . GLY A 1 316 ? -19.206 -23.080 30.437 1.000 17.883 334 GLY A CA 1
ATOM 2421 C C . GLY A 1 316 ? -18.052 -24.061 30.306 1.000 17.731 334 GLY A C 1
ATOM 2422 O O . GLY A 1 316 ? -17.534 -24.580 31.328 1.000 17.646 334 GLY A O 1
ATOM 2423 N N . ILE A 1 317 ? -17.583 -24.267 29.079 1.000 17.679 335 ILE A N 1
ATOM 2424 C CA . ILE A 1 317 ? -16.541 -25.277 28.765 1.000 17.606 335 ILE A CA 1
ATOM 2425 C C . ILE A 1 317 ? -15.433 -24.552 28.002 1.000 17.719 335 ILE A C 1
ATOM 2426 O O . ILE A 1 317 ? -15.704 -23.476 27.429 1.000 16.977 335 ILE A O 1
ATOM 2431 N N . SER A 1 318 ? -14.233 -25.099 28.058 1.000 16.919 336 SER A N 1
ATOM 2432 C CA . SER A 1 318 ? -12.999 -24.525 27.473 1.000 17.260 336 SER A CA 1
ATOM 2433 C C . SER A 1 318 ? -13.048 -24.560 25.946 1.000 17.292 336 SER A C 1
ATOM 2434 O O . SER A 1 318 ? -13.919 -25.261 25.382 1.000 17.067 336 SER A O 1
ATOM 2437 N N . ARG A 1 319 ? -12.088 -23.901 25.305 1.000 17.072 337 ARG A N 1
ATOM 2438 C CA . ARG A 1 319 ? -11.964 -23.955 23.834 1.000 17.883 337 ARG A CA 1
ATOM 2439 C C . ARG A 1 319 ? -11.699 -25.401 23.412 1.000 18.918 337 ARG A C 1
ATOM 2440 O O . ARG A 1 319 ? -12.377 -25.863 22.451 1.000 18.384 337 ARG A O 1
ATOM 2448 N N . LEU A 1 320 ? -10.830 -26.119 24.120 1.000 19.017 338 LEU A N 1
ATOM 2449 C CA . LEU A 1 320 ? -10.547 -27.533 23.752 1.000 21.111 338 LEU A CA 1
ATOM 2450 C C . LEU A 1 320 ? -11.864 -28.327 23.817 1.000 19.481 338 LEU A C 1
ATOM 2451 O O . LEU A 1 320 ? -12.136 -29.146 22.900 1.000 19.786 338 LEU A O 1
ATOM 2456 N N . GLU A 1 321 ? -12.663 -28.106 24.865 1.000 18.073 339 GLU A N 1
ATOM 2457 C CA . GLU A 1 321 ? -13.915 -28.878 25.095 1.000 18.367 339 GLU A CA 1
ATOM 2458 C C . GLU A 1 321 ? -14.939 -28.511 24.027 1.000 16.811 339 GLU A C 1
ATOM 2459 O O . GLU A 1 321 ? -15.724 -29.351 23.676 1.000 17.039 339 GLU A O 1
ATOM 2465 N N . ARG A 1 322 ? -14.906 -27.283 23.513 1.000 16.396 340 ARG A N 1
ATOM 2466 C CA . ARG A 1 322 ? -15.865 -26.858 22.451 1.000 15.927 340 ARG A CA 1
ATOM 2467 C C . ARG A 1 322 ? -15.551 -27.672 21.191 1.000 16.453 340 ARG A C 1
ATOM 2468 O O . ARG A 1 322 ? -16.489 -28.039 20.454 1.000 16.726 340 ARG A O 1
ATOM 2476 N N . LYS A 1 323 ? -14.278 -27.855 20.892 1.000 18.036 341 LYS A N 1
ATOM 2477 C CA . LYS A 1 323 ? -13.842 -28.693 19.737 1.000 18.892 341 LYS A CA 1
ATOM 2478 C C . LYS A 1 323 ? -14.332 -30.117 19.973 1.000 19.336 341 LYS A C 1
ATOM 2479 O O . LYS A 1 323 ? -14.825 -30.744 19.016 1.000 18.937 341 LYS A O 1
ATOM 2485 N N . GLN A 1 324 ? -14.189 -30.638 21.198 1.000 18.406 342 GLN A N 1
ATOM 2486 C CA . GLN A 1 324 ? -14.666 -32.023 21.513 1.000 18.816 342 GLN A CA 1
ATOM 2487 C C . GLN A 1 324 ? -16.181 -32.115 21.286 1.000 18.137 342 GLN A C 1
ATOM 2488 O O . GLN A 1 324 ? -16.650 -33.099 20.693 1.000 16.815 342 GLN A O 1
ATOM 2494 N N . LEU A 1 325 ? -16.914 -31.095 21.731 1.000 17.066 343 LEU A N 1
ATOM 2495 C CA . LEU A 1 325 ? -18.382 -31.070 21.574 1.000 17.125 343 LEU A CA 1
ATOM 2496 C C . LEU A 1 325 ? -18.716 -31.017 20.074 1.000 16.673 343 LEU A C 1
ATOM 2497 O O . LEU A 1 325 ? -19.662 -31.680 19.641 1.000 17.437 343 LEU A O 1
ATOM 2502 N N . GLN A 1 326 ? -17.990 -30.224 19.293 1.000 16.565 344 GLN A N 1
ATOM 2503 C CA . GLN A 1 326 ? -18.272 -30.103 17.843 1.000 17.080 344 GLN A CA 1
ATOM 2504 C C . GLN A 1 326 ? -17.978 -31.430 17.137 1.000 17.615 344 GLN A C 1
ATOM 2505 O O . GLN A 1 326 ? -18.776 -31.835 16.281 1.000 16.183 344 GLN A O 1
ATOM 2511 N N . LYS A 1 327 ? -16.898 -32.097 17.509 1.000 19.008 345 LYS A N 1
ATOM 2512 C CA . LYS A 1 327 ? -16.550 -33.435 16.952 1.000 21.070 345 LYS A CA 1
ATOM 2513 C C . LYS A 1 327 ? -17.679 -34.411 17.321 1.000 20.028 345 LYS A C 1
ATOM 2514 O O . LYS A 1 327 ? -18.046 -35.242 16.460 1.000 19.958 345 LYS A O 1
ATOM 2520 N N . ALA A 1 328 ? -18.211 -34.328 18.552 1.000 18.272 346 ALA A N 1
ATOM 2521 C CA . ALA A 1 328 ? -19.286 -35.226 19.022 1.000 18.148 346 ALA A CA 1
ATOM 2522 C C . ALA A 1 328 ? -20.532 -34.977 18.165 1.000 17.651 346 ALA A C 1
ATOM 2523 O O . ALA A 1 328 ? -21.156 -35.932 17.755 1.000 19.053 346 ALA A O 1
ATOM 2525 N N . LEU A 1 329 ? -20.874 -33.723 17.908 1.000 16.911 347 LEU A N 1
ATOM 2526 C CA . LEU A 1 329 ? -22.050 -33.383 17.054 1.000 17.359 347 LEU A CA 1
ATOM 2527 C C . LEU A 1 329 ? -21.862 -33.894 15.611 1.000 17.228 347 LEU A C 1
ATOM 2528 O O . LEU A 1 329 ? -22.824 -34.442 15.004 1.000 18.110 347 LEU A O 1
ATOM 2533 N N . LEU A 1 330 ? -20.695 -33.686 15.021 1.000 17.559 348 LEU A N 1
ATOM 2534 C CA . LEU A 1 330 ? -20.388 -34.223 13.666 1.000 18.157 348 LEU A CA 1
ATOM 2535 C C . LEU A 1 330 ? -20.545 -35.738 13.688 1.000 18.463 348 LEU A C 1
ATOM 2536 O O . LEU A 1 330 ? -21.162 -36.280 12.769 1.000 18.148 348 LEU A O 1
ATOM 2541 N N . ALA A 1 331 ? -19.998 -36.405 14.694 1.000 18.704 349 ALA A N 1
ATOM 2542 C CA . ALA A 1 331 ? -20.088 -37.871 14.820 1.000 20.366 349 ALA A CA 1
ATOM 2543 C C . ALA A 1 331 ? -21.557 -38.319 14.886 1.000 21.205 349 ALA A C 1
ATOM 2544 O O . ALA A 1 331 ? -21.842 -39.472 14.493 1.000 21.385 349 ALA A O 1
ATOM 2546 N N . ARG A 1 332 ? -22.463 -37.473 15.372 1.000 21.743 350 ARG A N 1
ATOM 2547 C CA . ARG A 1 332 ? -23.905 -37.806 15.480 1.000 22.988 350 ARG A CA 1
ATOM 2548 C C . ARG A 1 332 ? -24.649 -37.334 14.229 1.000 23.237 350 ARG A C 1
ATOM 2549 O O . ARG A 1 332 ? -25.883 -37.466 14.204 1.000 26.054 350 ARG A O 1
ATOM 2557 N N . GLY A 1 333 ? -23.931 -36.819 13.243 1.000 23.196 351 GLY A N 1
ATOM 2558 C CA . GLY A 1 333 ? -24.475 -36.548 11.903 1.000 22.783 351 GLY A CA 1
ATOM 2559 C C . GLY A 1 333 ? -25.009 -35.138 11.785 1.000 23.666 351 GLY A C 1
ATOM 2560 O O . GLY A 1 333 ? -25.747 -34.875 10.822 1.000 25.024 351 GLY A O 1
ATOM 2561 N N . TYR A 1 334 ? -24.615 -34.216 12.673 1.000 22.735 352 TYR A N 1
ATOM 2562 C CA . TYR A 1 334 ? -24.951 -32.784 12.515 1.000 22.987 352 TYR A CA 1
ATOM 2563 C C . TYR A 1 334 ? -23.851 -32.113 11.693 1.000 24.376 352 TYR A C 1
ATOM 2564 O O . TYR A 1 334 ? -22.715 -32.083 12.118 1.000 23.656 352 TYR A O 1
ATOM 2573 N N . ASP A 1 335 ? -24.197 -31.561 10.533 1.000 26.444 353 ASP A N 1
ATOM 2574 C CA . ASP A 1 335 ? -23.226 -30.946 9.590 1.000 28.931 353 ASP A CA 1
ATOM 2575 C C . ASP A 1 335 ? -23.010 -29.495 10.023 1.000 27.870 353 ASP A C 1
ATOM 2576 O O . ASP A 1 335 ? -23.592 -28.612 9.415 1.000 29.105 353 ASP A O 1
ATOM 2581 N N . ILE A 1 336 ? -22.200 -29.276 11.053 1.000 26.531 354 ILE A N 1
ATOM 2582 C CA . ILE A 1 336 ? -22.058 -27.940 11.702 1.000 27.435 354 ILE A CA 1
ATOM 2583 C C . ILE A 1 336 ? -20.801 -27.229 11.189 1.000 27.864 354 ILE A C 1
ATOM 2584 O O . ILE A 1 336 ? -20.555 -26.129 11.660 1.000 28.935 354 ILE A O 1
ATOM 2589 N N . GLY A 1 337 ? -20.020 -27.834 10.299 1.000 28.548 355 GLY A N 1
ATOM 2590 C CA . GLY A 1 337 ? -18.758 -27.244 9.806 1.000 30.036 355 GLY A CA 1
ATOM 2591 C C . GLY A 1 337 ? -17.542 -27.812 10.525 1.000 31.979 355 GLY A C 1
ATOM 2592 O O . GLY A 1 337 ? -17.663 -28.882 11.175 1.000 31.832 355 GLY A O 1
ATOM 2593 N N . GLU A 1 338 ? -16.403 -27.129 10.418 1.000 33.840 356 GLU A N 1
ATOM 2594 C CA . GLU A 1 338 ? -15.122 -27.569 11.028 1.000 35.400 356 GLU A CA 1
ATOM 2595 C C . GLU A 1 338 ? -15.272 -27.496 12.552 1.000 31.247 356 GLU A C 1
ATOM 2596 O O . GLU A 1 338 ? -15.931 -26.565 13.038 1.000 29.503 356 GLU A O 1
ATOM 2602 N N . ALA A 1 339 ? -14.681 -28.446 13.277 1.000 29.115 357 ALA A N 1
ATOM 2603 C CA . ALA A 1 339 ? -14.587 -28.407 14.752 1.000 27.850 357 ALA A CA 1
ATOM 2604 C C . ALA A 1 339 ? -13.490 -27.412 15.162 1.000 26.863 357 ALA A C 1
ATOM 2605 O O . ALA A 1 339 ? -12.463 -27.854 15.709 1.000 27.273 357 ALA A O 1
ATOM 2607 N N . ASP A 1 340 ? -13.713 -26.113 14.949 1.000 26.308 358 ASP A N 1
ATOM 2608 C CA . ASP A 1 340 ? -12.681 -25.076 15.241 1.000 28.356 358 ASP A CA 1
ATOM 2609 C C . ASP A 1 340 ? -12.846 -24.524 16.669 1.000 27.212 358 ASP A C 1
ATOM 2610 O O . ASP A 1 340 ? -12.013 -23.693 17.070 1.000 28.267 358 ASP A O 1
ATOM 2615 N N . GLY A 1 341 ? -13.884 -24.939 17.409 1.000 24.486 359 GLY A N 1
ATOM 2616 C CA . GLY A 1 341 ? -14.135 -24.461 18.779 1.000 24.485 359 GLY A CA 1
ATOM 2617 C C . GLY A 1 341 ? -14.931 -23.171 18.821 1.000 23.590 359 GLY A C 1
ATOM 2618 O O . GLY A 1 341 ? -15.188 -22.678 19.936 1.000 24.275 359 GLY A O 1
ATOM 2619 N N . LEU A 1 342 ? -15.343 -22.637 17.667 1.000 23.339 360 LEU A N 1
ATOM 2620 C CA . LEU A 1 342 ? -16.181 -21.415 17.607 1.000 25.228 360 LEU A CA 1
ATOM 2621 C C . LEU A 1 342 ? -17.649 -21.829 17.611 1.000 23.925 360 LEU A C 1
ATOM 2622 O O . LEU A 1 342 ? -18.108 -22.505 16.661 1.000 25.578 360 LEU A O 1
ATOM 2627 N N . ILE A 1 343 ? -18.369 -21.458 18.655 1.000 22.706 361 ILE A N 1
ATOM 2628 C CA . ILE A 1 343 ? -19.773 -21.900 18.858 1.000 23.269 361 ILE A CA 1
ATOM 2629 C C . ILE A 1 343 ? -20.692 -20.882 18.172 1.000 24.694 361 ILE A C 1
ATOM 2630 O O . ILE A 1 343 ? -21.159 -19.945 18.848 1.000 28.112 361 ILE A O 1
ATOM 2635 N N . GLY A 1 344 ? -20.970 -21.106 16.898 1.000 23.767 362 GLY A N 1
ATOM 2636 C CA . GLY A 1 344 ? -21.850 -20.238 16.088 1.000 23.392 362 GLY A CA 1
ATOM 2637 C C . GLY A 1 344 ? -23.251 -20.806 16.011 1.000 22.574 362 GLY A C 1
ATOM 2638 O O . GLY A 1 344 ? -23.517 -21.862 16.632 1.000 20.624 362 GLY A O 1
ATOM 2639 N N . THR A 1 345 ? -24.118 -20.182 15.211 1.000 22.050 363 THR A N 1
ATOM 2640 C CA . THR A 1 345 ? -25.541 -20.577 15.047 1.000 22.347 363 THR A CA 1
ATOM 2641 C C . THR A 1 345 ? -25.673 -22.063 14.685 1.000 21.182 363 THR A C 1
ATOM 2642 O O . THR A 1 345 ? -26.541 -22.733 15.284 1.000 21.633 363 THR A O 1
ATOM 2646 N N . SER A 1 346 ? -24.895 -22.573 13.734 1.000 20.957 364 SER A N 1
ATOM 2647 C CA A SER A 1 346 ? -25.058 -23.973 13.262 0.400 20.660 364 SER A CA 1
ATOM 2648 C CA B SER A 1 346 ? -25.027 -23.974 13.257 0.600 20.993 364 SER A CA 1
ATOM 2649 C C . SER A 1 346 ? -24.814 -24.921 14.439 1.000 20.409 364 SER A C 1
ATOM 2650 O O . SER A 1 346 ? -25.602 -25.877 14.599 1.000 20.234 364 SER A O 1
ATOM 2655 N N . THR A 1 347 ? -23.792 -24.643 15.246 1.000 18.870 365 THR A N 1
ATOM 2656 C CA . THR A 1 347 ? -23.503 -25.503 16.416 1.000 18.277 365 THR A CA 1
ATOM 2657 C C . THR A 1 347 ? -24.633 -25.394 17.438 1.000 17.550 365 THR A C 1
ATOM 2658 O O . THR A 1 347 ? -25.070 -26.403 17.990 1.000 16.784 365 THR A O 1
ATOM 2662 N N . ARG A 1 348 ? -25.061 -24.178 17.747 1.000 18.317 366 ARG A N 1
ATOM 2663 C CA . ARG A 1 348 ? -26.088 -23.954 18.789 1.000 19.112 366 ARG A CA 1
ATOM 2664 C C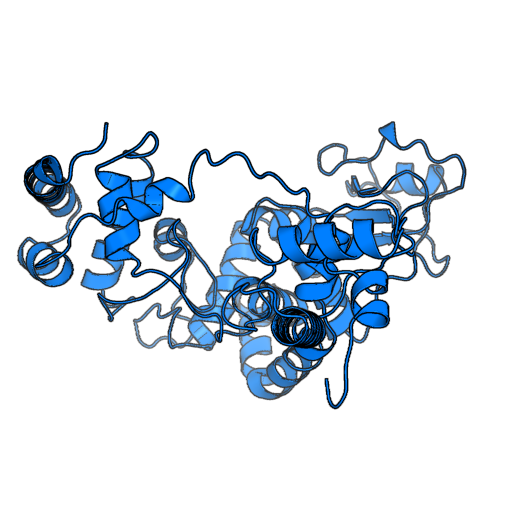 . ARG A 1 348 ? -27.415 -24.583 18.357 1.000 19.078 366 ARG A C 1
ATOM 2665 O O . ARG A 1 348 ? -28.151 -25.066 19.246 1.000 18.049 366 ARG A O 1
ATOM 2673 N N . LYS A 1 349 ? -27.725 -24.595 17.065 1.000 19.566 367 LYS A N 1
ATOM 2674 C CA . LYS A 1 349 ? -28.983 -25.234 16.588 1.000 21.782 367 LYS A CA 1
ATOM 2675 C C . LYS A 1 349 ? -28.901 -26.751 16.811 1.000 21.236 367 LYS A C 1
ATOM 2676 O O . LYS A 1 349 ? -29.893 -27.352 17.258 1.000 21.473 367 LYS A O 1
ATOM 2682 N N . ALA A 1 350 ? -27.735 -27.340 16.565 1.000 19.438 368 ALA A N 1
ATOM 2683 C CA . ALA A 1 350 ? -27.520 -28.791 16.765 1.000 19.563 368 ALA A CA 1
ATOM 2684 C C . ALA A 1 350 ? -27.584 -29.088 18.260 1.000 17.522 368 ALA A C 1
ATOM 2685 O O . ALA A 1 350 ? -28.261 -30.037 18.645 1.000 16.820 368 ALA A O 1
ATOM 2687 N N . ILE A 1 351 ? -27.000 -28.241 19.099 1.000 17.215 369 ILE A N 1
ATOM 2688 C CA . ILE A 1 351 ? -27.055 -28.447 20.567 1.000 16.886 369 ILE A CA 1
ATOM 2689 C C . ILE A 1 351 ? -28.519 -28.414 21.019 1.000 18.080 369 ILE A C 1
ATOM 2690 O O . ILE A 1 351 ? -28.931 -29.282 21.757 1.000 17.160 369 ILE A O 1
ATOM 2695 N N . GLN A 1 352 ? -29.293 -27.457 20.532 1.000 18.966 370 GLN A N 1
ATOM 2696 C CA . GLN A 1 352 ? -30.693 -27.288 20.976 1.000 20.459 370 GLN A CA 1
ATOM 2697 C C . GLN A 1 352 ? -31.481 -28.545 20.596 1.000 19.576 370 GLN A C 1
ATOM 2698 O O . GLN A 1 352 ? -32.261 -28.972 21.426 1.000 19.068 370 GLN A O 1
ATOM 2704 N N . ALA A 1 353 ? -31.265 -29.083 19.400 1.000 19.845 371 ALA A N 1
ATOM 2705 C CA . ALA A 1 353 ? -31.938 -30.294 18.872 1.000 20.889 371 ALA A CA 1
ATOM 2706 C C . ALA A 1 353 ? -31.611 -31.474 19.788 1.000 21.176 371 ALA A C 1
ATOM 2707 O O . ALA A 1 353 ? -32.544 -32.192 20.212 1.000 20.094 371 ALA A O 1
ATOM 2709 N N . GLU A 1 354 ? -30.345 -31.597 20.179 1.000 20.615 372 GLU A N 1
ATOM 2710 C CA . GLU A 1 354 ? -29.899 -32.659 21.105 1.000 20.817 372 GLU A CA 1
ATOM 2711 C C . GLU A 1 354 ? -30.493 -32.460 22.501 1.000 19.250 372 GLU A C 1
ATOM 2712 O O . GLU A 1 354 ? -30.879 -33.473 23.114 1.000 18.445 372 GLU A O 1
ATOM 2718 N N . GLN A 1 355 ? -30.522 -31.225 23.010 1.000 18.831 373 GLN A N 1
ATOM 2719 C CA . GLN A 1 355 ? -31.111 -30.932 24.328 1.000 18.955 373 GLN A CA 1
ATOM 2720 C C . GLN A 1 355 ? -32.571 -31.381 24.332 1.000 19.597 373 GLN A C 1
ATOM 2721 O O . GLN A 1 355 ? -32.941 -32.073 25.280 1.000 19.734 373 GLN A O 1
ATOM 2727 N N . LYS A 1 356 ? -33.341 -31.041 23.299 1.000 21.195 374 LYS A N 1
ATOM 2728 C CA . LYS A 1 356 ? -34.788 -31.388 23.241 1.000 23.690 374 LYS A CA 1
ATOM 2729 C C . LYS A 1 356 ? -34.941 -32.908 23.160 1.000 23.570 374 LYS A C 1
ATOM 2730 O O . LYS A 1 356 ? -35.723 -33.497 23.935 1.000 23.027 374 LYS A O 1
ATOM 2736 N N . ARG A 1 357 ? -34.113 -33.537 22.338 1.000 22.534 375 ARG A N 1
ATOM 2737 C CA . ARG A 1 357 ? -34.110 -35.014 22.186 1.000 21.874 375 ARG A CA 1
ATOM 2738 C C . ARG A 1 357 ? -33.823 -35.704 23.527 1.000 22.650 375 ARG A C 1
ATOM 2739 O O . ARG A 1 357 ? -34.491 -36.736 23.832 1.000 23.038 375 ARG A O 1
ATOM 2747 N N . LEU A 1 358 ? -32.874 -35.172 24.306 1.000 21.556 376 LEU A N 1
ATOM 2748 C CA . LEU A 1 358 ? -32.389 -35.802 25.558 1.000 22.979 376 LEU A CA 1
ATOM 2749 C C . LEU A 1 358 ? -33.219 -35.363 26.777 1.000 23.373 376 LEU A C 1
ATOM 2750 O O . LEU A 1 358 ? -32.975 -35.917 27.870 1.000 24.769 376 LEU A O 1
ATOM 2755 N N . GLY A 1 359 ? -34.152 -34.429 26.611 1.000 24.104 377 GLY A N 1
ATOM 2756 C CA . GLY A 1 359 ? -34.968 -33.885 27.722 1.000 26.495 377 GLY A CA 1
ATOM 2757 C C . GLY A 1 359 ? -34.138 -33.049 28.688 1.000 27.931 377 GLY A C 1
ATOM 2758 O O . GLY A 1 359 ? -34.485 -32.955 29.881 1.000 28.811 377 GLY A O 1
ATOM 2759 N N . LEU A 1 360 ? -33.098 -32.384 28.194 1.000 27.690 378 LEU A N 1
ATOM 2760 C CA . LEU A 1 360 ? -32.296 -31.434 29.002 1.000 28.132 378 LEU A CA 1
ATOM 2761 C C . LEU A 1 360 ? -33.003 -30.078 28.942 1.000 29.197 378 LEU A C 1
ATOM 2762 O O . LEU A 1 360 ? -33.500 -29.710 27.846 1.000 29.044 378 LEU A O 1
ATOM 2767 N N . THR A 1 361 ? -33.139 -29.399 30.087 1.000 29.543 379 THR A N 1
ATOM 2768 C CA . THR A 1 361 ? -33.791 -28.063 30.172 1.000 30.182 379 THR A CA 1
ATOM 2769 C C . THR A 1 361 ? -32.870 -27.144 30.954 1.000 27.984 379 THR A C 1
ATOM 2770 O O . THR A 1 361 ? -32.194 -27.609 31.868 1.000 28.048 379 THR A O 1
ATOM 2774 N N . PRO A 1 362 ? -32.754 -25.855 30.578 1.000 27.008 380 PRO A N 1
ATOM 2775 C CA . PRO A 1 362 ? -33.409 -25.300 29.393 1.000 26.745 380 PRO A CA 1
ATOM 2776 C C . PRO A 1 362 ? -32.727 -25.789 28.098 1.000 25.497 380 PRO A C 1
ATOM 2777 O O . PRO A 1 362 ? -31.523 -26.097 28.133 1.000 25.640 380 PRO A O 1
ATOM 2781 N N . ALA A 1 363 ? -33.486 -25.888 27.008 1.000 23.089 381 ALA A N 1
ATOM 2782 C CA . ALA A 1 363 ? -32.967 -26.186 25.659 1.000 23.838 381 ALA A CA 1
ATOM 2783 C C . ALA A 1 363 ? -32.447 -24.876 25.051 1.000 23.091 381 ALA A C 1
ATOM 2784 O O . ALA A 1 363 ? -33.017 -24.350 24.105 1.000 23.874 381 ALA A O 1
ATOM 2786 N N . ASP A 1 364 ? -31.383 -24.340 25.628 1.000 22.169 382 ASP A N 1
ATOM 2787 C CA . ASP A 1 364 ? -30.888 -22.963 25.348 1.000 22.221 382 ASP A CA 1
ATOM 2788 C C . ASP A 1 364 ? -29.815 -22.976 24.239 1.000 21.296 382 ASP A C 1
ATOM 2789 O O . ASP A 1 364 ? -29.354 -21.901 23.842 1.000 20.219 382 ASP A O 1
ATOM 2794 N N . GLY A 1 365 ? -29.412 -24.151 23.733 1.000 20.670 383 GLY A N 1
ATOM 2795 C CA . GLY A 1 365 ? -28.369 -24.249 22.696 1.000 20.447 383 GLY A CA 1
ATOM 2796 C C . GLY A 1 365 ? -26.989 -23.883 23.215 1.000 19.639 383 GLY A C 1
ATOM 2797 O O . GLY A 1 365 ? -26.081 -23.720 22.383 1.000 19.273 383 GLY A O 1
ATOM 2798 N N . ARG A 1 366 ? -26.802 -23.855 24.530 1.000 18.734 384 ARG A N 1
ATOM 2799 C CA . ARG A 1 366 ? -25.487 -23.521 25.141 1.000 18.838 384 ARG A CA 1
ATOM 2800 C C . ARG A 1 366 ? -24.483 -24.666 24.967 1.000 18.080 384 ARG A C 1
ATOM 2801 O O . ARG A 1 366 ? -24.857 -25.828 25.195 1.000 17.481 384 ARG A O 1
ATOM 2809 N N . ALA A 1 367 ? -23.235 -24.336 24.653 1.000 18.101 385 ALA A N 1
ATOM 2810 C CA . ALA A 1 367 ? -22.103 -25.281 24.736 1.000 18.311 385 ALA A CA 1
ATOM 2811 C C . ALA A 1 367 ? -21.638 -25.376 26.187 1.000 20.321 385 ALA A C 1
ATOM 2812 O O . ALA A 1 367 ? -20.538 -24.907 26.496 1.000 20.907 385 ALA A O 1
ATOM 2814 N N . GLY A 1 368 ? -22.387 -26.095 27.004 1.000 19.176 386 GLY A N 1
ATOM 2815 C CA . GLY A 1 368 ? -22.075 -26.242 28.426 1.000 20.117 386 GLY A CA 1
ATOM 2816 C C . GLY A 1 368 ? -21.715 -27.663 28.776 1.000 20.606 386 GLY A C 1
ATOM 2817 O O . GLY A 1 368 ? -21.763 -28.562 27.893 1.000 18.524 386 GLY A O 1
ATOM 2818 N N . ARG A 1 369 ? -21.329 -27.837 30.032 1.000 20.349 387 ARG A N 1
ATOM 2819 C CA . ARG A 1 369 ? -20.863 -29.131 30.564 1.000 21.943 387 ARG A CA 1
ATOM 2820 C C . ARG A 1 369 ? -21.951 -30.202 30.393 1.000 20.585 387 ARG A C 1
ATOM 2821 O O . ARG A 1 369 ? -21.583 -31.343 30.129 1.000 19.263 387 ARG A O 1
ATOM 2829 N N . LYS A 1 370 ? -23.226 -29.864 30.555 1.000 21.352 388 LYS A N 1
ATOM 2830 C CA . LYS A 1 370 ? -24.336 -30.850 30.504 1.000 23.355 388 LYS A CA 1
ATOM 2831 C C . LYS A 1 370 ? -24.348 -31.509 29.122 1.000 21.871 388 LYS A C 1
ATOM 2832 O O . LYS A 1 370 ? -24.397 -32.740 29.041 1.000 22.024 388 LYS A O 1
ATOM 2838 N N . ILE A 1 371 ? -24.329 -30.717 28.052 1.000 21.071 389 ILE A N 1
ATOM 2839 C CA . ILE A 1 371 ? -24.411 -31.313 26.696 1.000 20.569 389 ILE A CA 1
ATOM 2840 C C . ILE A 1 371 ? -23.070 -31.981 26.363 1.000 20.196 389 ILE A C 1
ATOM 2841 O O . ILE A 1 371 ? -23.099 -33.025 25.694 1.000 20.024 389 ILE A O 1
ATOM 2846 N N . LEU A 1 372 ? -21.928 -31.430 26.801 1.000 19.595 390 LEU A N 1
ATOM 2847 C CA . LEU A 1 372 ? -20.621 -32.068 26.542 1.000 20.551 390 LEU A CA 1
ATOM 2848 C C . LEU A 1 372 ? -20.650 -33.485 27.133 1.000 21.395 390 LEU A C 1
ATOM 2849 O O . LEU A 1 372 ? -20.319 -34.442 26.405 1.000 20.838 390 LEU A O 1
ATOM 2854 N N . GLU A 1 373 ? -21.068 -33.631 28.391 1.000 22.638 391 GLU A N 1
ATOM 2855 C CA . GLU A 1 373 ? -20.980 -34.948 29.080 1.000 25.445 391 GLU A CA 1
ATOM 2856 C C . GLU A 1 373 ? -21.991 -35.900 28.425 1.000 24.627 391 GLU A C 1
ATOM 2857 O O . GLU A 1 373 ? -21.651 -37.095 28.239 1.000 22.380 391 GLU A O 1
ATOM 2863 N N . ALA A 1 374 ? -23.156 -35.398 28.015 1.000 23.518 392 ALA A N 1
ATOM 2864 C CA . ALA A 1 374 ? -24.194 -36.217 27.335 1.000 23.982 392 ALA A CA 1
ATOM 2865 C C . ALA A 1 374 ? -23.705 -36.774 25.985 1.000 25.511 392 ALA A C 1
ATOM 2866 O O . ALA A 1 374 ? -24.063 -37.939 25.669 1.000 26.077 392 ALA A O 1
ATOM 2868 N N . LEU A 1 375 ? -22.982 -35.998 25.172 1.000 24.418 393 LEU A N 1
ATOM 2869 C CA . LEU A 1 375 ? -22.728 -36.339 23.741 1.000 25.226 393 LEU A CA 1
ATOM 2870 C C . LEU A 1 375 ? -21.307 -36.851 23.473 1.000 26.916 393 LEU A C 1
ATOM 2871 O O . LEU A 1 375 ? -21.124 -37.422 22.402 1.000 28.442 393 LEU A O 1
ATOM 2876 N N . LYS A 1 376 ? -20.335 -36.628 24.352 1.000 28.825 394 LYS A N 1
ATOM 2877 C CA . LYS A 1 376 ? -18.941 -37.081 24.108 1.000 32.143 394 LYS A CA 1
ATOM 2878 C C . LYS A 1 376 ? -18.935 -38.554 23.689 1.000 31.236 394 LYS A C 1
ATOM 2879 O O . LYS A 1 376 ? -19.629 -39.347 24.319 1.000 30.035 394 LYS A O 1
ATOM 2885 N N . GLY A 1 377 ? -18.183 -38.869 22.637 1.000 31.438 395 GLY A N 1
ATOM 2886 C CA . GLY A 1 377 ? -17.918 -40.246 22.213 1.000 31.204 395 GLY A CA 1
ATOM 2887 C C . GLY A 1 377 ? -16.497 -40.637 22.570 1.000 31.115 395 GLY A C 1
ATOM 2888 O O . GLY A 1 377 ? -15.873 -39.945 23.403 1.000 30.450 395 GLY A O 1
ATOM 2889 N N . ALA A 1 378 ? -16.007 -41.702 21.939 1.000 30.746 396 ALA A N 1
ATOM 2890 C CA . ALA A 1 378 ? -14.657 -42.276 22.144 1.000 30.717 396 ALA A CA 1
ATOM 2891 C C . ALA A 1 378 ? -13.585 -41.245 21.742 1.000 30.572 396 ALA A C 1
ATOM 2892 O O . ALA A 1 378 ? -13.755 -40.561 20.710 1.000 29.731 396 ALA A O 1
ATOM 2894 N N . GLN A 1 379 ? -12.505 -41.143 22.521 1.000 28.424 397 GLN A N 1
ATOM 2895 C CA . GLN A 1 379 ? -11.287 -40.377 22.146 1.000 29.700 397 GLN A CA 1
ATOM 2896 C C . GLN A 1 379 ? -11.649 -38.933 21.820 1.000 32.032 397 GLN A C 1
ATOM 2897 O O . GLN A 1 379 ? -11.375 -38.456 20.709 1.000 32.307 397 GLN A O 1
ATOM 2903 N N . PRO A 1 380 ? -12.286 -38.210 22.771 1.000 32.051 398 PRO A N 1
ATOM 2904 C CA . PRO A 1 380 ? -12.559 -36.782 22.600 1.000 35.497 398 PRO A CA 1
ATOM 2905 C C . PRO A 1 380 ? -11.239 -35.993 22.691 1.000 37.725 398 PRO A C 1
ATOM 2906 O O . PRO A 1 380 ? -10.822 -35.125 21.879 1.000 43.118 398 PRO A O 1
#

Secondary structure (DSSP, 8-state):
---GGGHHHHHHHHHHHHHHTT--HHHHHHHHTT----GGGGGGSS---SS---HHHHHHHHT-HHHHHHHHHHHHHTHHHHHHHHHHH---HHHHHHHHHHHHTTTTPPP-EEHHHHHHHHHHSSS-HHHHHHHHHHHHHHHHHTSS--TT-EE-TTS-BTTTTB-HHHHHHH---SS-SS---TTT-HHHHHHHHHHHHHHTT--TT---EEEEE--TT--GGG-STT--EEHHHHHHTT-EETTSPPP--SS-EEEEE-TT-TTS-EEEE-HHHHHHHHHHT-HHHHHHHHHHHHHHTT----SSPPS-SS-B--HHHHHHHHHHHHHTT-------S---HHHHHHHHHHHHHHT-SS-----BHHHHHHH--S--

Nearest PDB structures (foldseek):
  7qvd-assembly1_AAA  TM=1.003E+00  e=1.223E-65  Pseudomonas aeruginosa
  5ao7-assembly1_A  TM=8.033E-01  e=4.781E-37  Pseudomonas aeruginosa
  1qdt-assembly1_A  TM=8.666E-01  e=4.166E-18  Escherichia coli
  4anr-assembly1_A  TM=8.547E-01  e=4.598E-18  Pseudomonas aeruginosa PAO1
  5o8x-assembly2_B  TM=8.389E-01  e=1.500E-17  Pseudomonas aeruginosa